Protein 4NZJ (pdb70)

Sequence (456 aa):
VVLKVFEGKPRINSPHIIIGNYPSTPFIFYIPTSGQRPQWSAEKLPEGLELDSSKTGIISGVTSKGDYTVTLKAEENALGVSVKQLVIRIGDELLLTPPGWNSWNTFGQHLTEEELVLQTADAITNGRDLGYSYINIDDFWQLPERGADGHLQIDKKTKFPRGIKYVADYLHEERGFKKLGIYSDAAEEKTCCGGVCGSYGYEETDAKKKDFASWGVDLLKYDYCCNAPVVDRVEAEERYAKGRALRRRATNRSIVYSVCCEWGQREPWKWAKQVGGHLWRVSGDIGDIWYRDGNNRVGGLHGILNILEINAPLSSEYAGPSGWNDPDLVVGIDDGKSEGCTQQEQYKSHFSLWCASPLLSGNDVRNNNNDSSTLKILLDPDLIAINQDVVLGRRQAERSIRSDHYDIIWVKPLADGRKKAVACFNRASSPQTVILNEENTIIADLSFEQIYCCLDDNHLTKSGSDSKELIIVKKLAPYQCKVYIFGKTD

Solvent-accessible surface area: 18533 Å² total

Structure (mmCIF, N/CA/C/O backbone):
data_4NZJ
#
_entry.id   4NZJ
#
_cell.length_a   114.614
_cell.length_b   114.614
_cell.length_c   77.051
_cell.angle_alpha   90.000
_cell.angle_beta   90.000
_cell.angle_gamma   90.000
#
_symmetry.space_group_name_H-M   'P 42 21 2'
#
loop_
_entity.id
_entity.type
_entity.pdbx_description
1 polymer 'Putative alpha-galactosidase'
2 non-polymer GLYCEROL
3 water water
#
loop_
_atom_site.group_PDB
_atom_site.id
_atom_site.type_symbol
_atom_site.label_atom_id
_atom_site.label_alt_id
_atom_site.label_comp_id
_atom_site.label_asym_id
_atom_site.label_entity_id
_atom_site.label_seq_id
_atom_site.pdbx_PDB_ins_code
_atom_site.Cartn_x
_atom_site.Cartn_y
_atom_site.Cartn_z
_atom_site.occupancy
_atom_site.B_iso_or_equiv
_atom_site.auth_seq_id
_atom_site.auth_comp_id
_atom_site.auth_asym_id
_atom_site.auth_atom_id
_atom_site.pdbx_PDB_model_num
ATOM 1 N N . VAL A 1 4 ? 14.588 28.369 -0.940 1.00 82.19 27 VAL A N 1
ATOM 2 C CA . VAL A 1 4 ? 14.322 29.493 0.010 1.00 79.90 27 VAL A CA 1
ATOM 3 C C . VAL A 1 4 ? 13.116 29.182 0.901 1.00 73.19 27 VAL A C 1
ATOM 4 O O . VAL A 1 4 ? 12.164 28.525 0.468 1.00 70.80 27 VAL A O 1
ATOM 8 N N . VAL A 1 5 ? 13.168 29.656 2.143 1.00 65.78 28 VAL A N 1
ATOM 9 C CA . VAL A 1 5 ? 12.065 29.486 3.086 1.00 62.67 28 VAL A CA 1
ATOM 10 C C . VAL A 1 5 ? 11.027 30.580 2.844 1.00 58.58 28 VAL A C 1
ATOM 11 O O . VAL A 1 5 ? 11.375 31.760 2.750 1.00 59.29 28 VAL A O 1
ATOM 15 N N . LEU A 1 6 ? 9.758 30.187 2.739 1.00 52.27 29 LEU A N 1
ATOM 16 C CA . LEU A 1 6 ? 8.667 31.148 2.569 1.00 48.77 29 LEU A CA 1
ATOM 17 C C . LEU A 1 6 ? 8.462 31.952 3.849 1.00 45.05 29 LEU A C 1
ATOM 18 O O . LEU A 1 6 ? 8.380 31.385 4.938 1.00 44.16 29 LEU A O 1
ATOM 23 N N . LYS A 1 7 ? 8.392 33.272 3.705 1.00 43.44 30 LYS A N 1
ATOM 24 C CA . LYS A 1 7 ? 8.097 34.160 4.823 1.00 43.31 30 LYS A CA 1
ATOM 25 C C . LYS A 1 7 ? 6.640 34.018 5.263 1.00 38.12 30 LYS A C 1
ATOM 26 O O . LYS A 1 7 ? 5.820 33.414 4.565 1.00 33.87 30 LYS A O 1
ATOM 32 N N . VAL A 1 8 ? 6.334 34.585 6.424 1.00 34.48 31 VAL A N 1
ATOM 33 C CA . VAL A 1 8 ? 5.040 34.378 7.073 1.00 30.35 31 VAL A CA 1
ATOM 34 C C . VAL A 1 8 ? 3.843 34.860 6.243 1.00 29.18 31 VAL A C 1
ATOM 35 O O . VAL A 1 8 ? 2.792 34.226 6.271 1.00 27.12 31 VAL A O 1
ATOM 39 N N . PHE A 1 9 ? 3.996 35.959 5.504 1.00 29.08 32 PHE A N 1
ATOM 40 C CA . PHE A 1 9 ? 2.895 36.487 4.698 1.00 29.79 32 PHE A CA 1
ATOM 41 C C . PHE A 1 9 ? 3.119 36.331 3.195 1.00 32.03 32 PHE A C 1
ATOM 42 O O . PHE A 1 9 ? 2.718 37.184 2.406 1.00 31.93 32 PHE A O 1
ATOM 50 N N . GLU A 1 10 ? 3.742 35.231 2.800 1.00 32.96 33 GLU A N 1
ATOM 51 C CA . GLU A 1 10 ? 3.844 34.913 1.377 1.00 35.76 33 GLU A CA 1
ATOM 52 C C . GLU A 1 10 ? 3.534 33.447 1.120 1.00 33.95 33 GLU A C 1
ATOM 53 O O . GLU A 1 10 ? 3.657 32.608 2.010 1.00 32.49 33 GLU A O 1
ATOM 59 N N . GLY A 1 11 ? 3.123 33.155 -0.111 1.00 34.35 34 GLY A N 1
ATOM 60 C CA . GLY A 1 11 ? 2.832 31.792 -0.523 1.00 34.28 34 GLY A CA 1
ATOM 61 C C . GLY A 1 11 ? 1.415 31.355 -0.217 1.00 33.92 34 GLY A C 1
ATOM 62 O O . GLY A 1 11 ? 0.584 32.142 0.254 1.00 33.15 34 GLY A O 1
ATOM 63 N N . LYS A 1 12 ? 1.144 30.086 -0.500 1.00 35.28 35 LYS A N 1
ATOM 64 C CA . LYS A 1 12 ? -0.153 29.490 -0.227 1.00 36.72 35 LYS A CA 1
ATOM 65 C C . LYS A 1 12 ? -0.358 29.381 1.281 1.00 32.62 35 LYS A C 1
ATOM 66 O O . LYS A 1 12 ? 0.614 29.425 2.043 1.00 30.37 35 LYS A O 1
ATOM 72 N N . PRO A 1 13 ? -1.619 29.236 1.721 1.00 30.62 36 PRO A N 1
ATOM 73 C CA . PRO A 1 13 ? -1.864 29.200 3.161 1.00 28.56 36 PRO A CA 1
ATOM 74 C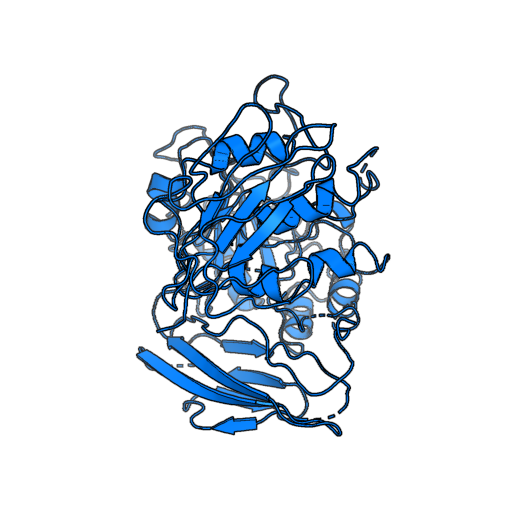 C . PRO A 1 13 ? -1.183 28.016 3.827 1.00 28.25 36 PRO A C 1
ATOM 75 O O . PRO A 1 13 ? -1.014 26.968 3.204 1.00 29.25 36 PRO A O 1
ATOM 79 N N . ARG A 1 14 ? -0.772 28.205 5.074 1.00 26.94 37 ARG A N 1
ATOM 80 C CA . ARG A 1 14 ? -0.251 27.126 5.902 1.00 27.65 37 ARG A CA 1
ATOM 81 C C . ARG A 1 14 ? -0.856 27.326 7.284 1.00 26.37 37 ARG A C 1
ATOM 82 O O . ARG A 1 14 ? -0.504 28.276 7.984 1.00 26.34 37 ARG A O 1
ATOM 90 N N . ILE A 1 15 ? -1.799 26.462 7.655 1.00 26.48 38 ILE A N 1
ATOM 91 C CA . ILE A 1 15 ? -2.405 26.523 8.985 1.00 24.90 38 ILE A CA 1
ATOM 92 C C . ILE A 1 15 ? -1.410 25.930 9.977 1.00 23.86 38 ILE A C 1
ATOM 93 O O . ILE A 1 15 ? -1.013 24.766 9.855 1.00 25.14 38 ILE A O 1
ATOM 98 N N . ASN A 1 16 ? -1.007 26.750 10.939 1.00 22.55 39 ASN A N 1
ATOM 99 C CA . ASN A 1 16 ? 0.061 26.400 11.868 1.00 23.86 39 ASN A CA 1
ATOM 100 C C . ASN A 1 16 ? -0.461 25.857 13.196 1.00 25.86 39 ASN A C 1
ATOM 101 O O . ASN A 1 16 ? -1.667 25.877 13.461 1.00 25.80 39 ASN A O 1
ATOM 106 N N . SER A 1 17 ? 0.470 25.359 14.012 1.00 27.37 40 SER A N 1
ATOM 107 C CA . SER A 1 17 ? 0.180 24.884 15.364 1.00 27.74 40 SER A CA 1
ATOM 108 C C . SER A 1 17 ? -0.294 26.035 16.256 1.00 29.43 40 SER A C 1
ATOM 109 O O . SER A 1 17 ? 0.039 27.195 15.992 1.00 30.25 40 SER A O 1
ATOM 112 N N . PRO A 1 18 ? -1.038 25.725 17.339 1.00 28.05 41 PRO A N 1
ATOM 113 C CA . PRO A 1 18 ? -1.409 24.396 17.854 1.00 28.47 41 PRO A CA 1
ATOM 114 C C . PRO A 1 18 ? -2.537 23.740 17.082 1.00 27.07 41 PRO A C 1
ATOM 115 O O . PRO A 1 18 ? -3.381 24.434 16.527 1.00 27.97 41 PRO A O 1
ATOM 119 N N . HIS A 1 19 ? -2.559 22.408 17.081 1.00 26.44 42 HIS A N 1
ATOM 120 C CA . HIS A 1 19 ? -3.631 21.636 16.453 1.00 27.68 42 HIS A CA 1
ATOM 121 C C . HIS A 1 19 ? -4.557 20.978 17.487 1.00 28.54 42 HIS A C 1
ATOM 122 O O . HIS A 1 19 ? -5.361 20.102 17.155 1.00 27.13 42 HIS A O 1
ATOM 129 N N . ILE A 1 20 ? -4.433 21.403 18.742 1.00 27.62 43 ILE A N 1
ATOM 130 C CA . ILE A 1 20 ? -5.335 20.968 19.809 1.00 27.15 43 ILE A CA 1
ATOM 131 C C . ILE A 1 20 ? -5.491 22.134 20.768 1.00 26.65 43 ILE A C 1
ATOM 132 O O . ILE A 1 20 ? -4.543 22.887 20.987 1.00 26.29 43 ILE A O 1
ATOM 137 N N . ILE A 1 21 ? -6.697 22.310 21.300 1.00 23.56 44 ILE A N 1
ATOM 138 C CA A ILE A 1 21 ? -6.990 23.421 22.201 0.50 23.42 44 ILE A CA 1
ATOM 139 C CA B ILE A 1 21 ? -6.969 23.399 22.225 0.50 23.96 44 ILE A CA 1
ATOM 140 C C . ILE A 1 21 ? -8.017 22.973 23.243 1.00 23.16 44 ILE A C 1
ATOM 141 O O . ILE A 1 21 ? -9.014 22.332 22.899 1.00 23.44 44 ILE A O 1
ATOM 150 N N . GLY A 1 22 ? -7.759 23.314 24.504 1.00 21.79 45 GLY A N 1
ATOM 151 C CA . GLY A 1 22 ? -8.633 22.964 25.610 1.00 21.09 45 GLY A CA 1
ATOM 152 C C . GLY A 1 22 ? -9.317 24.187 26.185 1.00 21.46 45 GLY A C 1
ATOM 153 O O . GLY A 1 22 ? -8.749 25.283 26.202 1.00 22.58 45 GLY A O 1
ATOM 154 N N . ASN A 1 23 ? -10.547 23.994 26.653 1.00 20.19 46 ASN A N 1
ATOM 155 C CA . ASN A 1 23 ? -11.314 25.048 27.309 1.00 20.93 46 ASN A CA 1
ATOM 156 C C . ASN A 1 23 ? -12.319 24.420 28.278 1.00 19.96 46 ASN A C 1
ATOM 157 O O . ASN A 1 23 ? -12.756 23.293 28.065 1.00 21.17 46 ASN A O 1
ATOM 162 N N . TYR A 1 24 ? -12.671 25.135 29.346 1.00 20.14 47 TYR A N 1
ATOM 163 C CA . TYR A 1 24 ? -13.706 24.659 30.267 1.00 20.36 47 TYR A CA 1
ATOM 164 C C . TYR A 1 24 ? -15.091 24.810 29.642 1.00 21.00 47 TYR A C 1
ATOM 165 O O . TYR A 1 24 ? -15.337 25.763 28.895 1.00 20.84 47 TYR A O 1
ATOM 174 N N . PRO A 1 25 ? -16.016 23.891 29.971 1.00 22.08 48 PRO A N 1
ATOM 175 C CA . PRO A 1 25 ? -17.394 24.064 29.505 1.00 23.17 48 PRO A CA 1
ATOM 176 C C . PRO A 1 25 ? -18.035 25.325 30.085 1.00 23.00 48 PRO A C 1
ATOM 177 O O . PRO A 1 25 ? -17.696 25.740 31.191 1.00 22.90 48 PRO A O 1
ATOM 181 N N . SER A 1 26 ? -18.942 25.938 29.327 1.00 23.98 49 SER A N 1
ATOM 182 C CA . SER A 1 26 ? -19.679 27.112 29.784 1.00 24.59 49 SER A CA 1
ATOM 183 C C . SER A 1 26 ? -18.796 28.313 30.135 1.00 24.16 49 SER A C 1
ATOM 184 O O . SER A 1 26 ? -19.145 29.116 31.007 1.00 26.70 49 SER A O 1
ATOM 187 N N . THR A 1 27 ? -17.661 28.436 29.446 1.00 22.54 50 THR A N 1
ATOM 188 C CA . THR A 1 27 ? -16.821 29.623 29.529 1.00 21.15 50 THR A CA 1
ATOM 189 C C . THR A 1 27 ? -16.553 30.136 28.119 1.00 20.63 50 THR A C 1
ATOM 190 O O . THR A 1 27 ? -16.656 29.372 27.153 1.00 21.05 50 THR A O 1
ATOM 194 N N . PRO A 1 28 ? -16.238 31.433 27.985 1.00 19.95 51 PRO A N 1
ATOM 195 C CA . PRO A 1 28 ? -15.938 31.951 26.654 1.00 20.30 51 PRO A CA 1
ATOM 196 C C . PRO A 1 28 ? -14.757 31.255 25.995 1.00 20.16 51 PRO A C 1
ATOM 197 O O . PRO A 1 28 ? -13.765 30.927 26.660 1.00 19.96 51 PRO A O 1
ATOM 201 N N . PHE A 1 29 ? -14.889 31.035 24.690 1.00 20.55 52 PHE A N 1
ATOM 202 C CA . PHE A 1 29 ? -13.897 30.361 23.876 1.00 20.92 52 PHE A CA 1
ATOM 203 C C . PHE A 1 29 ? -13.477 31.328 22.776 1.00 21.39 52 PHE A C 1
ATOM 204 O O . PHE A 1 29 ? -14.331 31.900 22.100 1.00 21.67 52 PHE A O 1
ATOM 212 N N . ILE A 1 30 ? -12.171 31.525 22.614 1.00 22.47 53 ILE A N 1
ATOM 213 C CA . ILE A 1 30 ? -11.635 32.308 21.495 1.00 23.66 53 ILE A CA 1
ATOM 214 C C . ILE A 1 30 ? -10.383 31.644 20.948 1.00 22.19 53 ILE A C 1
ATOM 215 O O . ILE A 1 30 ? -9.475 31.313 21.696 1.00 22.85 53 ILE A O 1
ATOM 220 N N . PHE A 1 31 ? -10.349 31.430 19.637 1.00 21.46 54 PHE A N 1
ATOM 221 C CA . PHE A 1 31 ? -9.162 30.893 18.991 1.00 20.36 54 PHE A CA 1
ATOM 222 C C . PHE A 1 31 ? -8.985 31.491 17.608 1.00 20.53 54 PHE A C 1
ATOM 223 O O . PHE A 1 31 ? -9.807 31.273 16.716 1.00 21.16 54 PHE A O 1
ATOM 231 N N . TYR A 1 32 ? -7.910 32.253 17.440 1.00 20.39 55 TYR A N 1
ATOM 232 C CA . TYR A 1 32 ? -7.505 32.699 16.119 1.00 20.07 55 TYR A CA 1
ATOM 233 C C . TYR A 1 32 ? -6.708 31.572 15.477 1.00 20.06 55 TYR A C 1
ATOM 234 O O . TYR A 1 32 ? -5.795 31.022 16.091 1.00 20.20 55 TYR A O 1
ATOM 243 N N . ILE A 1 33 ? -7.058 31.242 14.240 1.00 21.10 56 ILE A N 1
ATOM 244 C CA . ILE A 1 33 ? -6.393 30.164 13.518 1.00 21.60 56 ILE A CA 1
ATOM 245 C C . ILE A 1 33 ? -5.071 30.695 12.956 1.00 20.87 56 ILE A C 1
ATOM 246 O O . ILE A 1 33 ? -5.079 31.454 11.990 1.00 21.78 56 ILE A O 1
ATOM 251 N N . PRO A 1 34 ? -3.929 30.312 13.562 1.00 20.24 57 PRO A N 1
ATOM 252 C CA . PRO A 1 34 ? -2.673 30.897 13.103 1.00 20.60 57 PRO A CA 1
ATOM 253 C C . PRO A 1 34 ? -2.340 30.393 11.710 1.00 21.18 57 PRO A C 1
ATOM 254 O O . PRO A 1 34 ? -2.224 29.187 11.501 1.00 21.54 57 PRO A O 1
ATOM 258 N N . THR A 1 35 ? -2.216 31.314 10.760 1.00 21.82 58 THR A N 1
ATOM 259 C CA . THR A 1 35 ? -2.135 30.946 9.349 1.00 22.09 58 THR A CA 1
ATOM 260 C C . THR A 1 35 ? -1.107 31.779 8.591 1.00 22.33 58 THR A C 1
ATOM 261 O O . THR A 1 35 ? -1.259 32.994 8.451 1.00 23.49 58 THR A O 1
ATOM 265 N N . SER A 1 36 ? -0.061 31.120 8.100 1.00 22.67 59 SER A N 1
ATOM 266 C CA . SER A 1 36 ? 0.906 31.777 7.235 1.00 23.35 59 SER A CA 1
ATOM 267 C C . SER A 1 36 ? 0.352 31.850 5.818 1.00 25.21 59 SER A C 1
ATOM 268 O O . SER A 1 36 ? -0.534 31.078 5.451 1.00 28.16 59 SER A O 1
ATOM 271 N N . GLY A 1 37 ? 0.867 32.783 5.023 1.00 25.31 60 GLY A N 1
ATOM 272 C CA . GLY A 1 37 ? 0.500 32.877 3.613 1.00 27.32 60 GLY A CA 1
ATOM 273 C C . GLY A 1 37 ? 0.126 34.282 3.207 1.00 27.82 60 GLY A C 1
ATOM 274 O O . GLY A 1 37 ? -0.165 35.132 4.053 1.00 27.32 60 GLY A O 1
ATOM 275 N N . GLN A 1 38 ? 0.117 34.536 1.902 1.00 30.59 61 GLN A N 1
ATOM 276 C CA . GLN A 1 38 ? -0.199 35.877 1.430 1.00 32.75 61 GLN A CA 1
ATOM 277 C C . GLN A 1 38 ? -1.652 36.222 1.759 1.00 32.89 61 GLN A C 1
ATOM 278 O O . GLN A 1 38 ? -2.516 35.345 1.805 1.00 31.49 61 GLN A O 1
ATOM 284 N N . ARG A 1 39 ? -1.898 37.504 2.015 1.00 33.24 62 ARG A N 1
ATOM 285 C CA . ARG A 1 39 ? -3.246 38.020 2.223 1.00 33.28 62 ARG A CA 1
ATOM 286 C C . ARG A 1 39 ? -3.739 38.679 0.931 1.00 34.79 62 ARG A C 1
ATOM 287 O O . ARG A 1 39 ? -2.924 39.060 0.089 1.00 34.80 62 ARG A O 1
ATOM 295 N N . PRO A 1 40 ? -5.069 38.828 0.768 1.00 35.78 63 PRO A N 1
ATOM 296 C CA . PRO A 1 40 ? -6.147 38.487 1.707 1.00 35.46 63 PRO A CA 1
ATOM 297 C C . PRO A 1 40 ? -6.388 36.983 1.867 1.00 36.08 63 PRO A C 1
ATOM 298 O O . PRO A 1 40 ? -6.080 36.195 0.967 1.00 36.27 63 PRO A O 1
ATOM 315 N N . GLN A 1 42 ? -9.104 33.822 3.491 1.00 35.96 65 GLN A N 1
ATOM 316 C CA . GLN A 1 42 ? -10.455 33.438 3.892 1.00 38.06 65 GLN A CA 1
ATOM 317 C C . GLN A 1 42 ? -10.398 32.098 4.615 1.00 35.50 65 GLN A C 1
ATOM 318 O O . GLN A 1 42 ? -9.696 31.183 4.181 1.00 35.41 65 GLN A O 1
ATOM 324 N N . TRP A 1 43 ? -11.147 31.986 5.707 1.00 31.13 66 TRP A N 1
ATOM 325 C CA . TRP A 1 43 ? -11.198 30.756 6.492 1.00 30.11 66 TRP A CA 1
ATOM 326 C C . TRP A 1 43 ? -12.592 30.141 6.482 1.00 30.60 66 TRP A C 1
ATOM 327 O O . TRP A 1 43 ? -13.596 30.849 6.370 1.00 31.81 66 TRP A O 1
ATOM 338 N N . SER A 1 44 ? -12.647 28.820 6.611 1.00 30.03 67 SER A N 1
ATOM 339 C CA . SER A 1 44 ? -13.910 28.110 6.805 1.00 31.60 67 SER A CA 1
ATOM 340 C C . SER A 1 44 ? -13.670 26.841 7.615 1.00 30.85 67 SER A C 1
ATOM 341 O O . SER A 1 44 ? -12.520 26.452 7.851 1.00 29.00 67 SER A O 1
ATOM 344 N N . ALA A 1 45 ? -14.753 26.208 8.056 1.00 31.15 68 ALA A N 1
ATOM 345 C CA . ALA A 1 45 ? -14.642 25.003 8.870 1.00 30.97 68 ALA A CA 1
ATOM 346 C C . ALA A 1 45 ? -15.771 24.024 8.606 1.00 32.31 68 ALA A C 1
ATOM 347 O O . ALA A 1 45 ? -16.881 24.419 8.236 1.00 33.44 68 ALA A O 1
ATOM 349 N N . GLU A 1 46 ? -15.462 22.742 8.787 1.00 32.38 69 GLU A N 1
ATOM 350 C CA . GLU A 1 46 ? -16.455 21.678 8.755 1.00 34.03 69 GLU A CA 1
ATOM 351 C C . GLU A 1 46 ? -16.499 21.034 10.135 1.00 33.05 69 GLU A C 1
ATOM 352 O O . GLU A 1 46 ? -15.462 20.858 10.776 1.00 31.64 69 GLU A O 1
ATOM 355 N N . LYS A 1 47 ? -17.707 20.710 10.587 1.00 34.73 70 LYS A N 1
ATOM 356 C CA . LYS A 1 47 ? -17.939 20.083 11.888 1.00 35.62 70 LYS A CA 1
ATOM 357 C C . LYS A 1 47 ? -17.536 20.974 13.061 1.00 32.85 70 LYS A C 1
ATOM 358 O O . LYS A 1 47 ? -17.110 20.480 14.109 1.00 32.62 70 LYS A O 1
ATOM 362 N N . LEU A 1 48 ? -17.666 22.291 12.893 1.00 31.34 71 LEU A N 1
ATOM 363 C CA . LEU A 1 48 ? -17.471 23.204 14.010 1.00 30.45 71 LEU A CA 1
ATOM 364 C C . LEU A 1 48 ? -18.643 22.983 14.964 1.00 30.28 71 LEU A C 1
ATOM 365 O O . LEU A 1 48 ? -19.793 23.085 14.549 1.00 30.32 71 LEU A O 1
ATOM 370 N N . PRO A 1 49 ? -18.358 22.666 16.237 1.00 30.21 72 PRO A N 1
ATOM 371 C CA . PRO A 1 49 ? -19.455 22.283 17.123 1.00 31.09 72 PRO A CA 1
ATOM 372 C C . PRO A 1 49 ? -20.420 23.414 17.462 1.00 29.61 72 PRO A C 1
ATOM 373 O O . PRO A 1 49 ? -20.042 24.588 17.459 1.00 28.40 72 PRO A O 1
ATOM 377 N N . GLU A 1 50 ? -21.655 23.033 17.762 1.00 29.97 73 GLU A N 1
ATOM 378 C CA . GLU A 1 50 ? -22.672 23.958 18.231 1.00 30.72 73 GLU A CA 1
ATOM 379 C C . GLU A 1 50 ? -22.152 24.699 19.457 1.00 28.27 73 GLU A C 1
ATOM 380 O O . GLU A 1 50 ? -21.600 24.087 20.373 1.00 29.88 73 GLU A O 1
ATOM 386 N N . GLY A 1 51 ? -22.331 26.015 19.466 1.00 26.06 74 GLY A N 1
ATOM 387 C CA . GLY A 1 51 ? -21.784 26.868 20.511 1.00 24.71 74 GLY A CA 1
ATOM 388 C C . GLY A 1 51 ? -20.696 27.780 19.979 1.00 23.69 74 GLY A C 1
ATOM 389 O O . GLY A 1 51 ? -20.455 28.853 20.535 1.00 22.38 74 GLY A O 1
ATOM 390 N N . LEU A 1 52 ? -20.039 27.349 18.901 1.00 23.98 75 LEU A N 1
ATOM 391 C CA . LEU A 1 52 ? -18.950 28.104 18.298 1.00 23.79 75 LEU A CA 1
ATOM 392 C C . LEU A 1 52 ? -19.308 28.563 16.896 1.00 24.55 75 LEU A C 1
ATOM 393 O O . LEU A 1 52 ? -20.128 27.949 16.216 1.00 24.82 75 LEU A O 1
ATOM 398 N N . GLU A 1 53 ? -18.678 29.658 16.487 1.00 25.06 76 GLU A N 1
ATOM 399 C CA . GLU A 1 53 ? -18.808 30.179 15.138 1.00 27.48 76 GLU A CA 1
ATOM 400 C C . GLU A 1 53 ? -17.453 30.686 14.667 1.00 26.00 76 GLU A C 1
ATOM 401 O O . GLU A 1 53 ? -16.653 31.166 15.470 1.00 25.01 76 GLU A O 1
ATOM 407 N N . LEU A 1 54 ? -17.215 30.565 13.363 1.00 27.26 77 LEU A N 1
ATOM 408 C CA . LEU A 1 54 ? -15.988 31.035 12.739 1.00 26.67 77 LEU A CA 1
ATOM 409 C C . LEU A 1 54 ? -16.292 32.243 11.869 1.00 27.07 77 LEU A C 1
ATOM 410 O O . LEU A 1 54 ? -17.158 32.191 11.000 1.00 27.72 77 LEU A O 1
ATOM 415 N N . ASP A 1 55 ? -15.573 33.331 12.119 1.00 26.15 78 ASP A N 1
ATOM 416 C CA . ASP A 1 55 ? -15.609 34.506 11.270 1.00 27.63 78 ASP A CA 1
ATOM 417 C C . ASP A 1 55 ? -14.662 34.263 10.090 1.00 27.67 78 ASP A C 1
ATOM 418 O O . ASP A 1 55 ? -13.439 34.216 10.268 1.00 26.82 78 ASP A O 1
ATOM 423 N N . SER A 1 56 ? -15.234 34.113 8.895 1.00 28.60 79 SER A N 1
ATOM 424 C CA A SER A 1 56 ? -14.462 33.776 7.693 0.50 29.65 79 SER A CA 1
ATOM 425 C CA B SER A 1 56 ? -14.460 33.772 7.699 0.50 29.30 79 SER A CA 1
ATOM 426 C C . SER A 1 56 ? -13.456 34.855 7.291 1.00 29.27 79 SER A C 1
ATOM 427 O O . SER A 1 56 ? -12.465 34.560 6.633 1.00 29.71 79 SER A O 1
ATOM 432 N N . LYS A 1 57 ? -13.720 36.101 7.683 1.00 29.24 80 LYS A N 1
ATOM 433 C CA . LYS A 1 57 ? -12.850 37.231 7.341 1.00 29.15 80 LYS A CA 1
ATOM 434 C C . LYS A 1 57 ? -11.681 37.418 8.308 1.00 27.81 80 LYS A C 1
ATOM 435 O O . LYS A 1 57 ? -10.624 37.898 7.909 1.00 27.60 80 LYS A O 1
ATOM 437 N N . THR A 1 58 ? -11.867 37.063 9.577 1.00 26.87 81 THR A N 1
ATOM 438 C CA . THR A 1 58 ? -10.845 37.326 10.592 1.00 26.41 81 THR A CA 1
ATOM 439 C C . THR A 1 58 ? -10.094 36.083 11.068 1.00 25.09 81 THR A C 1
ATOM 440 O O . THR A 1 58 ? -9.059 36.203 11.726 1.00 25.10 81 THR A O 1
ATOM 444 N N . GLY A 1 59 ? -10.622 34.900 10.770 1.00 24.37 82 GLY A N 1
ATOM 445 C CA . GLY A 1 59 ? -10.000 33.649 11.195 1.00 23.41 82 GLY A CA 1
ATOM 446 C C . GLY A 1 59 ? -10.198 33.310 12.664 1.00 22.45 82 GLY A C 1
ATOM 447 O O . GLY A 1 59 ? -9.504 32.444 13.192 1.00 22.07 82 GLY A O 1
ATOM 448 N N . ILE A 1 60 ? -11.150 33.970 13.325 1.00 22.16 83 ILE A N 1
ATOM 449 C CA . ILE A 1 60 ? -11.384 33.755 14.751 1.00 21.96 83 ILE A CA 1
ATOM 450 C C . ILE A 1 60 ? -12.594 32.859 14.999 1.00 22.00 83 ILE A C 1
ATOM 451 O O . ILE A 1 60 ? -13.693 33.135 14.519 1.00 23.21 83 ILE A O 1
ATOM 456 N N . ILE A 1 61 ? -12.365 31.782 15.744 1.00 21.97 84 ILE A N 1
ATOM 457 C CA . ILE A 1 61 ? -13.428 30.924 16.256 1.00 22.31 84 ILE A CA 1
ATOM 458 C C . ILE A 1 61 ? -13.809 31.449 17.632 1.00 21.80 84 ILE A C 1
ATOM 459 O O . ILE A 1 61 ? -12.944 31.611 18.491 1.00 20.48 84 ILE A O 1
ATOM 464 N N . SER A 1 62 ? -15.094 31.703 17.855 1.00 22.06 85 SER A N 1
ATOM 465 C CA . SER A 1 62 ? -15.537 32.196 19.157 1.00 21.74 85 SER A CA 1
ATOM 466 C C . SER A 1 62 ? -16.896 31.650 19.546 1.00 21.80 85 SER A C 1
ATOM 467 O O . SER A 1 62 ? -17.668 31.207 18.697 1.00 23.11 85 SER A O 1
ATOM 470 N N . GLY A 1 63 ? -17.175 31.687 20.845 1.00 21.65 86 GLY A N 1
ATOM 471 C CA . GLY A 1 63 ? -18.464 31.258 21.376 1.00 21.52 86 GLY A CA 1
ATOM 472 C C . GLY A 1 63 ? -18.320 30.628 22.746 1.00 21.20 86 GLY A C 1
ATOM 473 O O . GLY A 1 63 ? -17.402 30.968 23.499 1.00 20.49 86 GLY A O 1
ATOM 474 N N . VAL A 1 64 ? -19.239 29.718 23.060 1.00 22.15 87 VAL A N 1
ATOM 475 C CA . VAL A 1 64 ? -19.234 28.973 24.312 1.00 22.44 87 VAL A CA 1
ATOM 476 C C . VAL A 1 64 ? -19.682 27.539 24.043 1.00 23.43 87 VAL A C 1
ATOM 477 O O . VAL A 1 64 ? -20.697 27.327 23.388 1.00 23.77 87 VAL A O 1
ATOM 494 N N . THR A 1 66 ? -20.895 24.039 25.850 1.00 28.42 89 THR A N 1
ATOM 495 C CA . THR A 1 66 ? -21.473 23.611 27.123 1.00 30.88 89 THR A CA 1
ATOM 496 C C . THR A 1 66 ? -21.326 22.113 27.406 1.00 33.75 89 THR A C 1
ATOM 497 O O . THR A 1 66 ? -21.504 21.689 28.546 1.00 38.15 89 THR A O 1
ATOM 501 N N . SER A 1 67 ? -20.997 21.321 26.385 1.00 32.03 90 SER A N 1
ATOM 502 C CA . SER A 1 67 ? -20.873 19.867 26.527 1.00 32.53 90 SER A CA 1
ATOM 503 C C . SER A 1 67 ? -19.417 19.424 26.503 1.00 31.34 90 SER A C 1
ATOM 504 O O . SER A 1 67 ? -18.664 19.798 25.605 1.00 30.79 90 SER A O 1
ATOM 507 N N . LYS A 1 68 ? -19.027 18.617 27.485 1.00 31.37 91 LYS A N 1
ATOM 508 C CA . LYS A 1 68 ? -17.667 18.088 27.555 1.00 29.91 91 LYS A CA 1
ATOM 509 C C . LYS A 1 68 ? -17.421 17.061 26.460 1.00 29.47 91 LYS A C 1
ATOM 510 O O . LYS A 1 68 ? -18.341 16.362 26.043 1.00 31.89 91 LYS A O 1
ATOM 515 N N . GLY A 1 69 ? -16.175 16.978 26.004 1.00 28.55 92 GLY A N 1
ATOM 516 C CA . GLY A 1 69 ? -15.775 15.988 25.008 1.00 29.50 92 GLY A CA 1
ATOM 517 C C . GLY A 1 69 ? -14.698 16.497 24.076 1.00 28.71 92 GLY A C 1
ATOM 518 O O . GLY A 1 69 ? -14.260 17.648 24.186 1.00 27.57 92 GLY A O 1
ATOM 519 N N . ASP A 1 70 ? -14.268 15.623 23.169 1.00 29.85 93 ASP A N 1
ATOM 520 C CA . ASP A 1 70 ? -13.309 15.970 22.121 1.00 29.08 93 ASP A CA 1
ATOM 521 C C . ASP A 1 70 ? -14.074 16.135 20.815 1.00 29.11 93 ASP A C 1
ATOM 522 O O . ASP A 1 70 ? -14.860 15.271 20.435 1.00 29.61 93 ASP A O 1
ATOM 527 N N . TYR A 1 71 ? -13.832 17.251 20.136 1.00 27.90 94 TYR A N 1
ATOM 528 C CA . TYR A 1 71 ? -14.496 17.579 18.887 1.00 29.30 94 TYR A CA 1
ATOM 529 C C . TYR A 1 71 ? -13.440 17.832 17.819 1.00 29.02 94 TYR A C 1
ATOM 530 O O . TYR A 1 71 ? -12.586 18.700 17.982 1.00 28.37 94 TYR A O 1
ATOM 539 N N . THR A 1 72 ? -13.491 17.064 16.737 1.00 30.53 95 THR A N 1
ATOM 540 C CA . THR A 1 72 ? -12.526 17.202 15.650 1.00 32.29 95 THR A CA 1
ATOM 541 C C . THR A 1 72 ? -13.136 18.050 14.538 1.00 32.02 95 THR A C 1
ATOM 542 O O . THR A 1 72 ? -14.148 17.687 13.951 1.00 32.82 95 THR A O 1
ATOM 546 N N . VAL A 1 73 ? -12.503 19.1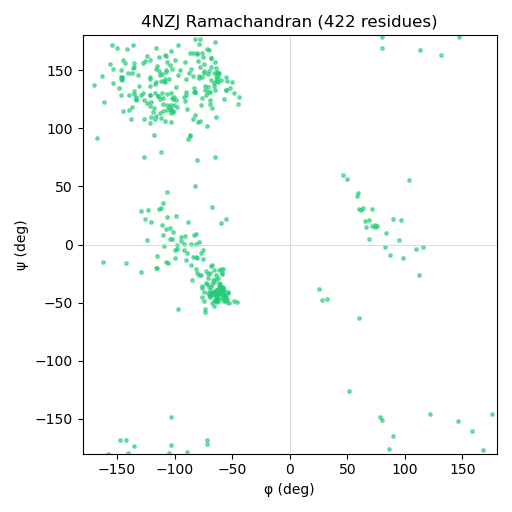88 14.275 1.00 29.86 96 VAL A N 1
ATOM 547 C CA . VAL A 1 73 ? -12.963 20.155 13.297 1.00 30.08 96 VAL A CA 1
ATOM 548 C C . VAL A 1 73 ? -11.977 20.177 12.137 1.00 30.33 96 VAL A C 1
ATOM 549 O O . VAL A 1 73 ? -10.770 20.090 12.346 1.00 30.93 96 VAL A O 1
ATOM 553 N N . THR A 1 74 ? -12.484 20.285 10.917 1.00 31.28 97 THR A N 1
ATOM 554 C CA . THR A 1 74 ? -11.614 20.425 9.754 1.00 31.91 97 THR A CA 1
ATOM 555 C C . THR A 1 74 ? -11.578 21.891 9.334 1.00 31.31 97 THR A C 1
ATOM 556 O O . THR A 1 74 ? -12.595 22.449 8.931 1.00 32.56 97 THR A O 1
ATOM 560 N N . LEU A 1 75 ? -10.405 22.507 9.455 1.00 29.66 98 LEU A N 1
ATOM 561 C CA . LEU A 1 75 ? -10.221 23.914 9.118 1.00 29.27 98 LEU A CA 1
ATOM 562 C C . LEU A 1 75 ? -9.669 24.052 7.717 1.00 29.93 98 LEU A C 1
ATOM 563 O O . LEU A 1 75 ? -8.869 23.231 7.275 1.00 29.37 98 LEU A O 1
ATOM 568 N N . LYS A 1 76 ? -10.078 25.117 7.039 1.00 29.95 99 LYS A N 1
ATOM 569 C CA . LYS A 1 76 ? -9.605 25.420 5.700 1.00 31.31 99 LYS A CA 1
ATOM 570 C C . LYS A 1 76 ? -9.258 26.903 5.607 1.00 30.74 99 LYS A C 1
ATOM 571 O O . LYS A 1 76 ? -10.025 27.754 6.049 1.00 32.29 99 LYS A O 1
ATOM 577 N N . ALA A 1 77 ? -8.084 27.197 5.059 1.00 29.46 100 ALA A N 1
ATOM 578 C CA . ALA A 1 77 ? -7.667 28.562 4.779 1.00 28.47 100 ALA A CA 1
ATOM 579 C C . ALA A 1 77 ? -7.398 28.647 3.292 1.00 29.55 100 ALA A C 1
ATOM 580 O O . ALA A 1 77 ? -6.779 27.741 2.734 1.00 30.26 100 ALA A O 1
ATOM 582 N N . GLU A 1 78 ? -7.871 29.724 2.661 1.00 30.45 101 GLU A N 1
ATOM 583 C CA A GLU A 1 78 ? -7.753 29.919 1.215 0.50 32.24 101 GLU A CA 1
ATOM 584 C CA B GLU A 1 78 ? -7.709 29.907 1.223 0.50 31.53 101 GLU A CA 1
ATOM 585 C C . GLU A 1 78 ? -7.247 31.320 0.890 1.00 31.27 101 GLU A C 1
ATOM 586 O O . GLU A 1 78 ? -7.733 32.298 1.455 1.00 30.45 101 GLU A O 1
ATOM 597 N N . ASN A 1 79 ? -6.292 31.414 -0.030 1.00 32.07 102 ASN A N 1
ATOM 598 C CA . ASN A 1 79 ? -5.897 32.695 -0.612 1.00 32.26 102 ASN A CA 1
ATOM 599 C C . ASN A 1 79 ? -5.752 32.538 -2.133 1.00 35.10 102 ASN A C 1
ATOM 600 O O . ASN A 1 79 ? -6.085 31.483 -2.686 1.00 35.07 102 ASN A O 1
ATOM 605 N N . ALA A 1 80 ? -5.261 33.576 -2.803 1.00 35.44 103 ALA A N 1
ATOM 606 C CA . ALA A 1 80 ? -5.106 33.559 -4.261 1.00 38.38 103 ALA A CA 1
ATOM 607 C C . ALA A 1 80 ? -4.196 32.435 -4.783 1.00 38.36 103 ALA A C 1
ATOM 608 O O . ALA A 1 80 ? -4.326 32.025 -5.938 1.00 39.02 103 ALA A O 1
ATOM 610 N N . LEU A 1 81 ? -3.288 31.944 -3.940 1.00 38.10 104 LEU A N 1
ATOM 611 C CA . LEU A 1 81 ? -2.288 30.958 -4.356 1.00 39.34 104 LEU A CA 1
ATOM 612 C C . LEU A 1 81 ? -2.615 29.507 -3.992 1.00 40.69 104 LEU A C 1
ATOM 613 O O . LEU A 1 81 ? -1.948 28.596 -4.481 1.00 44.08 104 LEU A O 1
ATOM 618 N N . GLY A 1 82 ? -3.621 29.276 -3.151 1.00 38.05 105 GLY A N 1
ATOM 619 C CA . GLY A 1 82 ? -4.007 27.902 -2.811 1.00 38.55 105 GLY A CA 1
ATOM 620 C C . GLY A 1 82 ? -4.777 27.745 -1.513 1.00 37.84 105 GLY A C 1
ATOM 621 O O . GLY A 1 82 ? -5.350 28.710 -0.999 1.00 35.37 105 GLY A O 1
ATOM 622 N N . VAL A 1 83 ? -4.781 26.516 -0.991 1.00 38.99 106 VAL A N 1
ATOM 623 C CA . VAL A 1 83 ? -5.534 26.171 0.214 1.00 39.38 106 VAL A CA 1
ATOM 624 C C . VAL A 1 83 ? -4.713 25.325 1.187 1.00 38.56 106 VAL A C 1
ATOM 625 O O . VAL A 1 83 ? -3.802 24.597 0.784 1.00 38.97 106 VAL A O 1
ATOM 629 N N . SER A 1 84 ? -5.047 25.442 2.469 1.00 35.97 107 SER A N 1
ATOM 630 C CA . SER A 1 84 ? -4.491 24.599 3.517 1.00 35.61 107 SER A CA 1
ATOM 631 C C . SER A 1 84 ? -5.674 24.012 4.270 1.00 35.86 107 SER A C 1
ATOM 632 O O . SER A 1 84 ? -6.590 24.746 4.646 1.00 33.44 107 SER A O 1
ATOM 635 N N . VAL A 1 85 ? -5.660 22.697 4.468 1.00 35.44 108 VAL A N 1
ATOM 636 C CA . VAL A 1 85 ? -6.688 22.009 5.242 1.00 35.3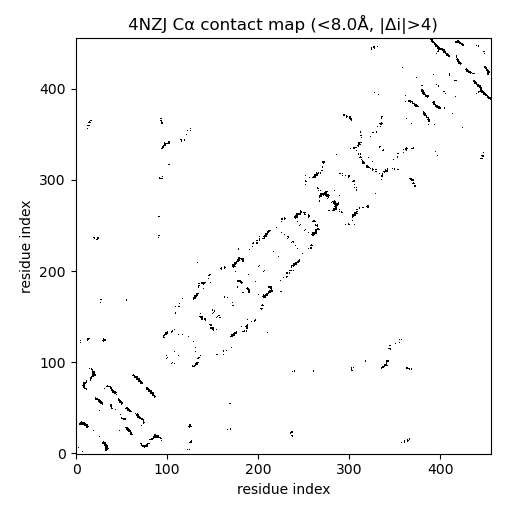1 108 VAL A CA 1
ATOM 637 C C . VAL A 1 85 ? -6.007 21.296 6.398 1.00 34.70 108 VAL A C 1
ATOM 638 O O . VAL A 1 85 ? -5.042 20.564 6.193 1.00 35.60 108 VAL A O 1
ATOM 642 N N . LYS A 1 86 ? -6.506 21.518 7.610 1.00 32.84 109 LYS A N 1
ATOM 643 C CA . LYS A 1 86 ? -5.890 20.968 8.809 1.00 34.42 109 LYS A CA 1
ATOM 644 C C . LYS A 1 86 ? -6.962 20.619 9.829 1.00 33.22 109 LYS A C 1
ATOM 645 O O . LYS A 1 86 ? -7.948 21.344 9.968 1.00 30.79 109 LYS A O 1
ATOM 651 N N . GLN A 1 87 ? -6.751 19.527 10.557 1.00 32.92 110 GLN A N 1
ATOM 652 C CA . GLN A 1 87 ? -7.634 19.153 11.655 1.00 33.95 110 GLN A CA 1
ATOM 653 C C . GLN A 1 87 ? -7.311 19.994 12.888 1.00 30.40 110 GLN A C 1
ATOM 654 O O . GLN A 1 87 ? -6.152 20.338 13.137 1.00 29.28 110 GLN A O 1
ATOM 660 N N . LEU A 1 88 ? -8.345 20.323 13.653 1.00 28.10 111 LEU A N 1
ATOM 661 C CA . LEU A 1 88 ? -8.189 20.918 14.978 1.00 26.82 111 LEU A CA 1
ATOM 662 C C . LEU A 1 88 ? -9.044 20.117 15.947 1.00 27.07 111 LEU A C 1
ATOM 663 O O . LEU A 1 88 ? -10.226 19.893 15.694 1.00 28.10 111 LEU A O 1
ATOM 668 N N . VAL A 1 89 ? -8.441 19.678 17.049 1.00 25.96 112 VAL A N 1
ATOM 669 C CA . VAL A 1 89 ? -9.188 18.999 18.099 1.00 26.71 112 VAL A CA 1
ATOM 670 C C . VAL A 1 89 ? -9.493 20.011 19.195 1.00 24.67 112 VAL A C 1
ATOM 671 O O . VAL A 1 89 ? -8.587 20.670 19.712 1.00 24.31 112 VAL A O 1
ATOM 675 N N . ILE A 1 90 ? -10.776 20.151 19.521 1.00 24.33 113 ILE A N 1
ATOM 676 C CA . ILE A 1 90 ? -11.201 21.003 20.626 1.00 23.23 113 ILE A CA 1
ATOM 677 C C . ILE A 1 90 ? -11.637 20.103 21.774 1.00 22.84 113 ILE A C 1
ATOM 678 O O . ILE A 1 90 ? -12.552 19.302 21.619 1.00 25.00 113 ILE A O 1
ATOM 683 N N . ARG A 1 91 ? -10.969 20.233 22.918 1.00 21.96 114 ARG A N 1
ATOM 684 C CA . ARG A 1 91 ? -11.315 19.449 24.095 1.00 22.86 114 ARG A CA 1
ATOM 685 C C . ARG A 1 91 ? -11.994 20.356 25.097 1.00 21.99 114 ARG A C 1
ATOM 686 O O . ARG A 1 91 ? -11.391 21.315 25.594 1.00 21.92 114 ARG A O 1
ATOM 694 N N . ILE A 1 92 ? -13.262 20.062 25.373 1.00 21.36 115 ILE A N 1
ATOM 695 C CA . ILE A 1 92 ? -14.007 20.768 26.396 1.00 22.09 115 ILE A CA 1
ATOM 696 C C . ILE A 1 92 ? -14.017 19.883 27.634 1.00 22.41 115 ILE A C 1
ATOM 697 O O . ILE A 1 92 ? -14.483 18.747 27.594 1.00 23.58 115 ILE A O 1
ATOM 702 N N . GLY A 1 93 ? -13.472 20.408 28.726 1.00 22.27 116 GLY A N 1
ATOM 703 C CA . GLY A 1 93 ? -13.288 19.629 29.946 1.00 23.88 116 GLY A CA 1
ATOM 704 C C . GLY A 1 93 ? -12.545 20.457 30.970 1.00 24.73 116 GLY A C 1
ATOM 705 O O . GLY A 1 93 ? -12.710 21.668 31.019 1.00 24.91 116 GLY A O 1
ATOM 706 N N . ASP A 1 94 ? -11.715 19.814 31.786 1.00 25.42 117 ASP A N 1
ATOM 707 C CA . ASP A 1 94 ? -11.000 20.539 32.833 1.00 25.46 117 ASP A CA 1
ATOM 708 C C . ASP A 1 94 ? -9.516 20.716 32.513 1.00 23.42 117 ASP A C 1
ATOM 709 O O . ASP A 1 94 ? -8.710 20.945 33.416 1.00 24.21 117 ASP A O 1
ATOM 714 N N . GLU A 1 95 ? -9.176 20.666 31.224 1.00 22.36 118 GLU A N 1
ATOM 715 C CA . GLU A 1 95 ? -7.787 20.716 30.768 1.00 22.21 118 GLU A CA 1
ATOM 716 C C . GLU A 1 95 ? -7.522 21.962 29.922 1.00 21.65 118 GLU A C 1
ATOM 717 O O . GLU A 1 95 ? -8.037 22.078 28.810 1.00 21.88 118 GLU A O 1
ATOM 723 N N . LEU A 1 96 ? -6.735 22.898 30.447 1.00 19.69 119 LEU A N 1
ATOM 724 C CA . LEU A 1 96 ? -6.269 24.050 29.663 1.00 18.84 119 LEU A CA 1
ATOM 725 C C . LEU A 1 96 ? -4.818 23.841 29.241 1.00 18.94 119 LEU A C 1
ATOM 726 O O . LEU A 1 96 ? -4.149 22.955 29.761 1.00 20.04 119 LEU A O 1
ATOM 731 N N . LEU A 1 97 ? -4.334 24.658 28.308 1.00 19.34 120 LEU A N 1
ATOM 732 C CA . LEU A 1 97 ? -2.953 24.563 27.804 1.00 19.19 120 LEU A CA 1
ATOM 733 C C . LEU A 1 97 ? -2.536 23.136 27.463 1.00 18.83 120 LEU A C 1
ATOM 734 O O . LEU A 1 97 ? -1.561 22.600 28.009 1.00 18.37 120 LEU A O 1
ATOM 739 N N . LEU A 1 98 ? -3.268 22.542 26.530 1.00 18.93 121 LEU A N 1
ATOM 740 C CA . LEU A 1 98 ? -2.955 21.211 26.027 1.00 18.99 121 LEU A CA 1
ATOM 741 C C . LEU A 1 98 ? -1.652 21.227 25.222 1.00 18.25 121 LEU A C 1
ATOM 742 O O . LEU A 1 98 ? -1.040 20.182 25.005 1.00 19.97 121 LEU A O 1
ATOM 747 N N . THR A 1 99 ? -1.249 22.425 24.794 1.00 17.95 122 THR A N 1
ATOM 748 C CA . THR A 1 99 ? 0.108 22.712 24.316 1.00 18.17 122 THR A CA 1
ATOM 749 C C . THR A 1 99 ? 0.674 23.866 25.139 1.00 16.90 122 THR A C 1
ATOM 750 O O . THR A 1 99 ? -0.079 24.590 25.791 1.00 17.14 122 THR A O 1
ATOM 754 N N . PRO A 1 100 ? 2.010 24.050 25.134 1.00 17.35 123 PRO A N 1
ATOM 755 C CA . PRO A 1 100 ? 2.551 25.142 25.946 1.00 16.43 123 PRO A CA 1
ATOM 756 C C . PRO A 1 100 ? 2.037 26.516 25.514 1.00 17.07 123 PRO A C 1
ATOM 757 O O . PRO A 1 100 ? 1.783 26.731 24.322 1.00 19.00 123 PRO A O 1
ATOM 761 N N . PRO A 1 101 ? 1.884 27.442 26.472 1.00 17.36 124 PRO A N 1
ATOM 762 C CA . PRO A 1 101 ? 1.415 28.782 26.105 1.00 17.03 124 PRO A CA 1
ATOM 763 C C . PRO A 1 101 ? 2.485 29.574 25.360 1.00 16.25 124 PRO A C 1
ATOM 764 O O . PRO A 1 101 ? 3.670 29.461 25.668 1.00 16.44 124 PRO A O 1
ATOM 776 N N . GLY A 1 103 ? 3.332 33.606 23.819 1.00 15.34 126 GLY A N 1
ATOM 777 C CA . GLY A 1 103 ? 2.915 34.997 23.941 1.00 16.93 126 GLY A CA 1
ATOM 778 C C . GLY A 1 103 ? 4.023 35.931 24.361 1.00 15.98 126 GLY A C 1
ATOM 779 O O . GLY A 1 103 ? 5.188 35.745 23.993 1.00 16.98 126 GLY A O 1
ATOM 780 N N . TRP A 1 104 ? 3.642 36.934 25.141 1.00 16.19 127 TRP A N 1
ATOM 781 C CA . TRP A 1 104 ? 4.514 38.048 25.503 1.00 15.52 127 TRP A CA 1
ATOM 782 C C . TRP A 1 104 ? 4.194 38.514 26.916 1.00 16.16 127 TRP A C 1
ATOM 783 O O . TRP A 1 104 ? 3.032 38.527 27.323 1.00 16.38 127 TRP A O 1
ATOM 794 N N . ASN A 1 105 ? 5.240 38.867 27.656 1.00 17.53 128 ASN A N 1
ATOM 795 C CA . ASN A 1 105 ? 5.109 39.444 28.991 1.00 18.32 128 ASN A CA 1
ATOM 796 C C . ASN A 1 105 ? 5.676 40.857 28.970 1.00 17.82 128 ASN A C 1
ATOM 797 O O . ASN A 1 105 ? 6.727 41.107 28.370 1.00 18.99 128 ASN A O 1
ATOM 802 N N . SER A 1 106 ? 4.978 41.770 29.632 1.00 17.59 129 SER A N 1
ATOM 803 C CA . SER A 1 106 ? 5.256 43.200 29.545 1.00 17.46 129 SER A CA 1
ATOM 804 C C . SER A 1 106 ? 6.394 43.746 30.407 1.00 17.89 129 SER A C 1
ATOM 805 O O . SER A 1 106 ? 6.774 44.904 30.246 1.00 18.22 129 SER A O 1
ATOM 808 N N . TRP A 1 107 ? 6.911 42.951 31.341 1.00 18.12 130 TRP A N 1
ATOM 809 C CA . TRP A 1 107 ? 7.755 43.525 32.388 1.00 19.08 130 TRP A CA 1
ATOM 810 C C . TRP A 1 107 ? 9.066 44.097 31.856 1.00 19.47 130 TRP A C 1
ATOM 811 O O . TRP A 1 107 ? 9.402 45.246 32.132 1.00 19.41 130 TRP A O 1
ATOM 822 N N . ASN A 1 108 ? 9.813 43.293 31.106 1.00 19.94 131 ASN A N 1
ATOM 823 C CA . ASN A 1 108 ? 11.132 43.716 30.657 1.00 21.84 131 ASN A CA 1
ATOM 824 C C . ASN A 1 108 ? 11.072 44.979 29.798 1.00 21.12 131 ASN A C 1
ATOM 825 O O . ASN A 1 108 ? 11.919 45.862 29.919 1.00 23.28 131 ASN A O 1
ATOM 830 N N . THR A 1 109 ? 10.060 45.069 28.943 1.00 19.75 132 THR A N 1
ATOM 831 C CA . THR A 1 109 ? 9.953 46.198 28.026 1.00 19.10 132 THR A CA 1
ATOM 832 C C . THR A 1 109 ? 9.475 47.471 28.723 1.00 19.47 132 THR A C 1
ATOM 833 O O . THR A 1 109 ? 10.020 48.549 28.500 1.00 20.68 132 THR A O 1
ATOM 837 N N . PHE A 1 110 ? 8.446 47.347 29.561 1.00 18.45 133 PHE A N 1
ATOM 838 C CA . PHE A 1 110 ? 7.745 48.535 30.061 1.00 19.07 133 PHE A CA 1
ATOM 839 C C . PHE A 1 110 ? 7.835 48.779 31.566 1.00 19.14 133 PHE A C 1
ATOM 840 O O . PHE A 1 110 ? 7.610 49.908 32.019 1.00 20.59 133 PHE A O 1
ATOM 848 N N . GLY A 1 111 ? 8.161 47.746 32.338 1.00 20.03 134 GLY A N 1
ATOM 849 C CA . GLY A 1 111 ? 8.334 47.902 33.784 1.00 20.59 134 GLY A CA 1
ATOM 850 C C . GLY A 1 111 ? 7.151 48.594 34.440 1.00 20.36 134 GLY A C 1
ATOM 851 O O . GLY A 1 111 ? 6.004 48.179 34.250 1.00 19.17 134 GLY A O 1
ATOM 852 N N . GLN A 1 112 ? 7.436 49.666 35.180 1.00 21.27 135 GLN A N 1
ATOM 853 C CA . GLN A 1 112 ? 6.412 50.446 35.875 1.00 21.56 135 GLN A CA 1
ATOM 854 C C . GLN A 1 112 ? 5.702 51.452 34.973 1.00 21.02 135 GLN A C 1
ATOM 855 O O . GLN A 1 112 ? 4.940 52.292 35.467 1.00 23.76 135 GLN A O 1
ATOM 861 N N . HIS A 1 113 ? 5.942 51.377 33.662 1.00 20.51 136 HIS A N 1
ATOM 862 C CA . HIS A 1 113 ? 5.433 52.379 32.732 1.00 21.91 136 HIS A CA 1
ATOM 863 C C . HIS A 1 113 ? 4.566 51.780 31.634 1.00 21.78 136 HIS A C 1
ATOM 864 O O . HIS A 1 113 ? 4.492 52.317 30.533 1.00 23.02 136 HIS A O 1
ATOM 871 N N . LEU A 1 114 ? 3.895 50.677 31.941 1.00 20.11 137 LEU A N 1
ATOM 872 C CA . LEU A 1 114 ? 2.938 50.096 31.009 1.00 19.85 137 LEU A CA 1
ATOM 873 C C . LEU A 1 114 ? 1.665 50.933 31.027 1.00 21.40 137 LEU A C 1
ATOM 874 O O . LEU A 1 114 ? 1.281 51.474 32.063 1.00 24.14 137 LEU A O 1
ATOM 879 N N . THR A 1 115 ? 1.030 51.061 29.868 1.00 20.39 138 THR A N 1
ATOM 880 C CA . THR A 1 115 ? -0.240 51.775 29.746 1.00 20.43 138 THR A CA 1
ATOM 881 C C . THR A 1 115 ? -1.132 51.032 28.768 1.00 20.12 138 THR A C 1
ATOM 882 O O . THR A 1 115 ? -0.669 50.158 28.036 1.00 18.98 138 THR A O 1
ATOM 886 N N . GLU A 1 116 ? -2.404 51.410 28.738 1.00 19.30 139 GLU A N 1
ATOM 887 C CA . GLU A 1 116 ? -3.353 50.858 27.772 1.00 20.34 139 GLU A CA 1
ATOM 888 C C . GLU A 1 116 ? -2.806 50.995 26.360 1.00 19.95 139 GLU A C 1
ATOM 889 O O . GLU A 1 116 ? -2.776 50.019 25.604 1.00 20.53 139 GLU A O 1
ATOM 895 N N . GLU A 1 117 ? -2.375 52.207 26.019 1.00 21.27 140 GLU A N 1
ATOM 896 C CA A GLU A 1 117 ? -1.868 52.502 24.675 0.50 21.93 140 GLU A CA 1
ATOM 897 C CA B GLU A 1 117 ? -1.861 52.510 24.683 0.50 22.64 140 GLU A CA 1
ATOM 898 C C . GLU A 1 117 ? -0.746 51.549 24.281 1.00 21.81 140 GLU A C 1
ATOM 899 O O . GLU A 1 117 ? -0.712 51.048 23.155 1.00 21.07 140 GLU A O 1
ATOM 910 N N . LEU A 1 118 ? 0.169 51.297 25.206 1.00 20.16 141 LEU A N 1
ATOM 911 C CA . LEU A 1 118 ? 1.324 50.461 24.913 1.00 20.16 141 LEU A CA 1
ATOM 912 C C . LEU A 1 118 ? 0.977 48.971 24.785 1.00 19.60 141 LEU A C 1
ATOM 913 O O . LEU A 1 118 ? 1.591 48.259 23.988 1.00 20.23 141 LEU A O 1
ATOM 918 N N . VAL A 1 119 ? -0.003 48.491 25.548 1.00 18.56 142 VAL A N 1
ATOM 919 C CA . VAL A 1 119 ? -0.486 47.126 25.365 1.00 18.10 142 VAL A CA 1
ATOM 920 C C . VAL A 1 119 ? -1.122 46.979 23.969 1.00 18.99 142 VAL A C 1
ATOM 921 O O . VAL A 1 119 ? -0.881 45.991 23.275 1.00 19.98 142 VAL A O 1
ATOM 925 N N . LEU A 1 120 ? -1.943 47.949 23.584 1.00 19.81 143 LEU A N 1
ATOM 926 C CA . LEU A 1 120 ? -2.633 47.909 22.292 1.00 20.63 143 LEU A CA 1
ATOM 927 C C . LEU A 1 120 ? -1.639 47.958 21.135 1.00 20.65 143 LEU A C 1
ATOM 928 O O . LEU A 1 120 ? -1.792 47.231 20.150 1.00 20.26 143 LEU A O 1
ATOM 933 N N . GLN A 1 121 ? -0.613 48.797 21.263 1.00 19.80 144 GLN A N 1
ATOM 934 C CA . GLN A 1 121 ? 0.460 48.848 20.263 1.00 20.17 144 GLN A CA 1
ATOM 935 C C . GLN A 1 121 ? 1.165 47.503 20.139 1.00 20.29 144 GLN A C 1
ATOM 936 O O . GLN A 1 121 ? 1.535 47.080 19.046 1.00 19.99 144 GLN A O 1
ATOM 942 N N . THR A 1 122 ? 1.372 46.847 21.271 1.00 19.61 145 THR A N 1
ATOM 943 C CA . THR A 1 122 ? 2.002 45.542 21.285 1.00 18.98 145 THR A CA 1
ATOM 944 C C . THR A 1 122 ? 1.140 44.502 20.562 1.00 19.11 145 THR A C 1
ATOM 945 O O . THR A 1 122 ? 1.653 43.754 19.728 1.00 18.34 145 THR A O 1
ATOM 949 N N . ALA A 1 123 ? -0.155 44.466 20.870 1.00 18.79 146 ALA A N 1
ATOM 950 C CA . ALA A 1 123 ? -1.099 43.595 20.158 1.00 18.60 146 ALA A CA 1
ATOM 951 C C . ALA A 1 123 ? -1.076 43.857 18.644 1.00 18.15 146 ALA A C 1
ATOM 952 O O . ALA A 1 123 ? -0.999 42.920 17.846 1.00 18.74 146 ALA A O 1
ATOM 954 N N . ASP A 1 124 ? -1.132 45.125 18.251 1.00 19.06 147 ASP A N 1
ATOM 955 C CA . ASP A 1 124 ? -1.116 45.490 16.831 1.00 21.02 147 ASP A CA 1
ATOM 956 C C . ASP A 1 124 ? 0.152 44.973 16.142 1.00 20.55 147 ASP A C 1
ATOM 957 O O . ASP A 1 124 ? 0.101 44.467 15.017 1.00 21.39 147 ASP A O 1
ATOM 962 N N . ALA A 1 125 ? 1.286 45.101 16.826 1.00 19.57 148 ALA A N 1
ATOM 963 C CA . ALA A 1 125 ? 2.567 44.669 16.268 1.00 19.21 148 ALA A CA 1
ATOM 964 C C . ALA A 1 125 ? 2.633 43.153 16.108 1.00 18.48 148 ALA A C 1
ATOM 965 O O . ALA A 1 125 ? 3.200 42.655 15.139 1.00 20.00 148 ALA A O 1
ATOM 975 N N . ILE A 1 127 ? 0.179 41.236 15.454 1.00 20.79 150 ILE A N 1
ATOM 976 C CA . ILE A 1 127 ? -0.601 40.918 14.258 1.00 21.59 150 ILE A CA 1
ATOM 977 C C . ILE A 1 127 ? 0.241 41.099 12.999 1.00 22.52 150 ILE A C 1
ATOM 978 O O . ILE A 1 127 ? 0.269 40.226 12.128 1.00 25.15 150 ILE A O 1
ATOM 983 N N . THR A 1 128 ? 0.927 42.232 12.902 1.00 21.37 151 THR A N 1
ATOM 984 C CA . THR A 1 128 ? 1.626 42.588 11.671 1.00 22.48 151 THR A CA 1
ATOM 985 C C . THR A 1 128 ? 3.035 42.005 11.549 1.00 22.72 151 THR A C 1
ATOM 986 O O . THR A 1 128 ? 3.573 41.958 10.439 1.00 25.31 151 THR A O 1
ATOM 990 N N . ASN A 1 129 ? 3.637 41.553 12.649 1.00 20.60 152 ASN A N 1
ATOM 991 C CA . ASN A 1 129 ? 4.999 41.008 12.570 1.00 21.03 152 ASN A CA 1
ATOM 992 C C . ASN A 1 129 ? 5.064 39.498 12.342 1.00 21.79 152 ASN A C 1
ATOM 993 O O . ASN A 1 129 ? 6.148 38.956 12.170 1.00 23.04 152 ASN A O 1
ATOM 998 N N . GLY A 1 130 ? 3.909 38.837 12.338 1.00 21.02 153 GLY A N 1
ATOM 999 C CA . GLY A 1 130 ? 3.844 37.402 12.108 1.00 20.86 153 GLY A CA 1
ATOM 1000 C C . GLY A 1 130 ? 3.612 36.561 13.346 1.00 19.60 153 GLY A C 1
ATOM 1001 O O . GLY A 1 130 ? 3.258 35.383 13.225 1.00 19.17 153 GLY A O 1
ATOM 1010 N N . ARG A 1 132 ? 1.307 36.470 15.761 1.00 17.56 155 ARG A N 1
ATOM 1011 C CA . ARG A 1 132 ? -0.034 35.904 15.925 1.00 17.08 155 ARG A CA 1
ATOM 1012 C C . ARG A 1 132 ? -0.248 34.704 14.998 1.00 17.49 155 ARG A C 1
ATOM 1013 O O . ARG A 1 132 ? -0.846 33.702 15.394 1.00 17.88 155 ARG A O 1
ATOM 1021 N N . ASP A 1 133 ? 0.282 34.776 13.781 1.00 18.06 156 ASP A N 1
ATOM 1022 C CA . ASP A 1 133 ? 0.102 33.680 12.824 1.00 19.73 156 ASP A CA 1
ATOM 1023 C C . ASP A 1 133 ? 0.986 32.465 13.061 1.00 19.72 156 ASP A C 1
ATOM 1024 O O . ASP A 1 133 ? 0.802 31.438 12.408 1.00 19.57 156 ASP A O 1
ATOM 1029 N N . LEU A 1 134 ? 1.922 32.574 14.002 1.00 19.40 157 LEU A N 1
ATOM 1030 C CA . LEU A 1 134 ? 2.711 31.422 14.430 1.00 19.21 157 LEU A CA 1
ATOM 1031 C C . LEU A 1 134 ? 2.267 30.877 15.787 1.00 19.46 157 LEU A C 1
ATOM 1032 O O . LEU A 1 134 ? 2.898 29.963 16.315 1.00 20.27 157 LEU A O 1
ATOM 1037 N N . GLY A 1 135 ? 1.187 31.431 16.343 1.00 18.79 158 GLY A N 1
ATOM 1038 C CA . GLY A 1 135 ? 0.552 30.868 17.539 1.00 18.33 158 GLY A CA 1
ATOM 1039 C C . GLY A 1 135 ? 0.708 31.664 18.823 1.00 18.85 158 GLY A C 1
ATOM 1040 O O . GLY A 1 135 ? 0.138 31.295 19.852 1.00 19.84 158 GLY A O 1
ATOM 1041 N N . TYR A 1 136 ? 1.471 32.754 18.780 1.00 18.74 159 TYR A N 1
ATOM 1042 C CA . TYR A 1 136 ? 1.625 33.611 19.959 1.00 17.48 159 TYR A CA 1
ATOM 1043 C C . TYR A 1 136 ? 0.282 34.278 20.234 1.00 19.19 159 TYR A C 1
ATOM 1044 O O . TYR A 1 136 ? -0.238 35.003 19.378 1.00 20.52 159 TYR A O 1
ATOM 1053 N N . SER A 1 137 ? -0.297 33.998 21.400 1.00 18.51 160 SER A N 1
ATOM 1054 C CA . SER A 1 137 ? -1.664 34.452 21.696 1.00 18.40 160 SER A CA 1
ATOM 1055 C C . SER A 1 137 ? -1.841 35.191 23.029 1.00 18.08 160 SER A C 1
ATOM 1056 O O . SER A 1 137 ? -2.800 35.961 23.176 1.00 19.20 160 SER A O 1
ATOM 1059 N N . TYR A 1 138 ? -0.952 34.959 23.993 1.00 16.63 161 TYR A N 1
ATOM 1060 C CA . TYR A 1 138 ? -1.058 35.594 25.314 1.00 17.77 161 TYR A CA 1
ATOM 1061 C C . TYR A 1 138 ? -0.308 36.923 25.361 1.00 17.25 161 TYR A C 1
ATOM 1062 O O . TYR A 1 138 ? 0.852 37.016 24.944 1.00 18.25 161 TYR A O 1
ATOM 1071 N N . ILE A 1 139 ? -0.992 37.949 25.859 1.00 16.10 162 ILE A N 1
ATOM 1072 C CA . ILE A 1 139 ? -0.399 39.255 26.106 1.00 15.89 162 ILE A CA 1
ATOM 1073 C C . ILE A 1 139 ? -0.577 39.511 27.599 1.00 15.45 162 ILE A C 1
ATOM 1074 O O . ILE A 1 139 ? -1.689 39.688 28.074 1.00 17.28 162 ILE A O 1
ATOM 1079 N N . ASN A 1 140 ? 0.527 39.482 28.334 1.00 16.87 163 ASN A N 1
ATOM 1080 C CA . ASN A 1 140 ? 0.483 39.424 29.791 1.00 16.63 163 ASN A CA 1
ATOM 1081 C C . ASN A 1 140 ? 0.945 40.721 30.444 1.00 16.99 163 ASN A C 1
ATOM 1082 O O . ASN A 1 140 ? 2.117 41.109 30.343 1.00 18.12 163 ASN A O 1
ATOM 1087 N N . ILE A 1 141 ? 0.009 41.377 31.121 1.00 16.62 164 ILE A N 1
ATOM 1088 C CA . ILE A 1 141 ? 0.289 42.527 31.964 1.00 17.93 164 ILE A CA 1
ATOM 1089 C C . ILE A 1 141 ? 0.976 41.997 33.216 1.00 18.21 164 ILE A C 1
ATOM 1090 O O . ILE A 1 141 ? 0.525 41.016 33.815 1.00 19.73 164 ILE A O 1
ATOM 1095 N N . ASP A 1 142 ? 2.070 42.638 33.603 1.00 18.87 165 ASP A N 1
ATOM 1096 C CA . ASP A 1 142 ? 2.821 42.224 34.779 1.00 18.61 165 ASP A CA 1
ATOM 1097 C C . ASP A 1 142 ? 2.521 43.161 35.962 1.00 19.63 165 ASP A C 1
ATOM 1098 O O . ASP A 1 142 ? 1.414 43.685 36.067 1.00 20.55 165 ASP A O 1
ATOM 1103 N N . ASP A 1 143 ? 3.494 43.374 36.848 1.00 19.07 166 ASP A N 1
ATOM 1104 C CA . ASP A 1 143 ? 3.281 44.083 38.114 1.00 19.70 166 ASP A CA 1
ATOM 1105 C C . ASP A 1 143 ? 2.983 45.575 37.869 1.00 19.48 166 ASP A C 1
ATOM 1106 O O . ASP A 1 143 ? 3.278 46.114 36.799 1.00 19.16 166 ASP A O 1
ATOM 1111 N N . PHE A 1 144 ? 2.391 46.229 38.869 1.00 19.50 167 PHE A N 1
ATOM 1112 C CA . PHE A 1 144 ? 2.115 47.680 38.862 1.00 19.90 167 PHE A CA 1
ATOM 1113 C C . PHE A 1 144 ? 0.959 48.150 37.962 1.00 20.11 167 PHE A C 1
ATOM 1114 O O . PHE A 1 144 ? 0.856 49.348 37.683 1.00 21.50 167 PHE A O 1
ATOM 1122 N N . TRP A 1 145 ? 0.086 47.245 37.524 1.00 18.62 168 TRP A N 1
ATOM 1123 C CA . TRP A 1 145 ? -1.178 47.669 36.899 1.00 17.76 168 TRP A CA 1
ATOM 1124 C C . TRP A 1 145 ? -2.141 48.223 37.961 1.00 18.01 168 TRP A C 1
ATOM 1125 O O . TRP A 1 145 ? -3.062 48.982 37.646 1.00 19.21 168 TRP A O 1
ATOM 1136 N N . GLN A 1 146 ? -1.920 47.815 39.207 1.00 18.46 169 GLN A N 1
ATOM 1137 C CA . GLN A 1 146 ? -2.758 48.189 40.345 1.00 19.51 169 GLN A CA 1
ATOM 1138 C C . GLN A 1 146 ? -2.059 49.190 41.259 1.00 19.57 169 GLN A C 1
ATOM 1139 O O . GLN A 1 146 ? -0.829 49.332 41.217 1.00 20.55 169 GLN A O 1
ATOM 1145 N N . LEU A 1 147 ? -2.844 49.860 42.099 1.00 20.00 170 LEU A N 1
ATOM 1146 C CA . LEU A 1 147 ? -2.320 50.830 43.051 1.00 20.95 170 LEU A CA 1
ATOM 1147 C C . LEU A 1 147 ? -1.747 50.119 44.284 1.00 20.68 170 LEU A C 1
ATOM 1148 O O . LEU A 1 147 ? -2.010 48.933 44.501 1.00 19.85 170 LEU A O 1
ATOM 1153 N N . PRO A 1 148 ? -0.946 50.840 45.085 1.00 22.06 171 PRO A N 1
ATOM 1154 C CA . PRO A 1 148 ? -0.309 50.223 46.252 1.00 22.52 171 PRO A CA 1
ATOM 1155 C C . PRO A 1 148 ? -1.264 49.589 47.264 1.00 22.79 171 PRO A C 1
ATOM 1156 O O . PRO A 1 148 ? -0.960 48.524 47.800 1.00 24.54 171 PRO A O 1
ATOM 1160 N N . GLU A 1 149 ? -2.397 50.234 47.516 1.00 22.89 172 GLU A N 1
ATOM 1161 C CA . GLU A 1 149 ? -3.317 49.778 48.554 1.00 25.18 172 GLU A CA 1
ATOM 1162 C C . GLU A 1 149 ? -4.623 49.270 47.960 1.00 22.92 172 GLU A C 1
ATOM 1163 O O . GLU A 1 149 ? -5.109 49.781 46.945 1.00 21.89 172 GLU A O 1
ATOM 1169 N N . ARG A 1 150 ? -5.187 48.255 48.607 1.00 21.99 173 ARG A N 1
ATOM 1170 C CA . ARG A 1 150 ? -6.541 47.802 48.296 1.00 21.11 173 ARG A CA 1
ATOM 1171 C C . ARG A 1 150 ? -7.504 48.950 48.584 1.00 21.68 173 ARG A C 1
ATOM 1172 O O . ARG A 1 150 ? -7.290 49.741 49.502 1.00 22.53 173 ARG A O 1
ATOM 1180 N N . GLY A 1 151 ? -8.551 49.074 47.781 1.00 21.72 174 GLY A N 1
ATOM 1181 C CA . GLY A 1 151 ? -9.577 50.065 48.047 1.00 23.12 174 GLY A CA 1
ATOM 1182 C C . GLY A 1 151 ? -10.279 49.759 49.359 1.00 23.83 174 GLY A C 1
ATOM 1183 O O . GLY A 1 151 ? -10.336 48.604 49.781 1.00 23.45 174 GLY A O 1
ATOM 1184 N N . ALA A 1 152 ? -10.796 50.789 50.023 1.00 25.59 175 ALA A N 1
ATOM 1185 C CA . ALA A 1 152 ? -11.615 50.580 51.213 1.00 26.75 175 ALA A CA 1
ATOM 1186 C C . ALA A 1 152 ? -12.850 49.730 50.886 1.00 27.10 175 ALA A C 1
ATOM 1187 O O . ALA A 1 152 ? -13.430 49.114 51.778 1.00 26.34 175 ALA A O 1
ATOM 1189 N N . ASP A 1 153 ? -13.230 49.689 49.609 1.00 26.30 176 ASP A N 1
ATOM 1190 C CA . ASP A 1 153 ? -14.329 48.829 49.148 1.00 27.06 17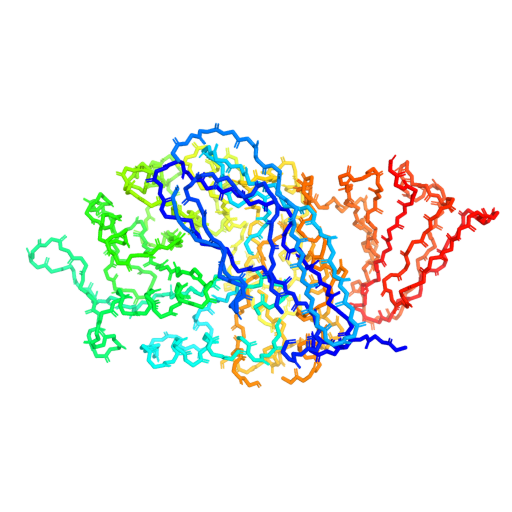6 ASP A CA 1
ATOM 1191 C C . ASP A 1 153 ? -13.982 47.336 49.045 1.00 24.45 176 ASP A C 1
ATOM 1192 O O . ASP A 1 153 ? -14.857 46.525 48.750 1.00 23.38 176 ASP A O 1
ATOM 1197 N N . GLY A 1 154 ? -12.721 46.978 49.285 1.00 22.13 177 GLY A N 1
ATOM 1198 C CA . GLY A 1 154 ? -12.307 45.578 49.317 1.00 20.85 177 GLY A CA 1
ATOM 1199 C C . GLY A 1 154 ? -11.744 45.059 48.016 1.00 19.62 177 GLY A C 1
ATOM 1200 O O . GLY A 1 154 ? -11.422 43.878 47.916 1.00 18.31 177 GLY A O 1
ATOM 1201 N N . HIS A 1 155 ? -11.613 45.937 47.018 1.00 19.51 178 HIS A N 1
ATOM 1202 C CA . HIS A 1 155 ? -11.142 45.543 45.690 1.00 19.96 178 HIS A CA 1
ATOM 1203 C C . HIS A 1 155 ? -9.787 46.152 45.350 1.00 19.82 178 HIS A C 1
ATOM 1204 O O . HIS A 1 155 ? -9.468 47.264 45.778 1.00 20.14 178 HIS A O 1
ATOM 1211 N N . LEU A 1 156 ? -9.021 45.426 44.545 1.00 20.18 179 LEU A N 1
ATOM 1212 C CA . LEU A 1 156 ? -7.819 45.977 43.926 1.00 20.09 179 LEU A CA 1
ATOM 1213 C C . LEU A 1 156 ? -8.213 47.229 43.158 1.00 20.72 179 LEU A C 1
ATOM 1214 O O . LEU A 1 156 ? -9.314 47.303 42.597 1.00 21.59 179 LEU A O 1
ATOM 1219 N N . GLN A 1 157 ? -7.334 48.224 43.153 1.00 19.85 180 GLN A N 1
ATOM 1220 C CA . GLN A 1 157 ? -7.590 49.463 42.425 1.00 19.94 180 GLN A CA 1
ATOM 1221 C C . GLN A 1 157 ? -6.750 49.499 41.166 1.00 18.98 180 GLN A C 1
ATOM 1222 O O . GLN A 1 157 ? -5.535 49.472 41.239 1.00 19.03 180 GLN A O 1
ATOM 1228 N N . ILE A 1 158 ? -7.397 49.551 40.010 1.00 18.35 181 ILE A N 1
ATOM 1229 C CA . ILE A 1 158 ? -6.675 49.708 38.750 1.00 18.61 181 ILE A CA 1
ATOM 1230 C C . ILE A 1 158 ? -6.024 51.089 38.750 1.00 18.55 181 ILE A C 1
ATOM 1231 O O . ILE A 1 158 ? -6.636 52.070 39.161 1.00 19.11 181 ILE A O 1
ATOM 1236 N N . ASP A 1 159 ? -4.771 51.157 38.309 1.00 18.15 182 ASP A N 1
ATOM 1237 C CA . ASP A 1 159 ? -4.114 52.445 38.105 1.00 19.36 182 ASP A CA 1
ATOM 1238 C C . ASP A 1 159 ? -4.749 53.074 36.864 1.00 19.91 182 ASP A C 1
ATOM 1239 O O . ASP A 1 159 ? -4.423 52.688 35.733 1.00 20.05 182 ASP A O 1
ATOM 1244 N N . LYS A 1 160 ? -5.649 54.031 37.083 1.00 21.13 183 LYS A N 1
ATOM 1245 C CA A LYS A 1 160 ? -6.419 54.633 35.988 0.50 22.05 183 LYS A CA 1
ATOM 1246 C CA B LYS A 1 160 ? -6.424 54.639 35.995 0.50 22.42 183 LYS A CA 1
ATOM 1247 C C . LYS A 1 160 ? -5.607 55.625 35.165 1.00 22.72 183 LYS A C 1
ATOM 1248 O O . LYS A 1 160 ? -6.048 56.053 34.104 1.00 23.65 183 LYS A O 1
ATOM 1259 N N . THR A 1 161 ? -4.430 56.009 35.652 1.00 21.14 184 THR A N 1
ATOM 1260 C CA . THR A 1 161 ? -3.534 56.824 34.838 1.00 21.79 184 THR A CA 1
ATOM 1261 C C . THR A 1 161 ? -2.997 55.949 33.705 1.00 20.88 184 THR A C 1
ATOM 1262 O O . THR A 1 161 ? -2.934 56.376 32.547 1.00 22.14 184 THR A O 1
ATOM 1266 N N . LYS A 1 162 ? -2.619 54.724 34.050 1.00 19.60 185 LYS A N 1
ATOM 1267 C CA . LYS A 1 162 ? -2.124 53.750 33.080 1.00 19.18 185 LYS A CA 1
ATOM 1268 C C . LYS A 1 162 ? -3.232 53.168 32.213 1.00 19.47 185 LYS A C 1
ATOM 1269 O O . LYS A 1 162 ? -3.046 52.975 31.005 1.00 19.41 185 LYS A O 1
ATOM 1275 N N . PHE A 1 163 ? -4.374 52.883 32.839 1.00 20.08 186 PHE A N 1
ATOM 1276 C CA . PHE A 1 163 ? -5.502 52.226 32.173 1.00 19.73 186 PHE A CA 1
ATOM 1277 C C . PHE A 1 163 ? -6.760 53.060 32.365 1.00 20.89 186 PHE A C 1
ATOM 1278 O O . PHE A 1 163 ? -7.621 52.725 33.173 1.00 20.46 186 PHE A O 1
ATOM 1286 N N . PRO A 1 164 ? -6.865 54.176 31.619 1.00 21.67 187 PRO A N 1
ATOM 1287 C CA . PRO A 1 164 ? -7.944 55.136 31.862 1.00 23.28 187 PRO A CA 1
ATOM 1288 C C . PRO A 1 164 ? -9.335 54.605 31.519 1.00 23.96 187 PRO A C 1
ATOM 1289 O O . PRO A 1 164 ? -10.325 55.161 31.979 1.00 26.00 187 PRO A O 1
ATOM 1293 N N . ARG A 1 165 ? -9.404 53.533 30.732 1.00 23.12 188 ARG A N 1
ATOM 1294 C CA . ARG A 1 165 ? -10.681 52.890 30.438 1.00 24.29 188 ARG A CA 1
ATOM 1295 C C . ARG A 1 165 ? -10.777 51.522 31.093 1.00 24.89 188 ARG A C 1
ATOM 1296 O O . ARG A 1 165 ? -11.636 50.719 30.739 1.00 26.51 188 ARG A O 1
ATOM 1304 N N . GLY A 1 166 ? -9.909 51.271 32.070 1.00 21.44 189 GLY A N 1
ATOM 1305 C CA . GLY A 1 166 ? -9.895 50.007 32.789 1.00 21.94 189 GLY A CA 1
ATOM 1306 C C . GLY A 1 166 ? -9.196 48.890 32.043 1.00 21.32 189 GLY A C 1
ATOM 1307 O O . GLY A 1 166 ? -8.721 49.066 30.917 1.00 21.31 189 GLY A O 1
ATOM 1308 N N . ILE A 1 167 ? -9.138 47.735 32.696 1.00 20.08 190 ILE A N 1
ATOM 1309 C CA . ILE A 1 167 ? -8.556 46.530 32.128 1.00 19.78 190 ILE A CA 1
ATOM 1310 C C . ILE A 1 167 ? -9.506 45.894 31.110 1.00 19.76 190 ILE A C 1
ATOM 1311 O O . ILE A 1 167 ? -9.057 45.350 30.101 1.00 18.96 190 ILE A O 1
ATOM 1316 N N . LYS A 1 168 ? -10.811 45.957 31.356 1.00 19.79 191 LYS A N 1
ATOM 1317 C CA . LYS A 1 168 ? -11.763 45.337 30.434 1.00 20.81 191 LYS A CA 1
ATOM 1318 C C . LYS A 1 168 ? -11.649 45.876 29.010 1.00 20.21 191 LYS A C 1
ATOM 1319 O O . LYS A 1 168 ? -11.786 45.113 28.052 1.00 19.81 191 LYS A O 1
ATOM 1325 N N . TYR A 1 169 ? -11.381 47.172 28.863 1.00 19.51 192 TYR A N 1
ATOM 1326 C CA . TYR A 1 169 ? -11.202 47.755 27.530 1.00 20.07 192 TYR A CA 1
ATOM 1327 C C . TYR A 1 169 ? -10.068 47.044 26.785 1.00 19.31 192 TYR A C 1
ATOM 1328 O O . TYR A 1 169 ? -10.188 46.704 25.606 1.00 20.45 192 TYR A O 1
ATOM 1337 N N . VAL A 1 170 ? -8.963 46.829 27.484 1.00 19.04 193 VAL A N 1
ATOM 1338 C CA . VAL A 1 170 ? -7.805 46.145 26.922 1.00 18.69 193 VAL A CA 1
ATOM 1339 C C . VAL A 1 170 ? -8.171 44.704 26.551 1.00 17.84 193 VAL A C 1
ATOM 1340 O O . VAL A 1 170 ? -7.884 44.249 25.444 1.00 18.96 193 VAL A O 1
ATOM 1344 N N 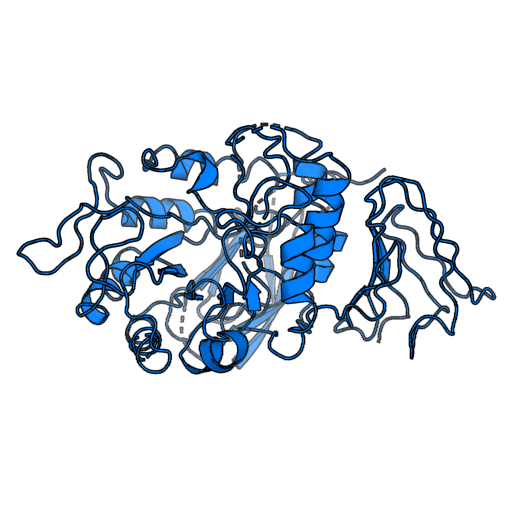. ALA A 1 171 ? -8.822 43.999 27.473 1.00 18.24 194 ALA A N 1
ATOM 1345 C CA . ALA A 1 171 ? -9.254 42.619 27.216 1.00 18.58 194 ALA A CA 1
ATOM 1346 C C . ALA A 1 171 ? -10.124 42.532 25.961 1.00 19.08 194 ALA A C 1
ATOM 1347 O O . ALA A 1 171 ? -9.930 41.656 25.111 1.00 18.76 194 ALA A O 1
ATOM 1349 N N . ASP A 1 172 ? -11.072 43.455 25.841 1.00 19.54 195 ASP A N 1
ATOM 1350 C CA . ASP A 1 172 ? -11.989 43.462 24.701 1.00 20.29 195 ASP A CA 1
ATOM 1351 C C . ASP A 1 172 ? -11.238 43.678 23.387 1.00 20.44 195 ASP A C 1
ATOM 1352 O O . ASP A 1 172 ? -11.508 42.999 22.393 1.00 20.98 195 ASP A O 1
ATOM 1357 N N . TYR A 1 173 ? -10.300 44.621 23.388 1.00 19.06 196 TYR A N 1
ATOM 1358 C CA . TYR A 1 173 ? -9.478 44.897 22.212 1.00 19.62 196 TYR A CA 1
ATOM 1359 C C . TYR A 1 173 ? -8.700 43.655 21.793 1.00 18.71 196 TYR A C 1
ATOM 1360 O O . TYR A 1 173 ? -8.658 43.306 20.605 1.00 19.04 196 TYR A O 1
ATOM 1369 N N . LEU A 1 174 ? -8.096 42.995 22.776 1.00 17.06 197 LEU A N 1
ATOM 1370 C CA . LEU A 1 174 ? -7.331 41.771 22.534 1.00 17.39 197 LEU A CA 1
ATOM 1371 C C . LEU A 1 174 ? -8.223 40.648 22.006 1.00 17.50 197 LEU A C 1
ATOM 1372 O O . LEU A 1 174 ? -7.894 40.012 21.013 1.00 18.13 197 LEU A O 1
ATOM 1377 N N . HIS A 1 175 ? -9.357 40.417 22.659 1.00 17.18 198 HIS A N 1
ATOM 1378 C CA . HIS A 1 175 ? -10.250 39.315 22.273 1.00 18.41 198 HIS A CA 1
ATOM 1379 C C . HIS A 1 175 ? -10.789 39.465 20.853 1.00 19.02 198 HIS A C 1
ATOM 1380 O O . HIS A 1 175 ? -10.914 38.478 20.126 1.00 19.37 198 HIS A O 1
ATOM 1387 N N . GLU A 1 176 ? -11.086 40.700 20.461 1.00 20.53 199 GLU A N 1
ATOM 1388 C CA A GLU A 1 176 ? -11.550 40.997 19.104 0.50 22.54 199 GLU A CA 1
ATOM 1389 C CA B GLU A 1 176 ? -11.553 40.993 19.107 0.50 22.73 199 GLU A CA 1
ATOM 1390 C C . GLU A 1 176 ? -10.525 40.570 18.057 1.00 22.76 199 GLU A C 1
ATOM 1391 O O . GLU A 1 176 ? -10.871 40.352 16.898 1.00 23.44 199 GLU A O 1
ATOM 1402 N N . ARG A 1 177 ? -9.265 40.465 18.473 1.00 20.01 200 ARG A N 1
ATOM 1403 C CA . ARG A 1 177 ? -8.153 40.111 17.600 1.00 20.77 200 ARG A CA 1
ATOM 1404 C C . ARG A 1 177 ? -7.582 38.715 17.885 1.00 20.28 200 ARG A C 1
ATOM 1405 O O . ARG A 1 177 ? -6.553 38.321 17.321 1.00 20.77 200 ARG A O 1
ATOM 1413 N N . GLY A 1 178 ? -8.260 37.961 18.742 1.00 19.63 201 GLY A N 1
ATOM 1414 C CA . GLY A 1 178 ? -7.880 36.584 19.020 1.00 20.82 201 GLY A CA 1
ATOM 1415 C C . GLY A 1 178 ? -6.786 36.418 20.058 1.00 18.98 201 GLY A C 1
ATOM 1416 O O . GLY A 1 178 ? -6.265 35.319 20.241 1.00 22.19 201 GLY A O 1
ATOM 1417 N N . PHE A 1 179 ? -6.437 37.497 20.753 1.00 17.75 202 PHE A N 1
ATOM 1418 C CA . PHE A 1 179 ? -5.453 37.424 21.822 1.00 17.84 202 PHE A CA 1
ATOM 1419 C C . PHE A 1 179 ? -6.123 37.158 23.159 1.00 18.75 202 PHE A C 1
ATOM 1420 O O . PHE A 1 179 ? -7.301 37.458 23.354 1.00 18.79 202 PHE A O 1
ATOM 1428 N N . LYS A 1 180 ? -5.325 36.608 24.067 1.00 18.56 203 LYS A N 1
ATOM 1429 C CA A LYS A 1 180 ? -5.720 36.355 25.444 0.50 18.66 203 LYS A CA 1
ATOM 1430 C CA B LYS A 1 180 ? -5.738 36.374 25.440 0.50 19.05 203 LYS A CA 1
ATOM 1431 C C . LYS A 1 180 ? -4.969 37.314 26.360 1.00 18.52 203 LYS A C 1
ATOM 1432 O O . LYS A 1 180 ? -3.802 37.629 26.108 1.00 19.04 203 LYS A O 1
ATOM 1443 N N . LEU A 1 181 ? -5.635 37.772 27.419 1.00 17.88 204 LEU A N 1
ATOM 1444 C CA . LEU A 1 181 ? -5.061 38.741 28.347 1.00 16.97 204 LEU A CA 1
ATOM 1445 C C . LEU A 1 181 ? -4.589 38.083 29.637 1.00 16.08 204 LEU A C 1
ATOM 1446 O O . LEU A 1 181 ? -5.362 37.411 30.319 1.00 17.13 204 LEU A O 1
ATOM 1451 N N . GLY A 1 182 ? -3.327 38.313 29.983 1.00 15.40 205 GLY A N 1
ATOM 1452 C CA . GLY A 1 182 ? -2.797 37.900 31.271 1.00 15.31 205 GLY A CA 1
ATOM 1453 C C . GLY A 1 182 ? -2.680 39.062 32.240 1.00 15.80 205 GLY A C 1
ATOM 1454 O O . GLY A 1 182 ? -2.503 40.217 31.834 1.00 16.83 205 GLY A O 1
ATOM 1455 N N . ILE A 1 183 ? -2.792 38.748 33.530 1.00 15.99 206 ILE A N 1
ATOM 1456 C CA . ILE A 1 183 ? -2.658 39.740 34.577 1.00 16.05 206 ILE A CA 1
ATOM 1457 C C . ILE A 1 183 ? -1.797 39.132 35.675 1.00 17.12 206 ILE A C 1
ATOM 1458 O O . ILE A 1 183 ? -1.458 37.951 35.622 1.00 16.63 206 ILE A O 1
ATOM 1463 N N . TYR A 1 184 ? -1.430 39.958 36.643 1.00 17.83 207 TYR A N 1
ATOM 1464 C CA . TYR A 1 184 ? -0.442 39.597 37.637 1.00 17.71 207 TYR A CA 1
ATOM 1465 C C . TYR A 1 184 ? -0.947 39.913 39.033 1.00 16.78 207 TYR A C 1
ATOM 1466 O O . TYR A 1 184 ? -1.505 40.984 39.277 1.00 16.71 207 TYR A O 1
ATOM 1475 N N . SER A 1 185 ? -0.729 38.993 39.964 1.00 16.33 208 SER A N 1
ATOM 1476 C CA . SER A 1 185 ? -0.864 39.312 41.375 1.00 16.44 208 SER A CA 1
ATOM 1477 C C . SER A 1 185 ? 0.132 38.478 42.172 1.00 16.44 208 SER A C 1
ATOM 1478 O O . SER A 1 185 ? 1.049 37.874 41.601 1.00 16.28 208 SER A O 1
ATOM 1481 N N . ASP A 1 186 ? -0.025 38.475 43.489 1.00 17.33 209 ASP A N 1
ATOM 1482 C CA . ASP A 1 186 ? 0.955 37.875 44.384 1.00 17.71 209 ASP A CA 1
ATOM 1483 C C . ASP A 1 186 ? 0.212 37.296 45.581 1.00 17.41 209 ASP A C 1
ATOM 1484 O O . ASP A 1 186 ? -0.774 37.888 46.051 1.00 18.36 209 ASP A O 1
ATOM 1489 N N . ALA A 1 187 ? 0.706 36.165 46.083 1.00 18.25 210 ALA A N 1
ATOM 1490 C CA . ALA A 1 187 ? 0.102 35.461 47.221 1.00 18.75 210 ALA A CA 1
ATOM 1491 C C . ALA A 1 187 ? 0.519 36.058 48.564 1.00 20.88 210 ALA A C 1
ATOM 1492 O O . ALA A 1 187 ? 0.943 35.344 49.483 1.00 21.69 210 ALA A O 1
ATOM 1494 N N . ALA A 1 188 ? 0.378 37.373 48.669 1.00 20.79 211 ALA A N 1
ATOM 1495 C CA . ALA A 1 188 ? 0.721 38.109 49.874 1.00 21.27 211 ALA A CA 1
ATOM 1496 C C . ALA A 1 188 ? -0.055 39.421 49.854 1.00 21.89 211 ALA A C 1
ATOM 1497 O O . ALA A 1 188 ? -0.806 39.700 48.912 1.00 20.73 211 ALA A O 1
ATOM 1499 N N . GLU A 1 189 ? 0.137 40.227 50.884 1.00 23.72 212 GLU A N 1
ATOM 1500 C CA A GLU A 1 189 ? -0.509 41.527 50.986 0.55 25.21 212 GLU A CA 1
ATOM 1501 C CA B GLU A 1 189 ? -0.530 41.525 50.954 0.45 25.77 212 GLU A CA 1
ATOM 1502 C C . GLU A 1 189 ? 0.071 42.503 49.947 1.00 24.51 212 GLU A C 1
ATOM 1503 O O . GLU A 1 189 ? -0.618 43.406 49.473 1.00 23.97 212 GLU A O 1
ATOM 1514 N N . LYS A 1 190 ? 1.344 42.310 49.599 1.00 23.62 213 LYS A N 1
ATOM 1515 C CA . LYS A 1 190 ? 2.032 43.175 48.638 1.00 24.03 213 LYS A CA 1
ATOM 1516 C C . LYS A 1 190 ? 2.774 42.358 47.586 1.00 23.97 213 LYS A C 1
ATOM 1517 O O . LYS A 1 190 ? 3.302 41.282 47.882 1.00 23.10 213 LYS A O 1
ATOM 1523 N N . THR A 1 191 ? 2.832 42.882 46.364 1.00 21.78 214 THR A N 1
ATOM 1524 C CA . THR A 1 191 ? 3.546 42.214 45.278 1.00 21.51 214 THR A CA 1
ATOM 1525 C C . THR A 1 191 ? 5.050 42.428 45.419 1.00 23.17 214 THR A C 1
ATOM 1526 O O . THR A 1 191 ? 5.498 43.161 46.298 1.00 22.61 214 THR A O 1
ATOM 1530 N N . CYS A 1 192 ? 5.816 41.803 44.524 1.00 25.78 215 CYS A N 1
ATOM 1531 C CA A CYS A 1 192 ? 7.266 42.005 44.496 0.50 26.68 215 CYS A CA 1
ATOM 1532 C CA B CYS A 1 192 ? 7.264 42.002 44.442 0.50 27.26 215 CYS A CA 1
ATOM 1533 C C . CYS A 1 192 ? 7.613 43.491 44.408 1.00 26.53 215 CYS A C 1
ATOM 1534 O O . CYS A 1 192 ? 8.499 43.964 45.127 1.00 27.68 215 CYS A O 1
ATOM 1539 N N . GLY A 1 193 ? 6.901 44.224 43.555 1.00 26.46 216 GLY A N 1
ATOM 1540 C CA . GLY A 1 193 ? 7.122 45.660 43.381 1.00 26.19 216 GLY A CA 1
ATOM 1541 C C . GLY A 1 193 ? 6.583 46.549 44.488 1.00 26.59 216 GLY A C 1
ATOM 1542 O O . GLY A 1 193 ? 6.900 47.741 44.546 1.00 27.49 216 GLY A O 1
ATOM 1543 N N . GLY A 1 194 ? 5.750 45.984 45.357 1.00 25.15 217 GLY A N 1
ATOM 1544 C CA . GLY A 1 194 ? 5.230 46.705 46.511 1.00 24.93 217 GLY A CA 1
ATOM 1545 C C . GLY A 1 194 ? 3.850 47.316 46.304 1.00 24.66 217 GLY A C 1
ATOM 1546 O O . GLY A 1 194 ? 3.475 48.242 47.023 1.00 26.30 217 GLY A O 1
ATOM 1547 N N . VAL A 1 195 ? 3.091 46.808 45.332 1.00 22.25 218 VAL A N 1
ATOM 1548 C CA . VAL A 1 195 ? 1.687 47.227 45.161 1.00 22.44 218 VAL A CA 1
ATOM 1549 C C . VAL A 1 195 ? 0.769 46.110 45.672 1.00 22.40 218 VAL A C 1
ATOM 1550 O O . VAL A 1 195 ? 1.248 45.094 46.169 1.00 22.30 218 VAL A O 1
ATOM 1554 N N . CYS A 1 196 ? -0.545 46.292 45.584 1.00 22.02 219 CYS A N 1
ATOM 1555 C CA . CYS A 1 196 ? -1.456 45.412 46.320 1.00 21.57 219 CYS A CA 1
ATOM 1556 C C . CYS A 1 196 ? -1.500 43.995 45.741 1.00 20.41 219 CYS A C 1
ATOM 1557 O O . CYS A 1 196 ? -1.657 43.819 44.535 1.00 20.56 219 CYS A O 1
ATOM 1560 N N . GLY A 1 197 ? -1.357 42.996 46.616 1.00 20.36 220 GLY A N 1
ATOM 1561 C CA . GLY A 1 197 ? -1.523 41.587 46.239 1.00 19.80 220 GLY A CA 1
ATOM 1562 C C . GLY A 1 197 ? -2.870 41.029 46.693 1.00 20.40 220 GLY A C 1
ATOM 1563 O O . GLY A 1 197 ? -3.708 41.766 47.212 1.00 21.29 220 GLY A O 1
ATOM 1564 N N . SER A 1 198 ? -3.053 39.718 46.542 1.00 19.94 221 SER A N 1
ATOM 1565 C CA . SER A 1 198 ? -4.371 39.085 46.684 1.00 19.39 221 SER A CA 1
ATOM 1566 C C . SER A 1 198 ? -4.570 38.208 47.926 1.00 21.15 221 SER A C 1
ATOM 1567 O O . SER A 1 198 ? -5.655 37.651 48.114 1.00 22.73 221 SER A O 1
ATOM 1570 N N . TYR A 1 199 ? -3.554 38.061 48.769 1.00 20.93 222 TYR A N 1
ATOM 1571 C CA . TYR A 1 199 ? -3.696 37.177 49.924 1.00 21.62 222 TYR A CA 1
ATOM 1572 C C . TYR A 1 199 ? -4.883 37.575 50.807 1.00 23.35 222 TYR A C 1
ATOM 1573 O O . TYR A 1 199 ? -4.983 38.718 51.251 1.00 23.52 222 TYR A O 1
ATOM 1582 N N . GLY A 1 200 ? -5.777 36.618 51.051 1.00 23.88 223 GLY A N 1
ATOM 1583 C CA . GLY A 1 200 ? -6.976 36.841 51.860 1.00 24.75 223 GLY A CA 1
ATOM 1584 C C . GLY A 1 200 ? -8.176 37.373 51.088 1.00 23.97 223 GLY A C 1
ATOM 1585 O O . GLY A 1 200 ? -9.272 37.465 51.636 1.00 25.40 223 GLY A O 1
ATOM 1586 N N . TYR A 1 201 ? -7.963 37.746 49.829 1.00 22.13 224 TYR A N 1
ATOM 1587 C CA . TYR A 1 201 ? -9.024 38.302 48.979 1.00 22.25 224 TYR A CA 1
ATOM 1588 C C . TYR A 1 201 ? -9.077 37.571 47.642 1.00 22.14 224 TYR A C 1
ATOM 1589 O O . TYR A 1 201 ? -9.476 38.140 46.619 1.00 23.02 224 TYR A O 1
ATOM 1598 N N . GLU A 1 202 ? -8.688 36.300 47.649 1.00 21.49 225 GLU A N 1
ATOM 1599 C CA . GLU A 1 202 ? -8.525 35.542 46.413 1.00 20.86 225 GLU A CA 1
ATOM 1600 C C . GLU A 1 202 ? -9.823 35.465 45.612 1.00 21.34 225 GLU A C 1
ATOM 1601 O O . GLU A 1 202 ? -9.808 35.609 44.383 1.00 19.79 225 GLU A O 1
ATOM 1607 N N . GLU A 1 203 ? -10.931 35.244 46.314 1.00 21.31 226 GLU A N 1
ATOM 1608 C CA . GLU A 1 203 ? -12.223 35.083 45.664 1.00 23.52 226 GLU A CA 1
ATOM 1609 C C . GLU A 1 203 ? -12.644 36.391 44.994 1.00 21.35 226 GLU A C 1
ATOM 1610 O O . GLU A 1 203 ? -13.024 36.403 43.817 1.00 21.13 226 GLU A O 1
ATOM 1616 N N . THR A 1 204 ? -12.555 37.494 45.731 1.00 20.88 227 THR A N 1
ATOM 1617 C CA . THR A 1 204 ? -12.862 38.814 45.176 1.00 20.35 227 THR A CA 1
ATOM 1618 C C . THR A 1 204 ? -12.005 39.119 43.951 1.00 19.58 227 THR A C 1
ATOM 1619 O O . THR A 1 204 ? -12.508 39.552 42.910 1.00 19.52 227 THR A O 1
ATOM 1623 N N . ASP A 1 205 ? -10.706 38.900 44.077 1.00 18.54 228 ASP A N 1
ATOM 1624 C CA . ASP A 1 205 ? -9.793 39.266 43.005 1.00 18.21 228 ASP A CA 1
ATOM 1625 C C . ASP A 1 205 ? -10.032 38.425 41.750 1.00 18.25 228 ASP A C 1
ATOM 1626 O O . ASP A 1 205 ? -10.084 38.961 40.643 1.00 18.07 228 ASP A O 1
ATOM 1631 N N . ALA A 1 206 ? -10.221 37.121 41.930 1.00 18.58 229 ALA A N 1
ATOM 1632 C CA . ALA A 1 206 ? -10.508 36.233 40.805 1.00 18.41 229 ALA A CA 1
ATOM 1633 C C . ALA A 1 206 ? -11.794 36.645 40.083 1.00 18.94 229 ALA A C 1
ATOM 1634 O O . ALA A 1 206 ? -11.838 36.656 38.846 1.00 18.85 229 ALA A O 1
ATOM 1636 N N . LYS A 1 207 ? -12.829 36.988 40.845 1.00 19.15 230 LYS A N 1
ATOM 1637 C CA A LYS A 1 207 ? -14.099 37.413 40.254 0.50 20.82 230 LYS A CA 1
ATOM 1638 C CA B LYS A 1 207 ? -14.099 37.413 40.257 0.25 19.80 230 LYS A CA 1
ATOM 1639 C CA C LYS A 1 207 ? -14.103 37.417 40.267 0.25 19.55 230 LYS A CA 1
ATOM 1640 C C . LYS A 1 207 ? -13.923 38.712 39.476 1.00 19.96 230 LYS A C 1
ATOM 1641 O O . LYS A 1 207 ? -14.513 38.888 38.408 1.00 19.79 230 LYS A O 1
ATOM 1657 N N . ASP A 1 208 ? -13.099 39.620 39.999 1.00 19.24 231 ASP A N 1
ATOM 1658 C CA . ASP A 1 208 ? -12.812 40.859 39.277 1.00 19.67 231 ASP A CA 1
ATOM 1659 C C . ASP A 1 208 ? -12.061 40.553 37.982 1.00 18.73 231 ASP A C 1
ATOM 1660 O O . ASP A 1 208 ? -12.429 41.057 36.910 1.00 19.09 231 ASP A O 1
ATOM 1665 N N . PHE A 1 209 ? -11.020 39.723 38.071 1.00 17.77 232 PHE A N 1
ATOM 1666 C CA . PHE A 1 209 ? -10.266 39.344 36.876 1.00 18.01 232 PHE A CA 1
ATOM 1667 C C . PHE A 1 209 ? -11.194 38.774 35.807 1.00 18.08 232 PHE A C 1
ATOM 1668 O O . PHE A 1 209 ? -11.114 39.156 34.634 1.00 17.77 232 PHE A O 1
ATOM 1676 N N . ALA A 1 210 ? -12.082 37.869 36.211 1.00 17.99 233 ALA A N 1
ATOM 1677 C CA . ALA A 1 210 ? -13.019 37.255 35.275 1.00 19.07 233 ALA A CA 1
ATOM 1678 C C . ALA A 1 210 ? -13.970 38.290 34.673 1.00 19.59 233 ALA A C 1
ATOM 1679 O O . ALA A 1 210 ? -14.236 38.265 33.468 1.00 19.89 233 ALA A O 1
ATOM 1681 N N . SER A 1 211 ? -14.460 39.216 35.495 1.00 19.16 234 SER A N 1
ATOM 1682 C CA . SER A 1 211 ? -15.351 40.273 34.999 1.00 19.84 234 SER A CA 1
ATOM 1683 C C . SER A 1 211 ? -14.662 41.163 33.958 1.00 21.06 234 SER A C 1
ATOM 1684 O O . SER A 1 211 ? -15.325 41.713 33.066 1.00 20.55 234 SER A O 1
ATOM 1687 N N . TRP A 1 212 ? -13.342 41.301 34.066 1.00 19.13 235 TRP A N 1
ATOM 1688 C CA . TRP A 1 212 ? -12.576 42.101 33.114 1.00 19.76 235 TRP A CA 1
ATOM 1689 C C . TRP A 1 212 ? -12.201 41.335 31.851 1.00 20.71 235 TRP A C 1
ATOM 1690 O O . TRP A 1 212 ? -11.702 41.932 30.898 1.00 23.29 235 TRP A O 1
ATOM 1701 N N . GLY A 1 213 ? -12.407 40.021 31.851 1.00 19.60 236 GLY A N 1
ATOM 1702 C CA . GLY A 1 213 ? -12.082 39.183 30.700 1.00 19.81 236 GLY A CA 1
ATOM 1703 C C . GLY A 1 213 ? -10.666 38.637 30.699 1.00 18.17 236 GLY A C 1
ATOM 1704 O O . GLY A 1 213 ? -10.137 38.269 29.653 1.00 18.83 236 GLY A O 1
ATOM 1705 N N . VAL A 1 214 ? -10.046 38.577 31.873 1.00 17.32 237 VAL A N 1
ATOM 1706 C CA . VAL A 1 214 ? -8.708 38.012 32.020 1.00 16.88 237 VAL A CA 1
ATOM 1707 C C . VAL A 1 214 ? -8.711 36.518 31.669 1.00 17.02 237 VAL A C 1
ATOM 1708 O O . VAL A 1 214 ? -9.653 35.791 32.002 1.00 17.97 237 VAL A O 1
ATOM 1712 N N . ASP A 1 215 ? -7.648 36.087 30.992 1.00 16.98 238 ASP A N 1
ATOM 1713 C CA . ASP A 1 215 ? -7.504 34.717 30.512 1.00 16.03 238 ASP A CA 1
ATOM 1714 C C . ASP A 1 215 ? -6.344 33.955 31.166 1.00 16.58 238 ASP A C 1
ATOM 1715 O O . ASP A 1 215 ? -6.230 32.743 31.006 1.00 16.97 238 ASP A O 1
ATOM 1720 N N . LEU A 1 216 ? -5.500 34.670 31.906 1.00 17.13 239 LEU A N 1
ATOM 1721 C CA . LEU A 1 216 ? -4.336 34.085 32.561 1.00 16.78 239 LEU A CA 1
ATOM 1722 C C . LEU A 1 216 ? -3.976 34.920 33.777 1.00 16.28 239 LEU A C 1
ATOM 1723 O O . LEU A 1 216 ? -4.023 36.147 33.726 1.00 16.61 239 LEU A O 1
ATOM 1728 N N . LEU A 1 217 ? -3.630 34.241 34.867 1.00 15.18 240 LEU A N 1
ATOM 1729 C CA . LEU A 1 217 ? -3.098 34.886 36.061 1.00 15.44 240 LEU A CA 1
ATOM 1730 C C . LEU A 1 217 ? -1.715 34.341 36.354 1.00 15.83 240 LEU A C 1
ATOM 1731 O O . LEU A 1 217 ? -1.554 33.130 36.524 1.00 15.98 240 LEU A O 1
ATOM 1736 N N . LYS A 1 218 ? -0.735 35.242 36.404 1.00 16.07 241 LYS A N 1
ATOM 1737 C CA . LYS A 1 218 ? 0.582 34.948 36.945 1.00 17.02 241 LYS A CA 1
ATOM 1738 C C . LYS A 1 218 ? 0.543 35.300 38.427 1.00 16.29 241 LYS A C 1
ATOM 1739 O O . LYS A 1 218 ? 0.243 36.439 38.790 1.00 16.69 241 LYS A O 1
ATOM 1745 N N . TYR A 1 219 ? 0.856 34.329 39.277 1.00 16.32 242 TYR A N 1
ATOM 1746 C CA . TYR A 1 219 ? 0.686 34.485 40.716 1.00 16.98 242 TYR A CA 1
ATOM 1747 C C . TYR A 1 219 ? 2.028 34.296 41.416 1.00 17.02 242 TYR A C 1
ATOM 1748 O O . TYR A 1 219 ? 2.530 33.182 41.558 1.00 17.44 242 TYR A O 1
ATOM 1757 N N . ASP A 1 220 ? 2.597 35.419 41.832 1.00 17.33 243 ASP A N 1
ATOM 1758 C CA . ASP A 1 220 ? 3.949 35.502 42.369 1.00 17.95 243 ASP A CA 1
ATOM 1759 C C . ASP A 1 220 ? 3.944 35.219 43.870 1.00 18.77 243 ASP A C 1
ATOM 1760 O O . ASP A 1 220 ? 2.890 35.245 44.511 1.00 18.79 243 ASP A O 1
ATOM 1765 N N . TYR A 1 221 ? 5.124 34.960 44.426 1.00 18.70 244 TYR A N 1
ATOM 1766 C CA . TYR A 1 221 ? 5.232 34.529 45.815 1.00 19.78 244 TYR A CA 1
ATOM 1767 C C . TYR A 1 221 ? 6.076 35.461 46.684 1.00 21.14 244 TYR A C 1
ATOM 1768 O O . TYR A 1 221 ? 6.516 35.068 47.766 1.00 22.15 244 TYR A O 1
ATOM 1777 N N . CYS A 1 222 ? 6.288 36.704 46.250 1.00 21.28 245 CYS A N 1
ATOM 1778 C CA A CYS A 1 222 ? 7.004 37.671 47.087 0.50 21.99 245 CYS A CA 1
ATOM 1779 C CA B CYS A 1 222 ? 7.007 37.669 47.079 0.50 23.05 245 CYS A CA 1
ATOM 1780 C C . CYS A 1 222 ? 6.257 37.957 48.383 1.00 22.68 245 CYS A C 1
ATOM 1781 O O . CYS A 1 222 ? 5.022 37.975 48.412 1.00 22.11 245 CYS A O 1
ATOM 1786 N N . ASN A 1 223 ? 7.016 38.171 49.453 1.00 22.31 246 ASN A N 1
ATOM 1787 C CA . ASN A 1 223 ? 6.468 38.563 50.754 1.00 23.61 246 ASN A CA 1
ATOM 1788 C C . ASN A 1 223 ? 5.602 37.514 51.437 1.00 24.17 246 ASN A C 1
ATOM 1789 O O . ASN A 1 223 ? 4.895 37.826 52.396 1.00 27.08 246 ASN A O 1
ATOM 1794 N N . ALA A 1 224 ? 5.672 36.273 50.959 1.00 23.00 247 ALA A N 1
ATOM 1795 C CA . ALA A 1 224 ? 4.940 35.162 51.558 1.00 24.09 247 ALA A CA 1
ATOM 1796 C C . ALA A 1 224 ? 5.908 34.259 52.319 1.00 24.65 247 ALA A C 1
ATOM 1797 O O . ALA A 1 224 ? 7.108 34.267 52.042 1.00 24.17 247 ALA A O 1
ATOM 1799 N N . PRO A 1 225 ? 5.397 33.486 53.294 1.00 26.32 248 PRO A N 1
ATOM 1800 C CA . PRO A 1 225 ? 6.302 32.640 54.078 1.00 26.73 248 PRO A CA 1
ATOM 1801 C C . PRO A 1 225 ? 6.994 31.564 53.245 1.00 26.21 248 PRO A C 1
ATOM 1802 O O . PRO A 1 225 ? 6.390 31.015 52.324 1.00 25.60 248 PRO A O 1
ATOM 1806 N N . VAL A 1 226 ? 8.247 31.269 53.583 1.00 25.67 249 VAL A N 1
ATOM 1807 C CA A VAL A 1 226 ? 9.043 30.270 52.862 0.50 26.73 249 VAL A CA 1
ATOM 1808 C CA B VAL A 1 226 ? 9.036 30.272 52.860 0.50 26.32 249 VAL A CA 1
ATOM 1809 C C . VAL A 1 226 ? 8.389 28.885 52.941 1.00 25.95 249 VAL A C 1
ATOM 1810 O O . VAL A 1 226 ? 8.490 28.087 52.006 1.00 25.82 249 VAL A O 1
ATOM 1817 N N . ASP A 1 227 ? 7.705 28.630 54.052 1.00 26.71 250 ASP A N 1
ATOM 1818 C CA . ASP A 1 227 ? 7.069 27.346 54.366 1.00 27.24 250 ASP A CA 1
ATOM 1819 C C . ASP A 1 227 ? 6.306 26.716 53.206 1.00 25.55 250 ASP A C 1
ATOM 1820 O O . ASP A 1 227 ? 5.437 27.347 52.609 1.00 25.96 250 ASP A O 1
ATOM 1825 N N . ARG A 1 228 ? 6.628 25.461 52.907 1.00 23.72 251 ARG A N 1
ATOM 1826 C CA . ARG A 1 228 ? 6.099 24.798 51.723 1.00 22.32 251 ARG A CA 1
ATOM 1827 C C . ARG A 1 228 ? 4.612 24.473 51.832 1.00 23.18 251 ARG A C 1
ATOM 1828 O O . ARG A 1 228 ? 3.883 24.647 50.859 1.00 22.78 251 ARG A O 1
ATOM 1836 N N . VAL A 1 229 ? 4.156 23.993 52.988 1.00 24.03 252 VAL A N 1
ATOM 1837 C CA . VAL A 1 229 ? 2.725 23.682 53.135 1.00 25.11 252 VAL A CA 1
ATOM 1838 C C . VAL A 1 229 ? 1.908 24.967 52.980 1.00 24.62 252 VAL A C 1
ATOM 1839 O O . VAL A 1 229 ? 0.870 24.969 52.322 1.00 23.40 252 VAL A O 1
ATOM 1843 N N . GLU A 1 230 ? 2.399 26.062 53.556 1.00 24.10 253 GLU A N 1
ATOM 1844 C CA . GLU A 1 230 ? 1.737 27.361 53.415 1.00 24.59 253 GLU A CA 1
ATOM 1845 C C . GLU A 1 230 ? 1.685 27.798 51.955 1.00 23.10 253 GLU A C 1
ATOM 1846 O O . GLU A 1 230 ? 0.635 28.209 51.473 1.00 23.28 253 GLU A O 1
ATOM 1852 N N . ALA A 1 231 ? 2.810 27.711 51.254 1.00 22.63 254 ALA A N 1
ATOM 1853 C CA . ALA A 1 231 ? 2.838 28.065 49.838 1.00 21.51 254 ALA A CA 1
ATOM 1854 C C . ALA A 1 231 ? 1.800 27.262 49.069 1.00 21.63 254 ALA A C 1
ATOM 1855 O O . ALA A 1 231 ? 0.998 27.820 48.326 1.00 21.45 254 ALA A O 1
ATOM 1870 N N . GLU A 1 233 ? -0.842 25.797 50.083 1.00 22.13 256 GLU A N 1
ATOM 1871 C CA A GLU A 1 233 ? -2.206 26.186 50.469 0.60 23.08 256 GLU A CA 1
ATOM 1872 C CA B GLU A 1 233 ? -2.189 26.201 50.505 0.40 23.36 256 GLU A CA 1
ATOM 1873 C C . GLU A 1 233 ? -2.627 27.508 49.832 1.00 22.26 256 GLU A C 1
ATOM 1874 O O . GLU A 1 233 ? -3.766 27.638 49.366 1.00 21.18 256 GLU A O 1
ATOM 1885 N N . ARG A 1 234 ? -1.720 28.482 49.802 1.00 20.60 257 ARG A N 1
ATOM 1886 C CA . ARG A 1 234 ? -2.016 29.783 49.189 1.00 20.28 257 ARG A CA 1
ATOM 1887 C C . ARG A 1 234 ? -2.261 29.643 47.686 1.00 18.93 257 ARG A C 1
ATOM 1888 O O . ARG A 1 234 ? -3.166 30.273 47.129 1.00 19.52 257 ARG A O 1
ATOM 1896 N N . TYR A 1 235 ? -1.472 28.799 47.032 1.00 18.14 258 TYR A N 1
ATOM 1897 C CA . TYR A 1 235 ? -1.681 28.528 45.613 1.00 17.92 258 TYR A CA 1
ATOM 1898 C C . TYR A 1 235 ? -2.969 27.746 45.390 1.00 19.21 258 TYR A C 1
ATOM 1899 O O . TYR A 1 235 ? -3.710 28.034 44.459 1.00 19.32 258 TYR A O 1
ATOM 1908 N N . ALA A 1 236 ? -3.258 26.783 46.261 1.00 18.14 259 ALA A N 1
ATOM 1909 C CA . ALA A 1 236 ? -4.510 26.027 46.144 1.00 19.03 259 ALA A CA 1
ATOM 1910 C C . ALA A 1 236 ? -5.734 26.934 46.290 1.00 19.65 259 ALA A C 1
ATOM 1911 O O . ALA A 1 236 ? -6.710 26.781 45.562 1.00 21.29 259 ALA A O 1
ATOM 1913 N N . LYS A 1 237 ? -5.673 27.866 47.237 1.00 20.17 260 LYS A N 1
ATOM 1914 C CA . LYS A 1 237 ? -6.767 28.807 47.496 1.00 21.55 260 LYS A CA 1
ATOM 1915 C C . LYS A 1 237 ? -7.085 29.652 46.262 1.00 20.28 260 LYS A C 1
ATOM 1916 O O . LYS A 1 237 ? -8.250 29.783 45.874 1.00 20.96 260 LYS A O 1
ATOM 1930 N N . GLY A 1 239 ? -6.233 28.927 43.217 1.00 19.24 262 GLY A N 1
ATOM 1931 C CA . GLY A 1 239 ? -6.690 27.991 42.186 1.00 19.65 262 GLY A CA 1
ATOM 1932 C C . GLY A 1 239 ? -8.192 27.752 42.269 1.00 20.81 262 GLY A C 1
ATOM 1933 O O . GLY A 1 239 ? -8.898 27.800 41.259 1.00 20.23 262 GLY A O 1
ATOM 1934 N N . ARG A 1 240 ? -8.682 27.506 43.479 1.00 21.55 263 ARG A N 1
ATOM 1935 C CA . ARG A 1 240 ? -10.113 27.318 43.704 1.00 22.21 263 ARG A CA 1
ATOM 1936 C C . ARG A 1 240 ? -10.893 28.569 43.314 1.00 22.20 263 ARG A C 1
ATOM 1937 O O . ARG A 1 240 ? -11.952 28.483 42.691 1.00 23.88 263 ARG A O 1
ATOM 1945 N N . ALA A 1 241 ? -10.360 29.732 43.673 1.00 20.77 264 ALA A N 1
ATOM 1946 C CA . ALA A 1 241 ? -11.009 30.997 43.354 1.00 20.16 264 ALA A CA 1
ATOM 1947 C C . ALA A 1 241 ? -11.141 31.189 41.839 1.00 20.15 264 ALA A C 1
ATOM 1948 O O . ALA A 1 241 ? -12.180 31.634 41.360 1.00 20.96 264 ALA A O 1
ATOM 1950 N N . LEU A 1 242 ? -10.093 30.847 41.092 1.00 19.33 265 LEU A N 1
ATOM 1951 C CA . LEU A 1 242 ? -10.131 30.958 39.626 1.00 19.31 265 LEU A CA 1
ATOM 1952 C C . LEU A 1 242 ? -11.157 30.017 39.004 1.00 20.00 265 LEU A C 1
ATOM 1953 O O . LEU A 1 242 ? -11.871 30.397 38.078 1.00 20.36 265 LEU A O 1
ATOM 1958 N N . ARG A 1 243 ? -11.231 28.793 39.516 1.00 21.42 266 ARG A N 1
ATOM 1959 C CA A ARG A 1 243 ? -12.156 27.783 38.991 0.50 22.86 266 ARG A CA 1
ATOM 1960 C CA B ARG A 1 243 ? -12.152 27.804 38.962 0.25 21.97 266 ARG A CA 1
ATOM 1961 C CA C ARG A 1 243 ? -12.147 27.791 38.978 0.25 22.55 266 ARG A CA 1
ATOM 1962 C C . ARG A 1 243 ? -13.600 28.102 39.355 1.00 23.14 266 ARG A C 1
ATOM 1963 O O . ARG A 1 243 ? -14.529 27.589 38.738 1.00 25.72 266 ARG A O 1
ATOM 1985 N N . ALA A 1 244 ? -13.792 28.948 40.366 1.00 22.73 267 ALA A N 1
ATOM 1986 C CA . ALA A 1 244 ? -15.132 29.350 40.779 1.00 23.82 267 ALA A CA 1
ATOM 1987 C C . ALA A 1 244 ? -15.708 30.452 39.878 1.00 22.82 267 ALA A C 1
ATOM 1988 O O . ALA A 1 244 ? -16.898 30.749 39.960 1.00 25.73 267 ALA A O 1
ATOM 1990 N N . THR A 1 245 ? -14.873 31.052 39.028 1.00 22.61 268 THR A N 1
ATOM 1991 C CA . THR A 1 245 ? -15.331 32.085 38.094 1.00 21.88 268 THR A CA 1
ATOM 1992 C C . THR A 1 245 ? -15.947 31.456 36.856 1.00 22.47 268 THR A C 1
ATOM 1993 O O . THR A 1 245 ? -15.925 30.235 36.693 1.00 23.11 268 THR A O 1
ATOM 1997 N N . ASN A 1 246 ? -16.466 32.303 35.969 1.00 22.55 269 ASN A N 1
ATOM 1998 C CA . ASN A 1 246 ? -17.071 31.837 34.716 1.00 23.44 269 ASN A CA 1
ATOM 1999 C C . ASN A 1 246 ? -16.143 31.930 33.497 1.00 22.93 269 ASN A C 1
ATOM 2000 O O . ASN A 1 246 ? -16.608 32.006 32.361 1.00 22.32 269 ASN A O 1
ATOM 2005 N N . ARG A 1 247 ? -14.832 31.920 33.730 1.00 20.86 270 ARG A N 1
ATOM 2006 C CA . ARG A 1 247 ? -13.854 31.933 32.638 1.00 20.81 270 ARG A CA 1
ATOM 2007 C C . ARG A 1 247 ? -12.869 30.780 32.759 1.00 20.62 270 ARG A C 1
ATOM 2008 O O . ARG A 1 247 ? -12.653 30.243 33.847 1.00 21.87 270 ARG A O 1
ATOM 2016 N N . SER A 1 248 ? -12.260 30.427 31.634 1.00 19.88 271 SER A N 1
ATOM 2017 C CA . SER A 1 248 ? -11.118 29.520 31.623 1.00 20.16 271 SER A CA 1
ATOM 2018 C C . SER A 1 248 ? -9.858 30.345 31.832 1.00 19.21 271 SER A C 1
ATOM 2019 O O . SER A 1 248 ? -9.304 30.895 30.877 1.00 20.28 271 SER A O 1
ATOM 2022 N N . ILE A 1 249 ? -9.415 30.449 33.082 1.00 18.70 272 ILE A N 1
ATOM 2023 C CA . ILE A 1 249 ? -8.235 31.248 33.407 1.00 17.85 272 ILE A CA 1
ATOM 2024 C C . ILE A 1 249 ? -7.017 30.358 33.654 1.00 16.91 272 ILE A C 1
ATOM 2025 O O . ILE A 1 249 ? -6.994 29.540 34.586 1.00 19.51 272 ILE A O 1
ATOM 2030 N N . VAL A 1 250 ? -6.013 30.513 32.800 1.00 17.46 273 VAL A N 1
ATOM 2031 C CA . VAL A 1 250 ? -4.746 29.816 32.960 1.00 17.46 273 VAL A CA 1
ATOM 2032 C C . VAL A 1 250 ? -4.064 30.313 34.230 1.00 17.06 273 VAL A C 1
ATOM 2033 O O . VAL A 1 250 ? -4.043 31.510 34.507 1.00 17.54 273 VAL A O 1
ATOM 2037 N N . TYR A 1 251 ? -3.477 29.386 34.975 1.00 16.88 274 TYR A N 1
ATOM 2038 C CA . TYR A 1 251 ? -2.899 29.668 36.275 1.00 16.12 274 TYR A CA 1
ATOM 2039 C C . TYR A 1 251 ? -1.395 29.404 36.221 1.00 16.15 274 TYR A C 1
ATOM 2040 O O . TYR A 1 251 ? -0.958 28.255 36.140 1.00 17.34 274 TYR A O 1
ATOM 2049 N N . SER A 1 252 ? -0.625 30.487 36.235 1.00 16.77 275 SER A N 1
ATOM 2050 C CA . SER A 1 252 ? 0.832 30.447 36.158 1.00 16.08 275 SER A CA 1
ATOM 2051 C C . SER A 1 252 ? 1.411 30.646 37.559 1.00 17.29 275 SER A C 1
ATOM 2052 O O . SER A 1 252 ? 1.250 31.702 38.169 1.00 18.34 275 SER A O 1
ATOM 2055 N N . VAL A 1 253 ? 2.063 29.608 38.070 1.00 16.88 276 VAL A N 1
ATOM 2056 C CA . VAL A 1 253 ? 2.624 29.604 39.416 1.00 17.97 276 VAL A CA 1
ATOM 2057 C C . VAL A 1 253 ? 4.057 30.125 39.364 1.00 17.43 276 VAL A C 1
ATOM 2058 O O . VAL A 1 253 ? 4.864 29.665 38.558 1.00 18.38 276 VAL A O 1
ATOM 2062 N N . CYS A 1 254 ? 4.367 31.104 40.213 1.00 17.28 277 CYS A N 1
ATOM 2063 C CA A CYS A 1 254 ? 5.689 31.708 40.229 0.90 18.24 277 CYS A CA 1
ATOM 2064 C CA B CYS A 1 254 ? 5.698 31.702 40.230 0.10 17.23 277 CYS A CA 1
ATOM 2065 C C . CYS A 1 254 ? 6.231 31.818 41.652 1.00 18.19 277 CYS A C 1
ATOM 2066 O O . CYS A 1 254 ? 6.035 32.832 42.330 1.00 18.92 277 CYS A O 1
ATOM 2071 N N . GLU A 1 255 ? 6.894 30.755 42.108 1.00 17.66 278 GLU A N 1
ATOM 2072 C CA . GLU A 1 255 ? 7.583 30.769 43.401 1.00 17.22 278 GLU A CA 1
ATOM 2073 C C . GLU A 1 255 ? 9.060 30.355 43.237 1.00 17.04 278 GLU A C 1
ATOM 2074 O O . GLU A 1 255 ? 9.713 29.916 44.189 1.00 17.86 278 GLU A O 1
ATOM 2080 N N . TRP A 1 256 ? 9.557 30.518 42.010 1.00 17.39 279 TRP A N 1
ATOM 2081 C CA . TRP A 1 256 ? 10.986 30.450 41.657 1.00 17.79 279 TRP A CA 1
ATOM 2082 C C . TRP A 1 256 ? 11.630 29.080 41.848 1.00 18.01 279 TRP A C 1
ATOM 2083 O O . TRP A 1 256 ? 12.853 28.977 41.925 1.00 19.07 279 TRP A O 1
ATOM 2094 N N . GLY A 1 257 ? 10.806 28.037 41.888 1.00 17.52 280 GLY A N 1
ATOM 2095 C CA . GLY A 1 257 ? 11.288 26.667 41.987 1.00 18.63 280 GLY A CA 1
ATOM 2096 C C . GLY A 1 257 ? 11.826 26.265 43.345 1.00 20.50 280 GLY A C 1
ATOM 2097 O O . GLY A 1 257 ? 12.479 25.234 43.462 1.00 23.74 280 GLY A O 1
ATOM 2098 N N . GLN A 1 258 ? 11.549 27.049 44.378 1.00 18.84 281 GLN A N 1
ATOM 2099 C CA . GLN A 1 258 ? 12.189 26.835 45.669 1.00 19.63 281 GLN A CA 1
ATOM 2100 C C . GLN A 1 258 ? 11.574 25.684 46.467 1.00 18.85 281 GLN A C 1
ATOM 2101 O O . GLN A 1 258 ? 12.256 25.078 47.288 1.00 20.81 281 GLN A O 1
ATOM 2107 N N . ARG A 1 259 ? 10.301 25.386 46.207 1.00 18.58 282 ARG A N 1
ATOM 2108 C CA . ARG A 1 259 ? 9.577 24.344 46.933 1.00 19.38 282 ARG A CA 1
ATOM 2109 C C . ARG A 1 259 ? 9.200 23.140 46.051 1.00 19.27 282 ARG A C 1
ATOM 2110 O O . ARG A 1 259 ? 8.191 22.480 46.297 1.00 20.77 282 ARG A O 1
ATOM 2118 N N . GLU A 1 260 ? 10.014 22.849 45.041 1.00 20.17 283 GLU A N 1
ATOM 2119 C CA . GLU A 1 260 ? 9.734 21.755 44.096 1.00 19.94 283 GLU A CA 1
ATOM 2120 C C . GLU A 1 260 ? 8.304 21.823 43.542 1.00 19.20 283 GLU A C 1
ATOM 2121 O O . GLU A 1 260 ? 7.538 20.867 43.669 1.00 20.27 283 GLU A O 1
ATOM 2127 N N . PRO A 1 261 ? 7.931 22.951 42.924 1.00 18.05 284 PRO A N 1
ATOM 2128 C CA . PRO A 1 261 ? 6.566 23.109 42.400 1.00 17.47 284 PRO A CA 1
ATOM 2129 C C . PRO A 1 261 ? 6.177 22.053 41.365 1.00 18.18 284 PRO A C 1
ATOM 2130 O O . PRO A 1 261 ? 4.991 21.777 41.169 1.00 19.41 284 PRO A O 1
ATOM 2134 N N . TRP A 1 262 ? 7.164 21.481 40.691 1.00 18.01 285 TRP A N 1
ATOM 2135 C CA . TRP A 1 262 ? 6.899 20.376 39.768 1.00 17.90 285 TRP A CA 1
ATOM 2136 C C . TRP A 1 262 ? 6.215 19.181 40.443 1.00 19.94 285 TRP A C 1
ATOM 2137 O O . TRP A 1 262 ? 5.584 18.376 39.754 1.00 21.61 285 TRP A O 1
ATOM 2148 N N . LYS A 1 263 ? 6.322 19.071 41.771 1.00 20.47 286 LYS A N 1
ATOM 2149 C CA . LYS A 1 263 ? 5.668 17.994 42.521 1.00 21.31 286 LYS A CA 1
ATOM 2150 C C . LYS A 1 263 ? 4.251 18.311 43.007 1.00 20.64 286 LYS A C 1
ATOM 2151 O O . LYS A 1 263 ? 3.539 17.406 43.429 1.00 24.12 286 LYS A O 1
ATOM 2157 N N . TRP A 1 264 ? 3.838 19.576 42.957 1.00 19.52 287 TRP A N 1
ATOM 2158 C CA . TRP A 1 264 ? 2.521 19.954 43.493 1.00 20.03 287 TRP A CA 1
ATOM 2159 C C . TRP A 1 264 ? 1.715 21.012 42.726 1.00 19.24 287 TRP A C 1
ATOM 2160 O O . TRP A 1 264 ? 0.516 21.155 42.977 1.00 20.34 287 TRP A O 1
ATOM 2171 N N . ALA A 1 265 ? 2.335 21.771 41.831 1.00 18.69 288 ALA A N 1
ATOM 2172 C CA . ALA A 1 265 ? 1.642 22.918 41.228 1.00 18.42 288 ALA A CA 1
ATOM 2173 C C . ALA A 1 265 ? 0.449 22.475 40.391 1.00 18.79 288 ALA A C 1
ATOM 2174 O O . ALA A 1 265 ? -0.619 23.080 40.462 1.00 19.26 288 ALA A O 1
ATOM 2176 N N . LYS A 1 266 ? 0.619 21.415 39.609 1.00 18.65 289 LYS A N 1
ATOM 2177 C CA . LYS A 1 266 ? -0.485 20.941 38.773 1.00 19.71 289 LYS A CA 1
ATOM 2178 C C . LYS A 1 266 ? -1.642 20.464 39.645 1.00 20.68 289 LYS A C 1
ATOM 2179 O O . LYS A 1 266 ? -2.818 20.705 39.349 1.00 21.12 289 LYS A O 1
ATOM 2185 N N . GLN A 1 267 ? -1.288 19.804 40.741 1.00 20.51 290 GLN A N 1
ATOM 2186 C CA . GLN A 1 267 ? -2.254 19.238 41.668 1.00 22.71 290 GLN A CA 1
ATOM 2187 C C . GLN A 1 267 ? -3.130 20.298 42.361 1.00 23.50 290 GLN A C 1
ATOM 2188 O O . GLN A 1 267 ? -4.286 20.021 42.684 1.00 25.81 290 GLN A O 1
ATOM 2194 N N . VAL A 1 268 ? -2.596 21.505 42.565 1.00 22.38 291 VAL A N 1
ATOM 2195 C CA . VAL A 1 268 ? -3.361 22.597 43.183 1.00 23.02 291 VAL A CA 1
ATOM 2196 C C . VAL A 1 268 ? -4.024 23.523 42.156 1.00 23.49 291 VAL A C 1
ATOM 2197 O O . VAL A 1 268 ? -4.636 24.523 42.530 1.00 24.09 291 VAL A O 1
ATOM 2201 N N . GLY A 1 269 ? -3.889 23.192 40.871 1.00 22.09 292 GLY A N 1
ATOM 2202 C CA . GLY A 1 269 ? -4.590 23.895 39.802 1.00 21.94 292 GLY A CA 1
ATOM 2203 C C . GLY A 1 269 ? -3.735 24.642 38.799 1.00 20.43 292 GLY A C 1
ATOM 2204 O O . GLY A 1 269 ? -4.265 25.224 37.843 1.00 20.40 292 GLY A O 1
ATOM 2205 N N . GLY A 1 270 ? -2.418 24.638 38.992 1.00 18.46 293 GLY A N 1
ATOM 2206 C CA . GLY A 1 270 ? -1.520 25.344 38.091 1.00 18.26 293 GLY A CA 1
ATOM 2207 C C . GLY A 1 270 ? -1.405 24.679 36.734 1.00 17.99 293 GLY A C 1
ATOM 2208 O O . GLY A 1 270 ? -1.486 23.461 36.625 1.00 18.82 293 GLY A O 1
ATOM 2209 N N . HIS A 1 271 ? -1.218 25.485 35.692 1.00 16.28 294 HIS A N 1
ATOM 2210 C CA . HIS A 1 271 ? -0.980 24.972 34.344 1.00 16.02 294 HIS A CA 1
ATOM 2211 C C . HIS A 1 271 ? 0.468 25.119 33.907 1.00 16.22 294 HIS A C 1
ATOM 2212 O O . HIS A 1 271 ? 0.900 24.488 32.944 1.00 16.98 294 HIS A O 1
ATOM 2219 N N . LEU A 1 272 ? 1.212 25.954 34.620 1.00 16.11 295 LEU A N 1
ATOM 2220 C CA . LEU A 1 272 ? 2.648 26.083 34.430 1.00 16.03 295 LEU A CA 1
ATOM 2221 C C . LEU A 1 272 ? 3.229 26.616 35.722 1.00 16.20 295 LEU A C 1
ATOM 2222 O O . LEU A 1 272 ? 2.527 27.264 36.502 1.00 17.05 295 LEU A O 1
ATOM 2227 N N . TRP A 1 273 ? 4.503 26.336 35.953 1.00 16.10 296 TRP A N 1
ATOM 2228 C CA . TRP A 1 273 ? 5.152 26.735 37.191 1.00 15.89 296 TRP A CA 1
ATOM 2229 C C . TRP A 1 273 ? 6.620 27.035 36.938 1.00 15.67 296 TRP A C 1
ATOM 2230 O O . TRP A 1 273 ? 7.311 26.292 36.250 1.00 15.89 296 TRP A O 1
ATOM 2241 N N . ARG A 1 274 ? 7.086 28.142 37.500 1.00 16.09 297 ARG A N 1
ATOM 2242 C CA . ARG A 1 274 ? 8.483 28.510 37.386 1.00 16.94 297 ARG A CA 1
ATOM 2243 C C . ARG A 1 274 ? 9.357 27.479 38.108 1.00 16.80 297 ARG A C 1
ATOM 2244 O O . ARG A 1 274 ? 9.067 27.081 39.239 1.00 17.13 297 ARG A O 1
ATOM 2252 N N . VAL A 1 275 ? 10.418 27.038 37.441 1.00 18.14 298 VAL A N 1
ATOM 2253 C CA . VAL A 1 275 ? 11.336 26.052 38.008 1.00 17.74 298 VAL A CA 1
ATOM 2254 C C . VAL A 1 275 ? 12.607 26.676 38.577 1.00 18.03 298 VAL A C 1
ATOM 2255 O O . VAL A 1 275 ? 13.408 25.977 39.188 1.00 18.08 298 VAL A O 1
ATOM 2259 N N . SER A 1 276 ? 12.767 27.986 38.404 1.00 18.40 299 SER A N 1
ATOM 2260 C CA . SER A 1 276 ? 13.998 28.666 38.768 1.00 19.07 299 SER A CA 1
ATOM 2261 C C . SER A 1 276 ? 13.777 30.131 39.079 1.00 18.51 299 SER A C 1
ATOM 2262 O O . SER A 1 276 ? 12.702 30.679 38.841 1.00 17.63 299 SER A O 1
ATOM 2265 N N . GLY A 1 277 ? 14.835 30.758 39.579 1.00 20.57 300 GLY A N 1
ATOM 2266 C CA . GLY A 1 277 ? 14.889 32.206 39.678 1.00 21.22 300 GLY A CA 1
ATOM 2267 C C . GLY A 1 277 ? 14.887 32.832 38.296 1.00 20.23 300 GLY A C 1
ATOM 2268 O O . GLY A 1 277 ? 14.973 32.134 37.276 1.00 20.06 300 GLY A O 1
ATOM 2269 N N . ASP A 1 278 ? 14.815 34.156 38.272 1.00 19.87 301 ASP A N 1
ATOM 2270 C CA . ASP A 1 278 ? 14.636 34.902 37.037 1.00 19.51 301 ASP A CA 1
ATOM 2271 C C . ASP A 1 278 ? 15.791 34.715 36.066 1.00 18.22 301 ASP A C 1
ATOM 2272 O O . ASP A 1 278 ? 16.952 34.686 36.467 1.00 18.83 301 ASP A O 1
ATOM 2277 N N . ILE A 1 279 ? 15.443 34.595 34.784 1.00 18.70 302 ILE A N 1
ATOM 2278 C CA . ILE A 1 279 ? 16.418 34.519 33.707 1.00 18.59 302 ILE A CA 1
ATOM 2279 C C . ILE A 1 279 ? 16.944 35.916 33.386 1.00 19.66 302 ILE A C 1
ATOM 2280 O O . ILE A 1 279 ? 16.212 36.902 33.467 1.00 20.73 302 ILE A O 1
ATOM 2285 N N . GLY A 1 280 ? 18.225 35.982 33.064 1.00 19.68 303 GLY A N 1
ATOM 2286 C CA . GLY A 1 280 ? 18.835 37.187 32.545 1.00 21.42 303 GLY A CA 1
ATOM 2287 C C . GLY A 1 280 ? 19.154 37.036 31.068 1.00 22.60 303 GLY A C 1
ATOM 2288 O O . GLY A 1 280 ? 19.194 35.923 30.530 1.00 21.51 303 GLY A O 1
ATOM 2289 N N . ASP A 1 281 ? 19.383 38.171 30.417 1.00 21.82 304 ASP A N 1
ATOM 2290 C CA . ASP A 1 281 ? 19.819 38.203 29.026 1.00 21.84 304 ASP A CA 1
ATOM 2291 C C . ASP A 1 281 ? 21.326 37.948 29.006 1.00 21.79 304 ASP A C 1
ATOM 2292 O O . ASP A 1 281 ? 22.138 38.847 28.777 1.00 21.96 304 ASP A O 1
ATOM 2297 N N . ILE A 1 282 ? 21.694 36.695 29.268 1.00 21.72 305 ILE A N 1
ATOM 2298 C CA . ILE A 1 282 ? 23.080 36.313 29.469 1.00 22.40 305 ILE A CA 1
ATOM 2299 C C . ILE A 1 282 ? 23.210 34.790 29.317 1.00 20.79 305 ILE A C 1
ATOM 2300 O O . ILE A 1 282 ? 22.294 34.044 29.666 1.00 20.68 305 ILE A O 1
ATOM 2305 N N . TRP A 1 283 ? 24.334 34.351 28.765 1.00 21.59 306 TRP A N 1
ATOM 2306 C CA . TRP A 1 283 ? 24.528 32.948 28.419 1.00 20.73 306 TRP A CA 1
ATOM 2307 C C . TRP A 1 283 ? 24.772 32.111 29.674 1.00 20.37 306 TRP A C 1
ATOM 2308 O O . TRP A 1 283 ? 24.140 31.073 29.868 1.00 19.85 306 TRP A O 1
ATOM 2319 N N . TYR A 1 284 ? 25.683 32.580 30.517 1.00 20.88 307 TYR A N 1
ATOM 2320 C CA . TYR A 1 284 ? 26.039 31.876 31.750 1.00 21.42 307 TYR A CA 1
ATOM 2321 C C . TYR A 1 284 ? 26.089 32.841 32.921 1.00 21.19 307 TYR A C 1
ATOM 2322 O O . TYR A 1 284 ? 26.801 33.839 32.868 1.00 21.71 307 TYR A O 1
ATOM 2331 N N . ARG A 1 285 ? 25.315 32.538 33.961 1.00 21.52 308 ARG A N 1
ATOM 2332 C CA . ARG A 1 285 ? 25.438 33.204 35.254 1.00 22.25 308 ARG A CA 1
ATOM 2333 C C . ARG A 1 285 ? 24.755 32.325 36.290 1.00 21.25 308 ARG A C 1
ATOM 2334 O O . ARG A 1 285 ? 23.577 32.017 36.148 1.00 21.61 308 ARG A O 1
ATOM 2342 N N . ASP A 1 286 ? 25.491 31.919 37.323 1.00 22.18 309 ASP A N 1
ATOM 2343 C CA . ASP A 1 286 ? 24.889 31.084 38.355 1.00 22.98 309 ASP A CA 1
ATOM 2344 C C . ASP A 1 286 ? 24.226 31.964 39.400 1.00 23.78 309 ASP A C 1
ATOM 2345 O O . ASP A 1 286 ? 24.872 32.405 40.351 1.00 25.57 309 ASP A O 1
ATOM 2350 N N . GLY A 1 287 ? 22.935 32.210 39.209 1.00 24.24 310 GLY A N 1
ATOM 2351 C CA . GLY A 1 287 ? 22.159 33.048 40.114 1.00 27.65 310 GLY A CA 1
ATOM 2352 C C . GLY A 1 287 ? 22.042 32.475 41.515 1.00 32.66 310 GLY A C 1
ATOM 2353 O O . GLY A 1 287 ? 21.886 33.225 42.476 1.00 33.85 310 GLY A O 1
ATOM 2354 N N . ASN A 1 288 ? 22.132 31.151 41.640 1.00 34.99 311 ASN A N 1
ATOM 2355 C CA A ASN A 1 288 ? 22.019 30.456 42.928 0.50 39.22 311 ASN A CA 1
ATOM 2356 C CA B ASN A 1 288 ? 21.975 30.539 42.957 0.50 40.64 311 ASN A CA 1
ATOM 2357 C C . ASN A 1 288 ? 23.257 30.611 43.807 1.00 43.58 311 ASN A C 1
ATOM 2358 O O . ASN A 1 288 ? 23.238 30.261 44.989 1.00 51.10 311 ASN A O 1
ATOM 2367 N N . ARG A 1 289 ? 24.345 31.110 43.216 1.00 44.09 312 ARG A N 1
ATOM 2368 C CA . ARG A 1 289 ? 25.615 31.320 43.917 1.00 47.21 312 ARG A CA 1
ATOM 2369 C C . ARG A 1 289 ? 25.743 32.767 44.379 1.00 50.96 312 ARG A C 1
ATOM 2370 O O . ARG A 1 289 ? 25.960 33.037 45.560 1.00 52.38 312 ARG A O 1
ATOM 2378 N N . VAL A 1 290 ? 25.615 33.686 43.430 1.00 50.58 313 VAL A N 1
ATOM 2379 C CA . VAL A 1 290 ? 25.845 35.111 43.676 1.00 49.94 313 VAL A CA 1
ATOM 2380 C C . VAL A 1 290 ? 24.545 35.885 43.920 1.00 46.96 313 VAL A C 1
ATOM 2381 O O . VAL A 1 290 ? 24.577 37.077 44.222 1.00 50.40 313 VAL A O 1
ATOM 2385 N N . GLY A 1 291 ? 23.409 35.205 43.799 1.00 41.56 314 GLY A N 1
ATOM 2386 C CA . GLY A 1 291 ? 22.109 35.864 43.829 1.00 38.51 314 GLY A CA 1
ATOM 2387 C C . GLY A 1 291 ? 21.802 36.474 42.474 1.00 35.39 314 GLY A C 1
ATOM 2388 O O . GLY A 1 291 ? 22.673 36.552 41.607 1.00 36.07 314 GLY A O 1
ATOM 2389 N N . GLY A 1 292 ? 20.560 36.901 42.295 1.00 33.34 315 GLY A N 1
ATOM 2390 C CA . GLY A 1 292 ? 20.148 37.589 41.081 1.00 32.21 315 GLY A CA 1
ATOM 2391 C C . GLY A 1 292 ? 19.903 36.658 39.907 1.00 28.60 315 GLY A C 1
ATOM 2392 O O . GLY A 1 292 ? 19.505 35.507 40.078 1.00 29.44 315 GLY A O 1
ATOM 2393 N N . LEU A 1 293 ? 20.169 37.164 38.710 1.00 25.39 316 LEU A N 1
ATOM 2394 C CA . LEU A 1 293 ? 19.725 36.522 37.480 1.00 23.38 316 LEU A CA 1
ATOM 2395 C C . LEU A 1 293 ? 20.521 35.268 37.125 1.00 21.00 316 LEU A C 1
ATOM 2396 O O . LEU A 1 293 ? 21.714 35.166 37.413 1.00 21.13 316 LEU A O 1
ATOM 2401 N N . HIS A 1 294 ? 19.836 34.335 36.464 1.00 20.36 317 HIS A N 1
ATOM 2402 C CA . HIS A 1 294 ? 20.430 33.103 35.967 1.00 20.65 317 HIS A CA 1
ATOM 2403 C C . HIS A 1 294 ? 20.623 33.190 34.460 1.00 20.09 317 HIS A C 1
ATOM 2404 O O . HIS A 1 294 ? 19.750 33.710 33.750 1.00 20.52 317 HIS A O 1
ATOM 2411 N N . GLY A 1 295 ? 21.730 32.640 33.978 1.00 19.39 318 GLY A N 1
ATOM 2412 C CA . GLY A 1 295 ? 21.973 32.525 32.546 1.00 19.94 318 GLY A CA 1
ATOM 2413 C C . GLY A 1 295 ? 21.165 31.416 31.907 1.00 19.31 318 GLY A C 1
ATOM 2414 O O . GLY A 1 295 ? 20.621 30.541 32.583 1.00 18.51 318 GLY A O 1
ATOM 2415 N N . ILE A 1 296 ? 21.096 31.460 30.580 1.00 19.00 319 ILE A N 1
ATOM 2416 C CA . ILE A 1 296 ? 20.372 30.468 29.795 1.00 17.65 319 ILE A CA 1
ATOM 2417 C C . ILE A 1 296 ? 20.891 29.066 30.113 1.00 17.43 319 ILE A C 1
ATOM 2418 O O . ILE A 1 296 ? 20.098 28.154 30.348 1.00 17.41 319 ILE A O 1
ATOM 2423 N N . LEU A 1 297 ? 22.209 28.895 30.111 1.00 17.39 320 LEU A N 1
ATOM 2424 C CA . LEU A 1 297 ? 22.809 27.579 30.376 1.00 19.10 320 LEU A CA 1
ATOM 2425 C C . LEU A 1 297 ? 22.421 27.062 31.750 1.00 18.89 320 LEU A C 1
ATOM 2426 O O . LEU A 1 297 ? 22.200 25.867 31.939 1.00 20.44 320 LEU A O 1
ATOM 2431 N N . ASN A 1 298 ? 22.336 27.971 32.709 1.00 19.27 321 ASN A N 1
ATOM 2432 C CA . ASN A 1 298 ? 22.065 27.592 34.093 1.00 19.09 321 ASN A CA 1
ATOM 2433 C C . ASN A 1 298 ? 20.647 27.096 34.275 1.00 19.16 321 ASN A C 1
ATOM 2434 O O . ASN A 1 298 ? 20.395 26.149 35.023 1.00 18.99 321 ASN A O 1
ATOM 2439 N N . ILE A 1 299 ? 19.716 27.709 33.556 1.00 18.57 322 ILE A N 1
ATOM 2440 C CA . ILE A 1 299 ? 18.333 27.285 33.617 1.00 18.35 322 ILE A CA 1
ATOM 2441 C C . ILE A 1 299 ? 18.153 25.932 32.905 1.00 18.71 322 ILE A C 1
ATOM 2442 O O . ILE A 1 299 ? 17.357 25.114 33.345 1.00 17.68 322 ILE A O 1
ATOM 2447 N N . LEU A 1 300 ? 18.915 25.686 31.841 1.00 19.28 323 LEU A N 1
ATOM 2448 C CA . LEU A 1 300 ? 18.926 24.363 31.197 1.00 19.11 323 LEU A CA 1
ATOM 2449 C C . LEU A 1 300 ? 19.297 23.266 32.186 1.00 19.22 323 LEU A C 1
ATOM 2450 O O . LEU A 1 300 ? 18.668 22.214 32.206 1.00 20.09 323 LEU A O 1
ATOM 2455 N N . GLU A 1 301 ? 20.321 23.514 32.995 1.00 18.87 324 GLU A N 1
ATOM 2456 C CA . GLU A 1 301 ? 20.761 22.534 33.985 1.00 19.96 324 GLU A CA 1
ATOM 2457 C C . GLU A 1 301 ? 19.662 22.234 35.004 1.00 19.79 324 GLU A C 1
ATOM 2458 O O . GLU A 1 301 ? 19.512 21.094 35.442 1.00 20.60 324 GLU A O 1
ATOM 2464 N N . ILE A 1 302 ? 18.913 23.261 35.386 1.00 18.83 325 ILE A N 1
ATOM 2465 C CA . ILE A 1 302 ? 17.823 23.107 36.347 1.00 17.87 325 ILE A CA 1
ATOM 2466 C C . ILE A 1 302 ? 16.653 22.315 35.762 1.00 18.29 325 ILE A C 1
ATOM 2467 O O . ILE A 1 302 ? 16.115 21.417 36.416 1.00 18.31 325 ILE A O 1
ATOM 2472 N N . ASN A 1 303 ? 16.267 22.640 34.534 1.00 18.18 326 ASN A N 1
ATOM 2473 C CA . ASN A 1 303 ? 15.106 22.013 33.920 1.00 17.81 326 ASN A CA 1
ATOM 2474 C C . ASN A 1 303 ? 15.374 20.601 33.402 1.00 17.67 326 ASN A C 1
ATOM 2475 O O . ASN A 1 303 ? 14.451 19.802 33.311 1.00 17.66 326 ASN A O 1
ATOM 2480 N N . ALA A 1 304 ? 16.627 20.296 33.056 1.00 17.31 327 ALA A N 1
ATOM 2481 C CA . ALA A 1 304 ? 16.969 19.002 32.428 1.00 18.29 327 ALA A CA 1
ATOM 2482 C C . ALA A 1 304 ? 16.384 17.772 33.126 1.00 19.14 327 ALA A C 1
ATOM 2483 O O . ALA A 1 304 ? 15.798 16.922 32.459 1.00 20.44 327 ALA A O 1
ATOM 2485 N N . PRO A 1 305 ? 16.534 17.664 34.462 1.00 19.67 328 PRO A N 1
ATOM 2486 C CA . PRO A 1 305 ? 16.015 16.443 35.103 1.00 20.05 328 PRO A CA 1
ATOM 2487 C C . PRO A 1 305 ? 14.514 16.447 35.433 1.00 19.81 328 PRO A C 1
ATOM 2488 O O . PRO A 1 305 ? 14.034 15.514 36.086 1.00 20.65 328 PRO A O 1
ATOM 2492 N N . LEU A 1 306 ? 13.777 17.455 34.974 1.00 19.36 329 LEU A N 1
ATOM 2493 C CA . LEU A 1 306 ? 12.371 17.620 35.359 1.00 18.29 329 LEU A CA 1
ATOM 2494 C C . LEU A 1 306 ? 11.340 17.169 34.313 1.00 18.07 329 LEU A C 1
ATOM 2495 O O . LEU A 1 306 ? 10.147 17.411 34.492 1.00 17.88 329 LEU A O 1
ATOM 2500 N N . SER A 1 307 ? 11.784 16.480 33.263 1.00 19.95 330 SER A N 1
ATOM 2501 C CA A SER A 1 307 ? 10.897 16.116 32.159 0.50 20.17 330 SER A CA 1
ATOM 2502 C CA B SER A 1 307 ? 10.892 16.102 32.158 0.50 20.83 330 SER A CA 1
ATOM 2503 C C . SER A 1 307 ? 9.667 15.313 32.597 1.00 21.00 330 SER A C 1
ATOM 2504 O O . SER A 1 307 ? 8.579 15.505 32.063 1.00 21.26 330 SER A O 1
ATOM 2509 N N . GLU A 1 308 ? 9.831 14.415 33.565 1.00 20.82 331 GLU A N 1
ATOM 2510 C CA . GLU A 1 308 ? 8.717 13.553 33.990 1.00 22.91 331 GLU A CA 1
ATOM 2511 C C . GLU A 1 308 ? 7.517 14.313 34.560 1.00 22.49 331 GLU A C 1
ATOM 2512 O O . GLU A 1 308 ? 6.406 13.793 34.582 1.00 23.48 331 GLU A O 1
ATOM 2518 N N . TYR A 1 309 ? 7.739 15.539 35.026 1.00 20.92 332 TYR A N 1
ATOM 2519 C CA . TYR A 1 309 ? 6.687 16.314 35.670 1.00 20.71 332 TYR A CA 1
ATOM 2520 C C . TYR A 1 309 ? 5.876 17.164 34.693 1.00 19.63 332 TYR A C 1
ATOM 2521 O O . TYR A 1 309 ? 4.880 17.776 35.087 1.00 21.00 332 TYR A O 1
ATOM 2530 N N . ALA A 1 310 ? 6.309 17.212 33.435 1.00 18.71 333 ALA A N 1
ATOM 2531 C CA . ALA A 1 310 ? 5.680 18.068 32.437 1.00 18.49 333 ALA A CA 1
ATOM 2532 C C . ALA A 1 310 ? 4.806 17.273 31.482 1.00 18.48 333 ALA A C 1
ATOM 2533 O O . ALA A 1 310 ? 5.030 16.089 31.249 1.00 19.99 333 ALA A O 1
ATOM 2535 N N . GLY A 1 311 ? 3.828 17.962 30.915 1.00 18.24 334 GLY A N 1
ATOM 2536 C CA . GLY A 1 311 ? 2.936 17.377 29.937 1.00 18.84 334 GLY A CA 1
ATOM 2537 C C . GLY A 1 311 ? 1.750 18.284 29.696 1.00 17.96 334 GLY A C 1
ATOM 2538 O O . GLY A 1 311 ? 1.663 19.376 30.262 1.00 18.51 334 GLY A O 1
ATOM 2539 N N . PRO A 1 312 ? 0.816 17.830 28.854 1.00 18.91 335 PRO A N 1
ATOM 2540 C CA . PRO A 1 312 ? -0.370 18.631 28.589 1.00 18.46 335 PRO A CA 1
ATOM 2541 C C . PRO A 1 312 ? -1.014 19.142 29.874 1.00 18.10 335 PRO A C 1
ATOM 2542 O O . PRO A 1 312 ? -1.203 18.377 30.825 1.00 18.32 335 PRO A O 1
ATOM 2546 N N . SER A 1 313 ? -1.298 20.439 29.900 1.00 17.96 336 SER A N 1
ATOM 2547 C CA . SER A 1 313 ? -1.957 21.108 31.022 1.00 17.60 336 SER A CA 1
ATOM 2548 C C . SER A 1 313 ? -1.089 21.268 32.273 1.00 17.97 336 SER A C 1
ATOM 2549 O O . SER A 1 313 ? -1.607 21.579 33.334 1.00 20.10 336 SER A O 1
ATOM 2552 N N . GLY A 1 314 ? 0.224 21.095 32.139 1.00 17.72 337 GLY A N 1
ATOM 2553 C CA . GLY A 1 314 ? 1.131 21.230 33.270 1.00 16.60 337 GLY A CA 1
ATOM 2554 C C . GLY A 1 314 ? 2.565 21.299 32.803 1.00 16.83 337 GLY A C 1
ATOM 2555 O O . GLY A 1 314 ? 3.206 20.272 32.660 1.00 17.56 337 GLY A O 1
ATOM 2556 N N . TRP A 1 315 ? 3.058 22.517 32.580 1.00 15.99 338 TRP A N 1
ATOM 2557 C CA . TRP A 1 315 ? 4.370 22.742 31.977 1.00 15.41 338 TRP A CA 1
ATOM 2558 C C . TRP A 1 315 ? 5.401 23.293 32.958 1.00 15.40 338 TRP A C 1
ATOM 2559 O O . TRP A 1 315 ? 5.087 24.145 33.800 1.00 17.34 338 TRP A O 1
ATOM 2570 N N . ASN A 1 316 ? 6.636 22.805 32.843 1.00 15.76 339 ASN A N 1
ATOM 2571 C CA . ASN A 1 316 ? 7.761 23.430 33.526 1.00 15.88 339 ASN A CA 1
ATOM 2572 C C . ASN A 1 316 ? 8.074 24.744 32.820 1.00 15.65 339 ASN A C 1
ATOM 2573 O O . ASN A 1 316 ? 8.252 24.767 31.601 1.00 17.18 339 ASN A O 1
ATOM 2578 N N . ASP A 1 317 ? 8.166 25.824 33.587 1.00 16.01 340 ASP A N 1
ATOM 2579 C CA . ASP A 1 317 ? 8.384 27.162 33.035 1.00 16.52 340 ASP A CA 1
ATOM 2580 C C . ASP A 1 317 ? 9.813 27.627 33.345 1.00 16.34 340 ASP A C 1
ATOM 2581 O O . ASP A 1 317 ? 10.121 27.962 34.485 1.00 16.96 340 ASP A O 1
ATOM 2586 N N . PRO A 1 318 ? 10.696 27.648 32.331 1.00 17.27 341 PRO A N 1
ATOM 2587 C CA . PRO A 1 318 ? 12.074 28.093 32.516 1.00 17.54 341 PRO A CA 1
ATOM 2588 C C . PRO A 1 318 ? 12.253 29.609 32.324 1.00 17.88 341 PRO A C 1
ATOM 2589 O O . PRO A 1 318 ? 13.373 30.078 32.094 1.00 20.39 341 PRO A O 1
ATOM 2593 N N . ASP A 1 319 ? 11.153 30.347 32.425 1.00 18.03 342 ASP A N 1
ATOM 2594 C CA . ASP A 1 319 ? 11.124 31.804 32.327 1.00 17.99 342 ASP A CA 1
ATOM 2595 C C . ASP A 1 319 ? 11.166 32.271 30.860 1.00 18.94 342 ASP A C 1
ATOM 2596 O O . ASP A 1 319 ? 11.156 31.466 29.919 1.00 19.02 342 ASP A O 1
ATOM 2614 N N . LEU A 1 321 ? 11.579 34.075 27.112 1.00 18.86 344 LEU A N 1
ATOM 2615 C CA . LEU A 1 321 ? 12.494 34.106 25.992 1.00 18.74 344 LEU A CA 1
ATOM 2616 C C . LEU A 1 321 ? 13.164 35.484 25.950 1.00 19.30 344 LEU A C 1
ATOM 2617 O O . LEU A 1 321 ? 12.486 36.504 25.845 1.00 20.03 344 LEU A O 1
ATOM 2622 N N . VAL A 1 322 ? 14.490 35.506 26.036 1.00 19.29 345 VAL A N 1
ATOM 2623 C CA . VAL A 1 322 ? 15.275 36.731 25.950 1.00 18.65 345 VAL A CA 1
ATOM 2624 C C . VAL A 1 322 ? 15.779 36.988 24.523 1.00 19.33 345 VAL A C 1
ATOM 2625 O O . VAL A 1 322 ? 16.549 37.910 24.296 1.00 20.03 345 VAL A O 1
ATOM 2629 N N . VAL A 1 323 ? 15.324 36.167 23.576 1.00 19.71 346 VAL A N 1
ATOM 2630 C CA . VAL A 1 323 ? 15.684 36.292 22.164 1.00 20.44 346 VAL A CA 1
ATOM 2631 C C . VAL A 1 323 ? 15.611 37.740 21.691 1.00 21.33 346 VAL A C 1
ATOM 2632 O O . VAL A 1 323 ? 14.561 38.372 21.764 1.00 22.12 346 VAL A O 1
ATOM 2636 N N . GLY A 1 324 ? 16.746 38.244 21.221 1.00 22.79 347 GLY A N 1
ATOM 2637 C CA . GLY A 1 324 ? 16.828 39.547 20.579 1.00 22.78 347 GLY A CA 1
ATOM 2638 C C . GLY A 1 324 ? 16.944 40.748 21.500 1.00 25.33 347 GLY A C 1
ATOM 2639 O O . GLY A 1 324 ? 17.083 41.871 21.016 1.00 27.85 347 GLY A O 1
ATOM 2640 N N . ILE A 1 325 ? 16.913 40.539 22.815 1.00 24.31 348 ILE A N 1
ATOM 2641 C CA . ILE A 1 325 ? 16.964 41.676 23.745 1.00 26.86 348 ILE A CA 1
ATOM 2642 C C . ILE A 1 325 ? 18.270 42.455 23.561 1.00 29.47 348 ILE A C 1
ATOM 2643 O O . ILE A 1 325 ? 18.279 43.682 23.701 1.00 33.74 348 ILE A O 1
ATOM 2648 N N . ASP A 1 326 ? 19.352 41.749 23.224 1.00 30.50 349 ASP A N 1
ATOM 2649 C CA A ASP A 1 326 ? 20.626 42.370 22.834 0.50 34.96 349 ASP A CA 1
ATOM 2650 C CA B ASP A 1 326 ? 20.614 42.374 22.816 0.50 34.06 349 ASP A CA 1
ATOM 2651 C C . ASP A 1 326 ? 21.191 43.312 23.892 1.00 36.71 349 ASP A C 1
ATOM 2652 O O . ASP A 1 326 ? 21.836 44.319 23.570 1.00 37.89 349 ASP A O 1
ATOM 2661 N N . GLY A 1 327 ? 20.960 42.979 25.159 1.00 38.08 350 GLY A N 1
ATOM 2662 C CA . GLY A 1 327 ? 21.477 43.766 26.273 1.00 42.88 350 GLY A CA 1
ATOM 2663 C C . GLY A 1 327 ? 20.835 45.133 26.408 1.00 47.90 350 GLY A C 1
ATOM 2664 O O . GLY A 1 327 ? 21.403 46.023 27.040 1.00 48.38 350 GLY A O 1
ATOM 2665 N N . LYS A 1 328 ? 19.646 45.296 25.828 1.00 50.99 351 LYS A N 1
ATOM 2666 C CA . LYS A 1 328 ? 18.962 46.586 25.809 1.00 55.29 351 LYS A CA 1
ATOM 2667 C C . LYS A 1 328 ? 18.394 46.902 27.189 1.00 60.79 351 LYS A C 1
ATOM 2668 O O . LYS A 1 328 ? 18.741 47.926 27.784 1.00 63.07 351 LYS A O 1
ATOM 2671 N N . SER A 1 329 ? 17.533 46.018 27.692 1.00 65.15 352 SER A N 1
ATOM 2672 C CA . SER A 1 329 ? 16.899 46.187 29.007 1.00 73.71 352 SER A CA 1
ATOM 2673 C C . SER A 1 329 ? 16.057 47.472 29.096 1.00 77.77 352 SER A C 1
ATOM 2674 O O . SER A 1 329 ? 15.842 48.155 28.091 1.00 74.99 352 SER A O 1
ATOM 2681 N N . GLU A 1 337 ? 25.028 43.607 27.890 1.00 59.89 360 GLU A N 1
ATOM 2682 C CA . GLU A 1 337 ? 25.772 43.096 26.743 1.00 60.31 360 GLU A CA 1
ATOM 2683 C C . GLU A 1 337 ? 24.901 42.176 25.886 1.00 54.19 360 GLU A C 1
ATOM 2684 O O . GLU A 1 337 ? 24.833 42.340 24.667 1.00 58.58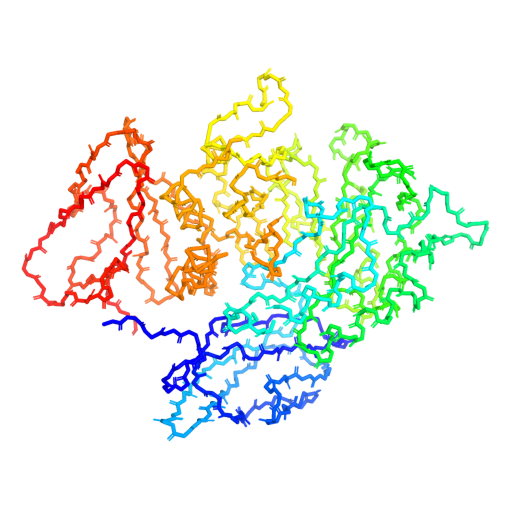 360 GLU A O 1
ATOM 2686 N N . GLY A 1 338 ? 24.243 41.212 26.528 1.00 45.48 361 GLY A N 1
ATOM 2687 C CA . GLY A 1 338 ? 23.332 40.295 25.838 1.00 34.90 361 GLY A CA 1
ATOM 2688 C C . GLY A 1 338 ? 24.024 39.053 25.311 1.00 32.14 361 GLY A C 1
ATOM 2689 O O . GLY A 1 338 ? 25.143 38.736 25.714 1.00 33.69 361 GLY A O 1
ATOM 2690 N N . CYS A 1 339 ? 23.344 38.344 24.412 1.00 26.94 362 CYS A N 1
ATOM 2691 C CA . CYS A 1 339 ? 23.872 37.119 23.814 1.00 25.68 362 CYS A CA 1
ATOM 2692 C C . CYS A 1 339 ? 24.065 37.281 22.307 1.00 25.62 362 CYS A C 1
ATOM 2693 O O . CYS A 1 339 ? 23.604 38.253 21.708 1.00 26.06 362 CYS A O 1
ATOM 2696 N N . THR A 1 340 ? 24.746 36.318 21.696 1.00 23.93 363 THR A N 1
ATOM 2697 C CA . THR A 1 340 ? 24.920 36.315 20.247 1.00 23.50 363 THR A CA 1
ATOM 2698 C C . THR A 1 340 ? 23.665 35.770 19.565 1.00 22.01 363 THR A C 1
ATOM 2699 O O . THR A 1 340 ? 22.814 35.154 20.208 1.00 20.38 363 THR A O 1
ATOM 2703 N N . GLN A 1 341 ? 23.565 35.995 18.256 1.00 23.97 364 GLN A N 1
ATOM 2704 C CA A GLN A 1 341 ? 22.430 35.504 17.470 0.50 22.72 364 GLN A CA 1
ATOM 2705 C CA B GLN A 1 341 ? 22.434 35.504 17.474 0.50 24.04 364 GLN A CA 1
ATOM 2706 C C . GLN A 1 341 ? 22.311 33.986 17.595 1.00 21.18 364 GLN A C 1
ATOM 2707 O O . GLN A 1 341 ? 21.219 33.458 17.799 1.00 19.95 364 GLN A O 1
ATOM 2718 N N . GLU A 1 342 ? 23.433 33.289 17.467 1.00 21.50 365 GLU A N 1
ATOM 2719 C CA . GLU A 1 342 ? 23.416 31.833 17.574 1.00 20.78 365 GLU A CA 1
ATOM 2720 C C . GLU A 1 342 ? 22.981 31.382 18.964 1.00 18.92 365 GLU A C 1
ATOM 2721 O O . GLU A 1 342 ? 2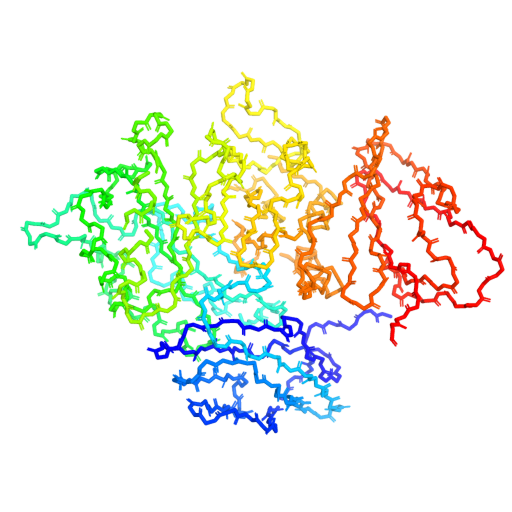2.231 30.414 19.099 1.00 17.58 365 GLU A O 1
ATOM 2727 N N . GLN A 1 343 ? 23.428 32.098 19.994 1.00 18.34 366 GLN A N 1
ATOM 2728 C CA . GLN A 1 343 ? 23.018 31.778 21.362 1.00 18.21 366 GLN A CA 1
ATOM 2729 C C . GLN A 1 343 ? 21.512 31.953 21.541 1.00 17.94 366 GLN A C 1
ATOM 2730 O O . GLN A 1 343 ? 20.845 31.100 22.107 1.00 17.78 366 GLN A O 1
ATOM 2736 N N . TYR A 1 344 ? 20.974 33.057 21.034 1.00 16.93 367 TYR A N 1
ATOM 2737 C CA . TYR A 1 344 ? 19.530 33.260 21.051 1.00 16.57 367 TYR A CA 1
ATOM 2738 C C . TYR A 1 344 ? 18.761 32.165 20.297 1.00 16.34 367 TYR A C 1
ATOM 2739 O O . TYR A 1 344 ? 17.719 31.717 20.748 1.00 16.20 367 TYR A O 1
ATOM 2748 N N . LYS A 1 345 ? 19.281 31.742 19.152 1.00 16.94 368 LYS A N 1
ATOM 2749 C CA . LYS A 1 345 ? 18.656 30.668 18.379 1.00 17.82 368 LYS A CA 1
ATOM 2750 C C . LYS A 1 345 ? 18.632 29.355 19.172 1.00 16.85 368 LYS A C 1
ATOM 2751 O O . LYS A 1 345 ? 17.626 28.647 19.186 1.00 17.24 368 LYS A O 1
ATOM 2757 N N . SER A 1 346 ? 19.735 29.026 19.836 1.00 17.71 369 SER A N 1
ATOM 2758 C CA . SER A 1 346 ? 19.781 27.794 20.631 1.00 16.92 369 SER A CA 1
ATOM 2759 C C . SER A 1 346 ? 18.841 27.862 21.839 1.00 17.05 369 SER A C 1
ATOM 2760 O O . SER A 1 346 ? 18.186 26.886 22.185 1.00 17.65 369 SER A O 1
ATOM 2763 N N . HIS A 1 347 ? 18.802 29.020 22.481 1.00 16.61 370 HIS A N 1
ATOM 2764 C CA . HIS A 1 347 ? 17.871 29.308 23.573 1.00 16.52 370 HIS A CA 1
ATOM 2765 C C . HIS A 1 347 ? 16.429 29.048 23.129 1.00 16.17 370 HIS A C 1
ATOM 2766 O O . HIS A 1 347 ? 15.692 28.323 23.788 1.00 15.69 370 HIS A O 1
ATOM 2773 N N . PHE A 1 348 ? 16.046 29.580 21.971 1.00 15.57 371 PHE A N 1
ATOM 2774 C CA . PHE A 1 348 ? 14.706 29.330 21.450 1.00 16.09 371 PHE A CA 1
ATOM 2775 C C . PHE A 1 348 ? 14.482 27.838 21.141 1.00 16.06 371 PHE A C 1
ATOM 2776 O O . PHE A 1 348 ? 13.455 27.262 21.516 1.00 15.42 371 PHE A O 1
ATOM 2784 N N . SER A 1 349 ? 15.454 27.228 20.463 1.00 16.39 372 SER A N 1
ATOM 2785 C CA . SER A 1 349 ? 15.386 25.814 20.071 1.00 16.51 372 SER A CA 1
ATOM 2786 C C . SER A 1 349 ? 15.168 24.894 21.259 1.00 16.33 372 SER A C 1
ATOM 2787 O O . SER A 1 349 ? 14.364 23.969 21.194 1.00 17.37 372 SER A O 1
ATOM 2790 N N . LEU A 1 350 ? 15.888 25.147 22.347 1.00 16.58 373 LEU A N 1
ATOM 2791 C CA . LEU A 1 350 ? 15.804 24.279 23.514 1.00 16.89 373 LEU A CA 1
ATOM 2792 C C . LEU A 1 350 ? 14.519 24.518 24.305 1.00 15.87 373 LEU A C 1
ATOM 2793 O O . LEU A 1 350 ? 13.927 23.575 24.808 1.00 16.15 373 LEU A O 1
ATOM 2798 N N . TRP A 1 351 ? 14.074 25.769 24.397 1.00 16.01 374 TRP A N 1
ATOM 2799 C CA . TRP A 1 351 ? 12.747 26.054 24.965 1.00 15.71 374 TRP A CA 1
ATOM 2800 C C . TRP A 1 351 ? 11.670 25.298 24.159 1.00 16.22 374 TRP A C 1
ATOM 2801 O O . TRP A 1 351 ? 10.712 24.763 24.723 1.00 17.26 374 TRP A O 1
ATOM 2812 N N . CYS A 1 352 ? 11.836 25.218 22.841 1.00 15.67 375 CYS A N 1
ATOM 2813 C CA . CYS A 1 352 ? 10.899 24.445 22.034 1.00 16.42 375 CYS A CA 1
ATOM 2814 C C . CYS A 1 352 ? 10.965 22.957 22.379 1.00 16.84 375 CYS A C 1
ATOM 2815 O O . CYS A 1 352 ? 9.939 22.325 22.641 1.00 17.05 375 CYS A O 1
ATOM 2834 N N . ALA A 1 355 ? 9.347 21.702 25.653 1.00 16.95 378 ALA A N 1
ATOM 2835 C CA . ALA A 1 355 ? 7.918 21.981 25.783 1.00 17.01 378 ALA A CA 1
ATOM 2836 C C . ALA A 1 355 ? 7.706 23.106 26.797 1.00 16.40 378 ALA A C 1
ATOM 2837 O O . ALA A 1 355 ? 6.825 23.031 27.662 1.00 16.32 378 ALA A O 1
ATOM 2839 N N . SER A 1 356 ? 8.514 24.152 26.660 1.00 15.54 379 SER A N 1
ATOM 2840 C CA . SER A 1 356 ? 8.457 25.303 27.548 1.00 16.28 379 SER A CA 1
ATOM 2841 C C . SER A 1 356 ? 7.418 26.295 27.064 1.00 16.66 379 SER A C 1
ATOM 2842 O O . SER A 1 356 ? 7.172 26.400 25.862 1.00 17.56 379 SER A O 1
ATOM 2845 N N . PRO A 1 357 ? 6.817 27.052 27.992 1.00 16.33 380 PRO A N 1
ATOM 2846 C CA . PRO A 1 357 ? 6.127 28.265 27.573 1.00 17.43 380 PRO A CA 1
ATOM 2847 C C . PRO A 1 357 ? 7.060 29.083 26.686 1.00 17.43 380 PRO A C 1
ATOM 2848 O O . PRO A 1 357 ? 8.273 29.130 26.946 1.00 17.22 380 PRO A O 1
ATOM 2852 N N . LEU A 1 358 ? 6.516 29.675 25.624 1.00 17.27 381 LEU A N 1
ATOM 2853 C CA . LEU A 1 358 ? 7.283 30.545 24.736 1.00 17.25 381 LEU A CA 1
ATOM 2854 C C . LEU A 1 358 ? 6.761 31.965 24.909 1.00 17.56 381 LEU A C 1
ATOM 2855 O O . LEU A 1 358 ? 5.952 32.446 24.113 1.00 17.34 381 LEU A O 1
ATOM 2860 N N . LEU A 1 359 ? 7.213 32.617 25.979 1.00 17.37 382 LEU A N 1
ATOM 2861 C CA . LEU A 1 359 ? 6.748 33.951 26.333 1.00 18.98 382 LEU A CA 1
ATOM 2862 C C . LEU A 1 359 ? 7.900 34.921 26.133 1.00 19.42 382 LEU A C 1
ATOM 2863 O O . LEU A 1 359 ? 8.882 34.896 26.878 1.00 19.12 382 LEU A O 1
ATOM 2868 N N . SER A 1 360 ? 7.798 35.759 25.110 1.00 18.68 383 SER A N 1
ATOM 2869 C CA . SER A 1 360 ? 8.842 36.729 24.826 1.00 18.91 383 SER A CA 1
ATOM 2870 C C . SER A 1 360 ? 8.830 37.861 25.836 1.00 19.05 383 SER A C 1
ATOM 2871 O O . SER A 1 360 ? 7.770 38.373 26.190 1.00 19.88 383 SER A O 1
ATOM 2874 N N . GLY A 1 361 ? 10.020 38.240 26.293 1.00 19.88 384 GLY A N 1
ATOM 2875 C CA . GLY A 1 361 ? 10.202 39.418 27.126 1.00 21.22 384 GLY A CA 1
ATOM 2876 C C . GLY A 1 361 ? 10.762 40.602 26.363 1.00 21.52 384 GLY A C 1
ATOM 2877 O O . GLY A 1 361 ? 11.040 41.632 26.947 1.00 24.96 384 GLY A O 1
ATOM 2878 N N . ASN A 1 362 ? 10.927 40.467 25.052 1.00 21.18 385 ASN A N 1
ATOM 2879 C CA . ASN A 1 362 ? 11.457 41.552 24.234 1.00 21.73 385 ASN A CA 1
ATOM 2880 C C . ASN A 1 362 ? 10.340 42.517 23.846 1.00 22.50 385 ASN A C 1
ATOM 2881 O O . ASN A 1 362 ? 9.148 42.207 24.001 1.00 21.33 385 ASN A O 1
ATOM 2886 N N . ASP A 1 363 ? 10.726 43.696 23.373 1.00 22.55 386 ASP A N 1
ATOM 2887 C CA . ASP A 1 363 ? 9.778 44.670 22.848 1.00 23.18 386 ASP A CA 1
ATOM 2888 C C . ASP A 1 363 ? 9.398 44.219 21.447 1.00 24.38 386 ASP A C 1
ATOM 2889 O O . ASP A 1 363 ? 10.186 44.354 20.512 1.00 26.90 386 ASP A O 1
ATOM 2894 N N . VAL A 1 364 ? 8.188 43.698 21.295 1.00 24.24 387 VAL A N 1
ATOM 2895 C CA . VAL A 1 364 ? 7.791 43.089 20.025 1.00 25.12 387 VAL A CA 1
ATOM 2896 C C . VAL A 1 364 ? 7.345 44.100 18.961 1.00 25.35 387 VAL A C 1
ATOM 2897 O O . VAL A 1 364 ? 6.999 43.716 17.847 1.00 25.94 387 VAL A O 1
ATOM 2901 N N . ARG A 1 365 ? 7.377 45.392 19.289 1.00 23.33 388 ARG A N 1
ATOM 2902 C CA . ARG A 1 365 ? 6.998 46.436 18.341 1.00 25.20 388 ARG A CA 1
ATOM 2903 C C . ARG A 1 365 ? 8.103 46.799 17.349 1.00 26.62 388 ARG A C 1
ATOM 2904 O O . ARG A 1 365 ? 7.805 47.314 16.271 1.00 28.80 388 ARG A O 1
ATOM 2912 N N . ASN A 1 366 ? 9.364 46.561 17.715 1.00 26.19 389 ASN A N 1
ATOM 2913 C CA A ASN A 1 366 ? 10.494 47.054 16.925 0.60 28.62 389 ASN A CA 1
ATOM 2914 C CA B ASN A 1 366 ? 10.507 47.060 16.940 0.40 29.23 389 ASN A CA 1
ATOM 2915 C C . ASN A 1 366 ? 11.647 46.053 16.839 1.00 28.52 389 ASN A C 1
ATOM 2916 O O . ASN A 1 366 ? 12.823 46.419 16.935 1.00 32.55 389 ASN A O 1
ATOM 2938 N N . ASN A 1 368 ? 14.133 43.260 14.993 1.00 24.57 391 ASN A N 1
ATOM 2939 C CA A ASN A 1 368 ? 14.733 43.136 13.671 0.50 24.14 391 ASN A CA 1
ATOM 2940 C CA B ASN A 1 368 ? 14.836 43.091 13.719 0.50 25.34 391 ASN A CA 1
ATOM 2941 C C . ASN A 1 368 ? 14.390 41.793 13.041 1.00 23.20 391 ASN A C 1
ATOM 2942 O O . ASN A 1 368 ? 13.864 40.884 13.702 1.00 22.75 391 ASN A O 1
ATOM 2951 N N . ASP A 1 369 ? 14.636 41.702 11.739 1.00 24.68 392 ASP A N 1
ATOM 2952 C CA . ASP A 1 369 ? 14.362 40.499 10.963 1.00 25.01 392 ASP A CA 1
ATOM 2953 C C . ASP A 1 369 ? 15.008 39.260 11.562 1.00 24.30 392 ASP A C 1
ATOM 2954 O O . ASP A 1 369 ? 14.385 38.203 11.617 1.00 22.13 392 ASP A O 1
ATOM 2959 N N . SER A 1 370 ? 16.245 39.394 12.029 1.00 25.48 393 SER A N 1
ATOM 2960 C CA A SER A 1 370 ? 16.978 38.253 12.573 0.50 25.33 393 SER A CA 1
ATOM 2961 C CA B SER A 1 370 ? 16.991 38.267 12.586 0.50 25.70 393 SER A CA 1
ATOM 2962 C C . SER A 1 370 ? 16.316 37.695 13.831 1.00 23.76 393 SER A C 1
ATOM 2963 O O . SER A 1 370 ? 16.312 36.481 14.046 1.00 24.00 393 SER A O 1
ATOM 2968 N N . THR A 1 371 ? 15.741 38.578 14.650 1.00 22.38 394 THR A N 1
ATOM 2969 C CA . THR A 1 371 ? 15.030 38.172 15.854 1.00 20.60 394 THR A CA 1
ATOM 2970 C C . THR A 1 371 ? 13.728 37.455 15.491 1.00 19.79 394 THR A C 1
ATOM 2971 O O . THR A 1 371 ? 13.409 36.418 16.053 1.00 20.11 394 THR A O 1
ATOM 2975 N N . LEU A 1 372 ? 12.987 38.008 14.535 1.00 19.85 395 LEU A N 1
ATOM 2976 C CA . LEU A 1 372 ? 11.748 37.378 14.089 1.00 19.57 395 LEU A CA 1
ATOM 2977 C C . LEU A 1 372 ? 12.012 36.045 13.378 1.00 20.06 395 LEU A C 1
ATOM 2978 O O . LEU A 1 372 ? 11.202 35.130 13.478 1.00 20.59 395 LEU A O 1
ATOM 2983 N N . LYS A 1 373 ? 13.156 35.917 12.710 1.00 20.81 396 LYS A N 1
ATOM 2984 C CA . LYS A 1 373 ? 13.506 34.653 12.061 1.00 21.93 396 LYS A CA 1
ATOM 2985 C C . LYS A 1 373 ? 13.572 33.529 13.092 1.00 21.65 396 LYS A C 1
ATOM 2986 O O . LYS A 1 373 ? 13.179 32.394 12.815 1.00 22.20 396 LYS A O 1
ATOM 2990 N N . ILE A 1 374 ? 14.062 33.852 14.284 1.00 19.79 397 ILE A N 1
ATOM 2991 C CA . ILE A 1 374 ? 14.123 32.887 15.368 1.00 18.54 397 ILE A CA 1
ATOM 2992 C C . ILE A 1 374 ? 12.726 32.628 15.934 1.00 18.03 397 ILE A C 1
ATOM 2993 O O . ILE A 1 374 ? 12.268 31.485 15.978 1.00 18.87 397 ILE A O 1
ATOM 2998 N N . LEU A 1 375 ? 12.042 33.689 16.359 1.00 17.47 398 LEU A N 1
ATOM 2999 C CA . LEU A 1 375 ? 10.764 33.547 17.063 1.00 17.49 398 LEU A CA 1
ATOM 3000 C C . LEU A 1 375 ? 9.635 32.962 16.208 1.00 17.93 398 LEU A C 1
ATOM 3001 O O . LEU A 1 375 ? 8.663 32.431 16.749 1.00 18.77 398 LEU A O 1
ATOM 3006 N N . LEU A 1 376 ? 9.757 33.060 14.884 1.00 18.42 399 LEU A N 1
ATOM 3007 C CA . LEU A 1 376 ? 8.718 32.586 13.969 1.00 19.12 399 LEU A CA 1
ATOM 3008 C C . LEU A 1 376 ? 9.064 31.260 13.285 1.00 19.83 399 LEU A C 1
ATOM 3009 O O . LEU A 1 376 ? 8.405 30.878 12.321 1.00 21.31 399 LEU A O 1
ATOM 3014 N N . ASP A 1 377 ? 10.070 30.555 13.791 1.00 19.59 400 ASP A N 1
ATOM 3015 C CA . ASP A 1 377 ? 10.545 29.313 13.162 1.00 20.72 400 ASP A CA 1
ATOM 3016 C C . ASP A 1 377 ? 9.430 28.261 13.205 1.00 20.53 400 ASP A C 1
ATOM 3017 O O . ASP A 1 377 ? 9.103 27.771 14.280 1.00 19.96 400 ASP A O 1
ATOM 3022 N N . PRO A 1 378 ? 8.833 27.919 12.043 1.00 22.15 401 PRO A N 1
ATOM 3023 C CA . PRO A 1 378 ? 7.633 27.072 12.103 1.00 22.51 401 PRO A CA 1
ATOM 3024 C C . PRO A 1 378 ? 7.883 25.638 12.572 1.00 21.58 401 PRO A C 1
ATOM 3025 O O . PRO A 1 378 ? 7.035 25.066 13.252 1.00 22.66 401 PRO A O 1
ATOM 3029 N N . ASP A 1 379 ? 9.021 25.067 12.187 1.00 21.97 402 ASP A N 1
ATOM 3030 C CA . ASP A 1 379 ? 9.358 23.693 12.559 1.00 21.56 402 ASP A CA 1
ATOM 3031 C C . ASP A 1 379 ? 9.621 23.571 14.052 1.00 20.24 402 ASP A C 1
ATOM 3032 O O . ASP A 1 379 ? 9.179 22.613 14.687 1.00 21.09 402 ASP A O 1
ATOM 3037 N N . LEU A 1 380 ? 10.351 24.527 14.615 1.00 18.82 403 LEU A N 1
ATOM 3038 C CA . LEU A 1 380 ? 10.648 24.501 16.048 1.00 17.98 403 LEU A CA 1
ATOM 3039 C C . LEU A 1 380 ? 9.386 24.716 16.879 1.00 17.33 403 LEU A C 1
ATOM 3040 O O . LEU A 1 380 ? 9.172 24.038 17.873 1.00 18.48 403 LEU A O 1
ATOM 3045 N N . ILE A 1 381 ? 8.539 25.647 16.457 1.00 17.78 404 ILE A N 1
ATOM 3046 C CA . ILE A 1 381 ? 7.270 25.859 17.141 1.00 17.32 404 ILE A CA 1
ATOM 3047 C C . ILE A 1 381 ? 6.381 24.615 17.048 1.00 18.36 404 ILE A C 1
ATOM 3048 O O . ILE A 1 381 ? 5.737 24.229 18.031 1.00 18.31 404 ILE A O 1
ATOM 3053 N N . ALA A 1 382 ? 6.354 23.971 15.881 1.00 18.22 405 ALA A N 1
ATOM 3054 C CA . ALA A 1 382 ? 5.567 22.750 15.718 1.00 19.53 405 ALA A CA 1
ATOM 3055 C C . ALA A 1 382 ? 6.030 21.662 16.697 1.00 18.63 405 ALA A C 1
ATOM 3056 O O . ALA A 1 382 ? 5.214 20.930 17.248 1.00 21.06 405 ALA A O 1
ATOM 3058 N N . ILE A 1 383 ? 7.335 21.577 16.916 1.00 18.72 406 ILE A N 1
ATOM 3059 C CA . ILE A 1 383 ? 7.885 20.673 17.922 1.00 18.81 406 ILE A CA 1
ATOM 3060 C C . ILE A 1 383 ? 7.415 21.065 19.332 1.00 18.30 406 ILE A C 1
ATOM 3061 O O . ILE A 1 383 ? 6.918 20.214 20.072 1.00 19.18 406 ILE A O 1
ATOM 3066 N N . ASN A 1 384 ? 7.548 22.343 19.689 1.00 18.04 407 ASN A N 1
ATOM 3067 C CA . ASN A 1 384 ? 7.052 22.841 20.992 1.00 17.59 407 ASN A CA 1
ATOM 3068 C C . ASN A 1 384 ? 5.584 22.509 21.230 1.00 17.68 407 ASN A C 1
ATOM 3069 O O . ASN A 1 384 ? 5.180 22.138 22.338 1.00 18.42 407 ASN A O 1
ATOM 3074 N N . GLN A 1 385 ? 4.789 22.651 20.174 1.00 17.64 408 GLN A N 1
ATOM 3075 C CA . GLN A 1 385 ? 3.341 22.484 20.251 1.00 19.02 408 GLN A CA 1
ATOM 3076 C C . GLN A 1 385 ? 2.869 21.046 19.974 1.00 19.70 408 GLN A C 1
ATOM 3077 O O . GLN A 1 385 ? 1.673 20.792 19.873 1.00 20.99 408 GLN A O 1
ATOM 3083 N N . ASP A 1 386 ? 3.800 20.103 19.858 1.00 20.02 409 ASP A N 1
ATOM 3084 C CA . ASP A 1 386 ? 3.422 18.718 19.577 1.00 21.84 409 ASP A CA 1
ATOM 3085 C C . ASP A 1 386 ? 2.419 18.215 20.614 1.00 22.79 409 ASP A C 1
ATOM 3086 O O . ASP A 1 386 ? 2.640 18.373 21.810 1.00 22.64 409 ASP A O 1
ATOM 3091 N N . VAL A 1 387 ? 1.344 17.584 20.143 1.00 24.41 410 VAL A N 1
ATOM 3092 C CA A VAL A 1 387 ? 0.229 17.214 21.023 0.50 25.46 410 VAL A CA 1
ATOM 3093 C CA B VAL A 1 387 ? 0.215 17.181 20.996 0.50 25.73 410 VAL A CA 1
ATOM 3094 C C . VAL A 1 387 ? 0.596 16.179 22.095 1.00 25.68 410 VAL A C 1
ATOM 3095 O O . VAL A 1 387 ? -0.071 16.092 23.123 1.00 26.67 410 VAL A O 1
ATOM 3102 N N . LEU A 1 388 ? 1.652 15.403 21.881 1.00 25.12 411 LEU A N 1
ATOM 3103 C CA . LEU A 1 388 ? 2.069 14.443 22.908 1.00 25.78 411 LEU A CA 1
ATOM 3104 C C . LEU A 1 388 ? 2.561 15.181 24.162 1.00 24.75 411 LEU A C 1
ATOM 3105 O O . LEU A 1 388 ? 2.387 14.697 25.278 1.00 25.97 411 LEU A O 1
ATOM 3110 N N . GLY A 1 389 ? 3.154 16.351 23.969 1.00 23.23 412 GLY A N 1
ATOM 3111 C CA . GLY A 1 389 ? 3.492 17.238 25.076 1.00 22.20 412 GLY A CA 1
ATOM 3112 C C . GLY A 1 389 ? 4.634 16.759 25.946 1.00 23.21 412 GLY A C 1
ATOM 3113 O O . GLY A 1 389 ? 4.674 17.057 27.138 1.00 24.28 412 GLY A O 1
ATOM 3114 N N . ARG A 1 390 ? 5.573 16.026 25.358 1.00 22.69 413 ARG A N 1
ATOM 3115 C CA A ARG A 1 390 ? 6.725 15.528 26.104 0.50 23.41 413 ARG A CA 1
ATOM 3116 C CA B ARG A 1 390 ? 6.725 15.533 26.104 0.50 23.22 413 ARG A CA 1
ATOM 3117 C C . ARG A 1 390 ? 7.810 16.600 26.181 1.00 21.34 413 ARG A C 1
ATOM 3118 O O . ARG A 1 390 ? 8.191 17.188 25.167 1.00 20.60 413 ARG A O 1
ATOM 3133 N N . GLN A 1 391 ? 8.302 16.861 27.387 1.00 19.34 414 GLN A N 1
ATOM 3134 C CA . GLN A 1 391 ? 9.479 17.689 27.567 1.00 18.34 414 GLN A CA 1
ATOM 3135 C C . GLN A 1 391 ? 10.688 16.841 27.190 1.00 18.19 414 GLN A C 1
ATOM 3136 O O . GLN A 1 391 ? 10.857 15.742 27.707 1.00 19.25 414 GLN A O 1
ATOM 3142 N N . ALA A 1 392 ? 11.518 17.342 26.283 1.00 17.69 415 ALA A N 1
ATOM 3143 C CA . ALA A 1 392 ? 12.711 16.599 25.866 1.00 17.88 415 ALA A CA 1
ATOM 3144 C C . ALA A 1 392 ? 13.576 16.214 27.058 1.00 18.96 415 ALA A C 1
ATOM 3145 O O . ALA A 1 392 ? 13.742 16.999 27.992 1.00 19.10 415 ALA A O 1
ATOM 3147 N N . GLU A 1 393 ? 14.124 15.008 27.006 1.00 18.98 416 GLU A N 1
ATOM 3148 C CA . GLU A 1 393 ? 15.124 14.568 27.963 1.00 20.89 416 GLU A CA 1
ATOM 3149 C C . GLU A 1 393 ? 16.491 14.926 27.419 1.00 20.31 416 GLU A C 1
ATOM 3150 O O . GLU A 1 393 ? 16.726 14.829 26.210 1.00 20.84 416 GLU A O 1
ATOM 3156 N N . ARG A 1 394 ? 17.397 15.329 28.305 1.00 18.93 417 ARG A N 1
ATOM 3157 C CA . ARG A 1 394 ? 18.787 15.505 27.919 1.00 19.37 417 ARG A CA 1
ATOM 3158 C C . ARG A 1 394 ? 19.461 14.155 28.111 1.00 20.65 417 ARG A C 1
ATOM 3159 O O . ARG A 1 394 ? 19.955 13.828 29.196 1.00 21.56 417 ARG A O 1
ATOM 3167 N N . SER A 1 395 ? 19.449 13.362 27.043 1.00 20.20 418 SER A N 1
ATOM 3168 C CA . SER A 1 395 ? 19.930 11.986 27.081 1.00 21.18 418 SER A CA 1
ATOM 3169 C C . SER A 1 395 ? 21.434 11.896 27.290 1.00 19.60 418 SER A C 1
ATOM 3170 O O . SER A 1 395 ? 21.926 10.936 27.897 1.00 19.80 418 SER A O 1
ATOM 3173 N N . ILE A 1 396 ? 22.164 12.863 26.744 1.00 18.10 419 ILE A N 1
ATOM 3174 C CA . ILE A 1 396 ? 23.603 12.948 26.923 1.00 19.10 419 ILE A CA 1
ATOM 3175 C C . ILE A 1 396 ? 24.008 14.389 27.227 1.00 18.66 419 ILE A C 1
ATOM 3176 O O . ILE A 1 396 ? 23.623 15.309 26.509 1.00 18.28 419 ILE A O 1
ATOM 3181 N N . ARG A 1 397 ? 24.783 14.566 28.295 1.00 18.90 420 ARG A N 1
ATOM 3182 C CA . ARG A 1 397 ? 25.460 15.831 28.568 1.00 18.84 420 ARG A CA 1
ATOM 3183 C C . ARG A 1 397 ? 26.950 15.545 28.547 1.00 19.35 420 ARG A C 1
ATOM 3184 O O . ARG A 1 397 ? 27.529 15.113 29.547 1.00 20.34 420 ARG A O 1
ATOM 3192 N N . SER A 1 398 ? 27.573 15.761 27.393 1.00 20.71 421 SER A N 1
ATOM 3193 C CA . SER A 1 398 ? 28.989 15.485 27.237 1.00 22.37 421 SER A CA 1
ATOM 3194 C C . SER A 1 398 ? 29.799 16.726 27.608 1.00 21.88 421 SER A C 1
ATOM 3195 O O . SER A 1 398 ? 29.242 17.752 28.008 1.00 20.96 421 SER A O 1
ATOM 3198 N N . ASP A 1 399 ? 31.115 16.632 27.483 1.00 24.77 422 ASP A N 1
ATOM 3199 C CA . ASP A 1 399 ? 31.989 17.737 27.867 1.00 25.88 422 ASP A CA 1
ATOM 3200 C C . ASP A 1 399 ? 31.637 19.028 27.122 1.00 25.83 422 ASP A C 1
ATOM 3201 O O . ASP A 1 399 ? 31.600 20.095 27.726 1.00 26.49 422 ASP A O 1
ATOM 3206 N N . HIS A 1 400 ? 31.339 18.925 25.828 1.00 25.30 423 HIS A N 1
ATOM 3207 C CA . HIS A 1 400 ? 31.104 20.112 25.001 1.00 25.86 423 HIS A CA 1
ATOM 3208 C C . HIS A 1 400 ? 29.688 20.256 24.455 1.00 23.40 423 HIS A C 1
ATOM 3209 O O . HIS A 1 400 ? 29.291 21.359 24.073 1.00 25.51 423 HIS A O 1
ATOM 3216 N N . TYR A 1 401 ? 28.927 19.162 24.412 1.00 20.45 424 TYR A N 1
ATOM 3217 C CA . TYR A 1 401 ? 27.611 19.192 23.789 1.00 19.84 424 TYR A CA 1
ATOM 3218 C C . TYR A 1 401 ? 26.565 18.333 24.496 1.00 19.11 424 TYR A C 1
ATOM 3219 O O . TYR A 1 401 ? 26.896 17.364 25.195 1.00 19.60 424 TYR A O 1
ATOM 3228 N N . ASP A 1 402 ? 25.306 18.709 24.289 1.00 19.21 425 ASP A N 1
ATOM 3229 C CA . ASP A 1 402 ? 24.160 17.957 24.759 1.00 18.89 425 ASP A CA 1
ATOM 3230 C C . ASP A 1 402 ? 23.479 17.278 23.578 1.00 19.53 425 ASP A C 1
ATOM 3231 O O . ASP A 1 402 ? 23.481 17.810 22.458 1.00 19.90 425 ASP A O 1
ATOM 3236 N N . ILE A 1 403 ? 22.858 16.137 23.853 1.00 18.87 426 ILE A N 1
ATOM 3237 C CA A ILE A 1 403 ? 21.874 15.535 22.959 0.50 19.25 426 ILE A CA 1
ATOM 3238 C CA B ILE A 1 403 ? 21.868 15.579 22.949 0.50 19.18 426 ILE A CA 1
ATOM 3239 C C . ILE A 1 403 ? 20.548 15.494 23.708 1.00 19.22 426 ILE A C 1
ATOM 3240 O O . ILE A 1 403 ? 20.449 14.830 24.741 1.00 19.00 426 ILE A O 1
ATOM 3249 N N . TRP A 1 404 ? 19.551 16.216 23.202 1.00 17.88 427 TRP A N 1
ATOM 3250 C CA . TRP A 1 404 ? 18.211 16.233 23.782 1.00 17.80 427 TRP A CA 1
ATOM 3251 C C . TRP A 1 404 ? 17.278 15.472 22.855 1.00 19.89 427 TRP A C 1
ATOM 3252 O O . TRP A 1 404 ? 17.398 15.577 21.637 1.00 19.14 427 TRP A O 1
ATOM 3263 N N . VAL A 1 405 ? 16.335 14.730 23.427 1.00 18.49 428 VAL A N 1
ATOM 3264 C CA . VAL A 1 405 ? 15.461 13.855 22.649 1.00 20.07 428 VAL A CA 1
ATOM 3265 C C . VAL A 1 405 ? 14.015 14.031 23.090 1.00 20.56 428 VAL A C 1
ATOM 3266 O O . VAL A 1 405 ? 13.705 13.913 24.278 1.00 20.28 428 VAL A O 1
ATOM 3270 N N . LYS A 1 406 ? 13.140 14.301 22.123 1.00 21.00 429 LYS A N 1
ATOM 3271 C CA . LYS A 1 406 ? 11.720 14.547 22.377 1.00 20.38 429 LYS A CA 1
ATOM 3272 C C . LYS A 1 406 ? 10.868 13.612 21.513 1.00 21.68 429 LYS A C 1
ATOM 3273 O O . LYS A 1 406 ? 10.780 13.805 20.300 1.00 22.45 429 LYS A O 1
ATOM 3279 N N . PRO A 1 407 ? 10.228 12.606 22.127 1.00 23.01 430 PRO A N 1
ATOM 3280 C CA . PRO A 1 407 ? 9.273 11.792 21.373 1.00 24.28 430 PRO A CA 1
ATOM 3281 C C . PRO A 1 407 ? 8.094 12.637 20.900 1.00 23.98 430 PRO A C 1
ATOM 3282 O O . PRO A 1 407 ? 7.671 13.538 21.618 1.00 22.87 430 PRO A O 1
ATOM 3286 N N . LEU A 1 408 ? 7.598 12.364 19.695 1.00 24.50 431 LEU A N 1
ATOM 3287 C CA . LEU A 1 408 ? 6.488 13.113 19.095 1.00 25.53 431 LEU A CA 1
ATOM 3288 C C . LEU A 1 408 ? 5.254 12.225 18.948 1.00 27.43 431 LEU A C 1
ATOM 3289 O O . LEU A 1 408 ? 5.358 11.000 18.966 1.00 29.46 431 LEU A O 1
ATOM 3294 N N . ALA A 1 409 ? 4.086 12.842 18.793 1.00 27.22 432 ALA A N 1
ATOM 3295 C CA . ALA A 1 409 ? 2.822 12.100 18.772 1.00 30.02 432 ALA A CA 1
ATOM 3296 C C . ALA A 1 409 ? 2.747 11.084 17.631 1.00 32.27 432 ALA A C 1
ATOM 3297 O O . ALA A 1 409 ? 2.150 10.013 17.786 1.00 35.03 432 ALA A O 1
ATOM 3299 N N . ASP A 1 410 ? 3.364 11.419 16.498 1.00 32.88 433 ASP A N 1
ATOM 3300 C CA . ASP A 1 410 ? 3.336 10.556 15.308 1.00 36.05 433 ASP A CA 1
ATOM 3301 C C . ASP A 1 410 ? 4.312 9.376 15.372 1.00 35.99 433 ASP A C 1
ATOM 3302 O O . ASP A 1 410 ? 4.413 8.608 14.416 1.00 37.74 433 ASP A O 1
ATOM 3307 N N . GLY A 1 411 ? 5.030 9.240 16.484 1.00 33.53 434 GLY A N 1
ATOM 3308 C CA . GLY A 1 411 ? 5.945 8.119 16.689 1.00 34.20 434 GLY A CA 1
ATOM 3309 C C . GLY A 1 411 ? 7.397 8.447 16.392 1.00 32.20 434 GLY A C 1
ATOM 3310 O O . GLY A 1 411 ? 8.287 7.670 16.724 1.00 34.96 434 GLY A O 1
ATOM 3311 N N . ARG A 1 412 ? 7.642 9.594 15.766 1.00 30.14 435 ARG A N 1
ATOM 3312 C CA . ARG A 1 412 ? 9.002 10.033 15.475 1.00 28.97 435 ARG A CA 1
ATOM 3313 C C . ARG A 1 412 ? 9.649 10.633 16.727 1.00 27.27 435 ARG A C 1
ATOM 3314 O O . ARG A 1 412 ? 8.990 10.811 17.752 1.00 26.12 435 ARG A O 1
ATOM 3322 N N . LYS A 1 413 ? 10.944 10.925 16.632 1.00 27.02 436 LYS A N 1
ATOM 3323 C CA A LYS A 1 413 ? 11.700 11.537 17.723 0.50 25.60 436 LYS A CA 1
ATOM 3324 C CA B LYS A 1 413 ? 11.688 11.546 17.723 0.50 25.90 436 LYS A CA 1
ATOM 3325 C C . LYS A 1 413 ? 12.438 12.765 17.206 1.00 23.69 436 LYS A C 1
ATOM 3326 O O . LYS A 1 413 ? 13.177 12.676 16.225 1.00 24.43 436 LYS A O 1
ATOM 3337 N N . ALA A 1 414 ? 12.238 13.906 17.857 1.00 22.67 437 ALA A N 1
ATOM 3338 C CA . ALA A 1 414 ? 13.039 15.088 17.568 1.00 21.82 437 ALA A CA 1
ATOM 3339 C C . ALA A 1 414 ? 14.334 14.971 18.370 1.00 22.06 437 ALA A C 1
ATOM 3340 O O . ALA A 1 414 ? 14.309 14.603 19.546 1.00 20.78 437 ALA A O 1
ATOM 3342 N N . VAL A 1 415 ? 15.460 15.260 17.720 1.00 21.26 438 VAL A N 1
ATOM 3343 C CA . VAL A 1 415 ? 16.772 15.168 18.343 1.00 20.93 438 VAL A CA 1
ATOM 3344 C C . VAL A 1 415 ? 17.488 16.497 18.153 1.00 20.95 438 VAL A C 1
ATOM 3345 O O . VAL A 1 415 ? 17.641 16.959 17.024 1.00 21.97 438 VAL A O 1
ATOM 3349 N N . ALA A 1 416 ? 17.920 17.107 19.253 1.00 19.20 439 ALA A N 1
ATOM 3350 C CA . ALA A 1 416 ? 18.661 18.364 19.198 1.00 19.52 439 ALA A CA 1
ATOM 3351 C C . ALA A 1 416 ? 20.090 18.128 19.651 1.00 20.73 439 ALA A C 1
ATOM 3352 O O . ALA A 1 416 ? 20.313 17.607 20.745 1.00 20.07 439 ALA A O 1
ATOM 3354 N N . CYS A 1 417 ? 21.042 18.509 18.805 1.00 19.48 440 CYS A N 1
ATOM 3355 C CA . CYS A 1 417 ? 22.462 18.452 19.131 1.00 20.08 440 CYS A CA 1
ATOM 3356 C C . CYS A 1 417 ? 22.911 19.862 19.446 1.00 19.77 440 CYS A C 1
ATOM 3357 O O . CYS A 1 417 ? 22.900 20.723 18.572 1.00 18.74 440 CYS A O 1
ATOM 3360 N N . PHE A 1 418 ? 23.280 20.102 20.700 1.00 18.51 441 PHE A N 1
ATOM 3361 C CA . PHE A 1 418 ? 23.535 21.451 21.176 1.00 17.68 441 PHE A CA 1
ATOM 3362 C C . PHE A 1 418 ? 24.966 21.600 21.645 1.00 18.72 441 PHE A C 1
ATOM 3363 O O . PHE A 1 418 ? 25.384 20.966 22.608 1.00 18.69 441 PHE A O 1
ATOM 3371 N N . ASN A 1 419 ? 25.713 22.426 20.926 1.00 18.79 442 ASN A N 1
ATOM 3372 C CA . ASN A 1 419 ? 27.082 22.749 21.265 1.00 19.71 442 ASN A CA 1
ATOM 3373 C C . ASN A 1 419 ? 27.126 23.880 22.288 1.00 22.28 442 ASN A C 1
ATOM 3374 O O . ASN A 1 419 ? 26.846 25.024 21.958 1.00 24.18 442 ASN A O 1
ATOM 3379 N N . ARG A 1 420 ? 27.474 23.550 23.530 1.00 24.52 443 ARG A N 1
ATOM 3380 C CA . ARG A 1 420 ? 27.666 24.554 24.582 1.00 28.40 443 ARG A CA 1
ATOM 3381 C C . ARG A 1 420 ? 28.918 25.388 24.374 1.00 30.46 443 ARG A C 1
ATOM 3382 O O . ARG A 1 420 ? 28.977 26.538 24.809 1.00 36.65 443 ARG A O 1
ATOM 3390 N N . ALA A 1 421 ? 29.912 24.792 23.725 1.00 29.35 444 ALA A N 1
ATOM 3391 C CA . ALA A 1 421 ? 31.266 25.328 23.690 1.00 28.68 444 ALA A CA 1
ATOM 3392 C C . ALA A 1 421 ? 31.435 26.535 22.770 1.00 26.65 444 ALA A C 1
ATOM 3393 O O . ALA A 1 421 ? 30.637 26.778 21.862 1.00 23.95 444 ALA A O 1
ATOM 3395 N N . SER A 1 422 ? 32.519 27.258 23.020 1.00 25.77 445 SER A N 1
ATOM 3396 C CA . SER A 1 422 ? 32.873 28.451 22.273 1.00 26.07 445 SER A CA 1
ATOM 3397 C C . SER A 1 422 ? 33.659 28.126 21.003 1.00 25.50 445 SER A C 1
ATOM 3398 O O . SER A 1 422 ? 34.054 29.036 20.281 1.00 26.45 445 SER A O 1
ATOM 3401 N N . SER A 1 423 ? 33.900 26.842 20.744 1.00 25.30 446 SER A N 1
ATOM 3402 C CA . SER A 1 423 ? 34.570 26.406 19.522 1.00 25.39 446 SER A CA 1
ATOM 3403 C C . SER A 1 423 ? 33.666 25.448 18.754 1.00 24.24 446 SER A C 1
ATOM 3404 O O . SER A 1 423 ? 32.769 24.842 19.340 1.00 22.57 446 SER A O 1
ATOM 3407 N N . PRO A 1 424 ? 33.911 25.292 17.438 1.00 25.76 447 PRO A N 1
ATOM 3408 C CA . PRO A 1 424 ? 33.094 24.342 16.691 1.00 25.36 447 PRO A CA 1
ATOM 3409 C C . PRO A 1 424 ? 33.274 22.916 17.191 1.00 25.58 447 PRO A C 1
ATOM 3410 O O . PRO A 1 424 ? 34.352 22.544 17.655 1.00 26.39 447 PRO A O 1
ATOM 3414 N N . GLN A 1 425 ? 32.206 22.137 17.107 1.00 25.04 448 GLN A N 1
ATOM 3415 C CA . GLN A 1 425 ? 32.231 20.750 17.534 1.00 26.73 448 GLN A CA 1
ATOM 3416 C C . GLN A 1 425 ? 31.491 19.908 16.510 1.00 27.36 448 GLN A C 1
ATOM 3417 O O . GLN A 1 425 ? 30.537 20.376 15.879 1.00 26.18 448 GLN A O 1
ATOM 3423 N N . THR A 1 426 ? 31.939 18.669 16.351 1.00 28.36 449 THR A N 1
ATOM 3424 C CA . THR A 1 426 ? 31.291 17.712 15.470 1.00 31.43 449 THR A CA 1
ATOM 3425 C C . THR A 1 426 ? 30.659 16.625 16.328 1.00 31.57 449 THR A C 1
ATOM 3426 O O . THR A 1 426 ? 31.303 16.081 17.224 1.00 32.87 449 THR A O 1
ATOM 3430 N N . VAL A 1 427 ? 29.392 16.333 16.062 1.00 29.22 450 VAL A N 1
ATOM 3431 C CA . VAL A 1 427 ? 28.689 15.236 16.712 1.00 30.41 450 VAL A CA 1
ATOM 3432 C C . VAL A 1 427 ? 28.361 14.186 15.657 1.00 31.21 450 VAL A C 1
ATOM 3433 O O . VAL A 1 427 ? 27.788 14.507 14.617 1.00 30.17 450 VAL A O 1
ATOM 3437 N N . ILE A 1 428 ? 28.736 12.939 15.918 1.00 31.52 451 ILE A N 1
ATOM 3438 C CA . ILE A 1 428 ? 28.407 11.834 15.019 1.00 33.75 451 ILE A CA 1
ATOM 3439 C C . ILE A 1 428 ? 27.250 11.049 15.624 1.00 33.02 451 ILE A C 1
ATOM 3440 O O . ILE A 1 428 ? 27.427 10.319 16.597 1.00 36.74 451 ILE A O 1
ATOM 3445 N N . LEU A 1 429 ? 26.060 11.223 15.063 1.00 29.74 452 LEU A N 1
ATOM 3446 C CA . LEU A 1 429 ? 24.907 10.444 15.485 1.00 28.92 452 LEU A CA 1
ATOM 3447 C C . LEU A 1 429 ? 24.961 9.097 14.776 1.00 29.92 452 LEU A C 1
ATOM 3448 O O . LEU A 1 429 ? 25.187 9.034 13.569 1.00 30.55 452 LEU A O 1
ATOM 3453 N N . ASN A 1 430 ? 24.797 8.022 15.536 1.00 29.39 453 ASN A N 1
ATOM 3454 C CA . ASN A 1 430 ? 24.719 6.681 14.966 1.00 32.23 453 ASN A CA 1
ATOM 3455 C C . ASN A 1 430 ? 23.665 5.863 15.710 1.00 30.74 453 ASN A C 1
ATOM 3456 O O . ASN A 1 430 ? 23.020 6.375 16.621 1.00 28.49 453 ASN A O 1
ATOM 3461 N N . GLU A 1 431 ? 23.486 4.604 15.314 1.00 33.88 454 GLU A N 1
ATOM 3462 C CA A GLU A 1 431 ? 22.447 3.769 15.917 0.50 35.65 454 GLU A CA 1
ATOM 3463 C CA B GLU A 1 431 ? 22.462 3.742 15.908 0.50 35.79 454 GLU A CA 1
ATOM 3464 C C . GLU A 1 431 ? 22.690 3.499 17.405 1.00 35.80 454 GLU A C 1
ATOM 3465 O O . GLU A 1 431 ? 21.770 3.102 18.116 1.00 37.05 454 GLU A O 1
ATOM 3476 N N . ASN A 1 432 ? 23.915 3.734 17.878 1.00 34.37 455 ASN A N 1
ATOM 3477 C CA . ASN A 1 432 ? 24.230 3.572 19.301 1.00 33.91 455 ASN A CA 1
ATOM 3478 C C . ASN A 1 432 ? 24.213 4.859 20.130 1.00 31.40 455 ASN A C 1
ATOM 3479 O O . ASN A 1 432 ? 24.445 4.812 21.337 1.00 31.22 455 ASN A O 1
ATOM 3484 N N . THR A 1 433 ? 23.929 6.002 19.514 1.00 28.63 456 THR A N 1
ATOM 3485 C CA . THR A 1 433 ? 23.950 7.262 20.262 1.00 28.06 456 THR A CA 1
ATOM 3486 C C . THR A 1 433 ? 22.831 7.311 21.302 1.00 28.92 456 THR A C 1
ATOM 3487 O O . THR A 1 433 ? 23.074 7.615 22.476 1.00 26.29 456 THR A O 1
ATOM 3491 N N . ILE A 1 434 ? 21.615 7.017 20.845 1.00 29.70 457 ILE A N 1
ATOM 3492 C CA A ILE A 1 434 ? 20.388 7.034 21.647 0.50 29.98 457 ILE A CA 1
ATOM 3493 C CA B ILE A 1 434 ? 20.471 6.933 21.740 0.50 30.20 457 ILE A CA 1
ATOM 3494 C C . ILE A 1 434 ? 19.598 5.757 21.350 1.00 31.67 457 ILE A C 1
ATOM 3495 O O . ILE A 1 434 ? 19.618 5.288 20.213 1.00 32.34 457 ILE A O 1
ATOM 3504 N N . ALA A 1 435 ? 18.871 5.240 22.332 1.00 31.99 458 ALA A N 1
ATOM 3505 C CA . ALA A 1 435 ? 18.065 4.042 22.131 1.00 34.63 458 ALA A CA 1
ATOM 3506 C C . ALA A 1 435 ? 16.895 4.336 21.196 1.00 34.69 458 ALA A C 1
ATOM 3507 O O . ALA A 1 435 ? 16.313 5.421 21.247 1.00 33.93 458 ALA A O 1
ATOM 3509 N N . ASP A 1 436 ? 16.583 3.372 20.331 1.00 37.24 459 ASP A N 1
ATOM 3510 C CA . ASP A 1 436 ? 15.385 3.415 19.482 1.00 40.84 459 ASP A CA 1
ATOM 3511 C C . ASP A 1 436 ? 15.338 4.633 18.563 1.00 39.42 459 ASP A C 1
ATOM 3512 O O . ASP A 1 436 ? 14.295 5.272 18.423 1.00 39.73 459 ASP A O 1
ATOM 3517 N N . LEU A 1 437 ? 16.467 4.943 17.933 1.00 39.02 460 LEU A N 1
ATOM 3518 C CA . LEU A 1 437 ? 16.543 6.055 16.994 1.00 39.91 460 LEU A CA 1
ATOM 3519 C C . LEU A 1 437 ? 16.537 5.518 15.566 1.00 40.26 460 LEU A C 1
ATOM 3520 O O . LEU A 1 437 ? 17.460 4.817 15.157 1.00 40.17 460 LEU A O 1
ATOM 3525 N N . SER A 1 438 ? 15.494 5.859 14.812 1.00 39.83 461 SER A N 1
ATOM 3526 C CA . SER A 1 438 ? 15.292 5.314 13.467 1.00 41.24 461 SER A CA 1
ATOM 3527 C C . SER A 1 438 ? 15.985 6.160 12.393 1.00 39.44 461 SER A C 1
ATOM 3528 O O . SER A 1 438 ? 15.635 7.320 12.205 1.00 39.60 461 SER A O 1
ATOM 3531 N N . PHE A 1 439 ? 16.956 5.569 11.696 1.00 39.69 462 PHE A N 1
ATOM 3532 C CA . PHE A 1 439 ? 17.710 6.257 10.634 1.00 40.05 462 PHE A CA 1
ATOM 3533 C C . PHE A 1 439 ? 17.121 6.092 9.228 1.00 43.14 462 PHE A C 1
ATOM 3534 O O . PHE A 1 439 ? 17.676 6.622 8.261 1.00 42.40 462 PHE A O 1
ATOM 3542 N N . GLU A 1 440 ? 16.014 5.365 9.101 1.00 45.14 463 GLU A N 1
ATOM 3543 C CA . GLU A 1 440 ? 15.445 5.102 7.773 1.00 48.73 463 GLU A CA 1
ATOM 3544 C C . GLU A 1 440 ? 14.870 6.376 7.147 1.00 45.14 463 GLU A C 1
ATOM 3545 O O . GLU A 1 440 ? 14.782 6.487 5.925 1.00 45.50 463 GLU A O 1
ATOM 3551 N N . GLN A 1 441 ? 14.498 7.336 7.988 1.00 41.74 464 GLN A N 1
ATOM 3552 C CA . GLN A 1 441 ? 14.039 8.629 7.514 1.00 41.22 464 GLN A CA 1
ATOM 3553 C C . GLN A 1 441 ? 14.455 9.733 8.479 1.00 36.20 464 GLN A C 1
ATOM 3554 O O . GLN A 1 441 ? 14.216 9.632 9.682 1.00 33.83 464 GLN A O 1
ATOM 3560 N N . ILE A 1 442 ? 15.085 10.779 7.947 1.00 33.99 465 ILE A N 1
ATOM 3561 C CA . ILE A 1 442 ? 15.548 11.904 8.758 1.00 31.38 465 ILE A CA 1
ATOM 3562 C C . ILE A 1 442 ? 15.154 13.229 8.107 1.00 30.94 465 ILE A C 1
ATOM 3563 O O . ILE A 1 442 ? 15.460 13.461 6.938 1.00 33.01 465 ILE A O 1
ATOM 3568 N N . TYR A 1 443 ? 14.467 14.078 8.866 1.00 29.68 466 TYR A N 1
ATOM 3569 C CA . TYR A 1 443 ? 14.183 15.450 8.450 1.00 29.59 466 TYR A CA 1
ATOM 3570 C C . TYR A 1 443 ? 15.163 16.385 9.149 1.00 28.32 466 TYR A C 1
ATOM 3571 O O . TYR A 1 443 ? 15.289 16.346 10.375 1.00 26.71 466 TYR A O 1
ATOM 3580 N N . CYS A 1 444 ? 15.849 17.215 8.362 1.00 28.51 467 CYS A N 1
ATOM 3581 C CA A CYS A 1 444 ? 16.814 18.172 8.895 0.80 28.31 467 CYS A CA 1
ATOM 3582 C CA B CYS A 1 444 ? 16.818 18.178 8.883 0.20 27.67 467 CYS A CA 1
ATOM 3583 C C . CYS A 1 444 ? 16.200 19.573 8.902 1.00 27.18 467 CYS A C 1
ATOM 3584 O O . CYS A 1 444 ? 15.821 20.105 7.855 1.00 28.28 467 CYS A O 1
ATOM 3589 N N . LEU A 1 445 ? 16.091 20.167 10.083 1.00 26.03 468 LEU A N 1
ATOM 3590 C CA . LEU A 1 445 ? 15.508 21.502 10.193 1.00 25.77 468 LEU A CA 1
ATOM 3591 C C . LEU A 1 445 ? 16.420 22.598 9.627 1.00 29.62 468 LEU A C 1
ATOM 3592 O O . LEU A 1 445 ? 15.928 23.651 9.226 1.00 29.14 468 LEU A O 1
ATOM 3597 N N . ASP A 1 446 ? 17.733 22.358 9.604 1.00 30.53 469 ASP A N 1
ATOM 3598 C CA A ASP A 1 446 ? 18.693 23.361 9.139 0.50 34.08 469 ASP A CA 1
ATOM 3599 C CA B ASP A 1 446 ? 18.688 23.371 9.141 0.50 32.68 469 ASP A CA 1
ATOM 3600 C C . ASP A 1 446 ? 18.470 23.732 7.671 1.00 36.01 469 ASP A C 1
ATOM 3601 O O . ASP A 1 446 ? 18.581 24.900 7.295 1.00 38.38 469 ASP A O 1
ATOM 3610 N N . ASN A 1 447 ? 18.154 22.733 6.847 1.00 36.45 470 ASN A N 1
ATOM 3611 C CA . ASN A 1 447 ? 17.946 22.941 5.409 1.00 39.17 470 ASN A CA 1
ATOM 3612 C C . ASN A 1 447 ? 16.583 22.470 4.877 1.00 37.42 470 ASN A C 1
ATOM 3613 O O . ASN A 1 447 ? 16.341 22.528 3.670 1.00 39.71 470 ASN A O 1
ATOM 3618 N N . HIS A 1 448 ? 15.712 22.007 5.775 1.00 35.66 471 HIS A N 1
ATOM 3619 C CA . HIS A 1 448 ? 14.342 21.582 5.440 1.00 36.74 471 HIS A CA 1
ATOM 3620 C C . HIS A 1 448 ? 14.288 20.397 4.474 1.00 37.55 471 HIS A C 1
ATOM 3621 O O . HIS A 1 448 ? 13.333 20.248 3.705 1.00 39.94 471 HIS A O 1
ATOM 3628 N N . LEU A 1 449 ? 15.311 19.547 4.529 1.00 37.10 472 LEU A N 1
ATOM 3629 C CA . LEU A 1 449 ? 15.414 18.403 3.629 1.00 40.19 472 LEU A CA 1
ATOM 3630 C C . LEU A 1 449 ? 15.137 17.101 4.360 1.00 38.86 472 LEU A C 1
ATOM 3631 O O . LEU A 1 449 ? 15.439 16.968 5.546 1.00 35.80 472 LEU A O 1
ATOM 3636 N N . THR A 1 450 ? 14.569 16.146 3.630 1.00 41.05 473 THR A N 1
ATOM 3637 C CA . THR A 1 450 ? 14.308 14.811 4.143 1.00 41.87 473 THR A CA 1
ATOM 3638 C C . THR A 1 450 ? 15.165 13.806 3.387 1.00 43.38 473 THR A C 1
ATOM 3639 O O . THR A 1 450 ? 15.171 13.796 2.157 1.00 45.18 473 THR A O 1
ATOM 3643 N N . LYS A 1 451 ? 15.897 12.977 4.126 1.00 42.70 474 LYS A N 1
ATOM 3644 C CA . LYS A 1 451 ? 16.620 11.847 3.548 1.00 45.14 474 LYS A CA 1
ATOM 3645 C C . LYS A 1 451 ? 15.827 10.589 3.865 1.00 48.39 474 LYS A C 1
ATOM 3646 O O . LYS A 1 451 ? 15.609 10.281 5.038 1.00 45.41 474 LYS A O 1
ATOM 3648 N N . SER A 1 452 ? 15.394 9.880 2.820 1.00 55.42 475 SER A N 1
ATOM 3649 C CA . SER A 1 452 ? 14.510 8.717 2.950 1.00 60.92 475 SER A CA 1
ATOM 3650 C C . SER A 1 452 ? 15.145 7.466 2.356 1.00 67.29 475 SER A C 1
ATOM 3651 O O . SER A 1 452 ? 15.829 7.541 1.335 1.00 69.54 475 SER A O 1
ATOM 3654 N N . GLY A 1 453 ? 14.896 6.322 2.990 1.00 72.71 476 GLY A N 1
ATOM 3655 C CA . GLY A 1 453 ? 15.355 5.024 2.487 1.00 78.76 476 GLY A CA 1
ATOM 3656 C C . GLY A 1 453 ? 16.860 4.938 2.316 1.00 80.67 476 GLY A C 1
ATOM 3657 O O . GLY A 1 453 ? 17.347 4.384 1.330 1.00 82.98 476 GLY A O 1
ATOM 3658 N N . SER A 1 454 ? 17.591 5.484 3.285 1.00 80.26 477 SER A N 1
ATOM 3659 C CA . SER A 1 454 ? 19.049 5.547 3.222 1.00 82.04 477 SER A CA 1
ATOM 3660 C C . SER A 1 454 ? 19.695 4.280 3.787 1.00 81.11 477 SER A C 1
ATOM 3661 O O . SER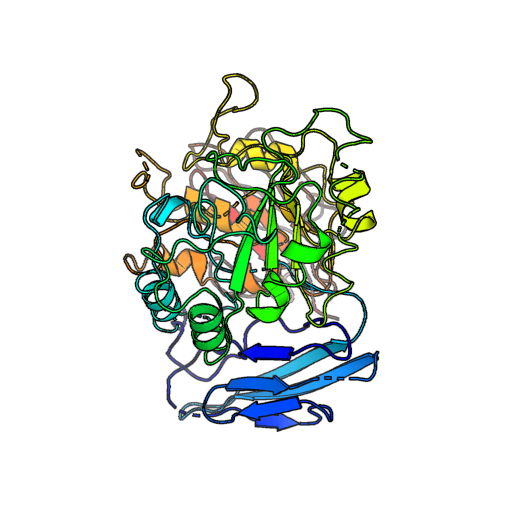 A 1 454 ? 19.166 3.662 4.714 1.00 82.66 477 SER A O 1
ATOM 3664 N N . ASP A 1 455 ? 20.841 3.909 3.220 1.00 79.04 478 ASP A N 1
ATOM 3665 C CA . ASP A 1 455 ? 21.637 2.782 3.713 1.00 78.54 478 ASP A CA 1
ATOM 3666 C C . ASP A 1 455 ? 22.496 3.200 4.904 1.00 70.84 478 ASP A C 1
ATOM 3667 O O . ASP A 1 455 ? 22.939 2.355 5.684 1.00 69.42 478 ASP A O 1
ATOM 3672 N N . SER A 1 456 ? 22.736 4.503 5.029 1.00 65.38 479 SER A N 1
ATOM 3673 C CA . SER A 1 456 ? 23.589 5.045 6.080 1.00 60.72 479 SER A CA 1
ATOM 3674 C C . SER A 1 456 ? 22.923 4.939 7.451 1.00 56.17 479 SER A C 1
ATOM 3675 O O . SER A 1 456 ? 21.737 5.239 7.595 1.00 55.99 479 SER A O 1
ATOM 3678 N N . LYS A 1 457 ? 23.695 4.507 8.446 1.00 51.91 480 LYS A N 1
ATOM 3679 C CA . LYS A 1 457 ? 23.245 4.479 9.837 1.00 49.28 480 LYS A CA 1
ATOM 3680 C C . LYS A 1 457 ? 24.022 5.515 10.650 1.00 44.05 480 LYS A C 1
ATOM 3681 O O . LYS A 1 457 ? 24.248 5.341 11.846 1.00 41.48 480 LYS A O 1
ATOM 3687 N N . GLU A 1 458 ? 24.411 6.604 9.995 1.00 41.14 481 GLU A N 1
ATOM 3688 C CA . GLU A 1 458 ? 25.253 7.619 10.613 1.00 39.30 481 GLU A CA 1
ATOM 3689 C C . GLU A 1 458 ? 24.878 9.000 10.089 1.00 36.95 481 GLU A C 1
ATOM 3690 O O . GLU A 1 458 ? 24.527 9.148 8.921 1.00 38.73 481 GLU A O 1
ATOM 3696 N N . LEU A 1 459 ? 24.948 10.004 10.955 1.00 32.68 482 LEU A N 1
ATOM 3697 C CA . LEU A 1 459 ? 24.739 11.384 10.548 1.00 32.84 482 LEU A CA 1
ATOM 3698 C C . LEU A 1 459 ? 25.787 12.273 11.206 1.00 31.59 482 LEU A C 1
ATOM 3699 O O . LEU A 1 459 ? 25.867 12.349 12.433 1.00 29.75 482 LEU A O 1
ATOM 3704 N N . ILE A 1 460 ? 26.595 12.926 10.376 1.00 32.59 483 ILE A N 1
ATOM 3705 C CA A ILE A 1 460 ? 27.612 13.852 10.856 0.50 31.67 483 ILE A CA 1
ATOM 3706 C CA B ILE A 1 460 ? 27.614 13.855 10.850 0.50 32.31 483 ILE A CA 1
ATOM 3707 C C . ILE A 1 460 ? 26.970 15.220 11.056 1.00 30.45 483 ILE A C 1
ATOM 3708 O O . ILE A 1 460 ? 26.423 15.803 10.119 1.00 31.00 483 ILE A O 1
ATOM 3717 N N . VAL A 1 461 ? 27.028 15.724 12.286 1.00 27.64 484 VAL A N 1
ATOM 3718 C CA . VAL A 1 461 ? 26.440 17.006 12.636 1.00 25.78 484 VAL A CA 1
ATOM 3719 C C . VAL A 1 461 ? 27.554 17.990 12.978 1.00 27.05 484 VAL A C 1
ATOM 3720 O O . VAL A 1 461 ? 28.272 17.798 13.960 1.00 27.32 484 VAL A O 1
ATOM 3724 N N . LYS A 1 462 ? 27.707 19.017 12.142 1.00 26.45 485 LYS A N 1
ATOM 3725 C CA A LYS A 1 462 ? 28.734 20.040 12.323 0.50 27.20 485 LYS A CA 1
ATOM 3726 C CA B LYS A 1 462 ? 28.738 20.027 12.345 0.50 27.23 485 LYS A CA 1
ATOM 3727 C C . LYS A 1 462 ? 28.115 21.255 12.994 1.00 25.91 485 LYS A C 1
ATOM 3728 O O . LYS A 1 462 ? 27.165 21.837 12.469 1.00 25.81 485 LYS A O 1
ATOM 3739 N N . LEU A 1 463 ? 28.638 21.629 14.159 1.00 24.29 486 LEU A N 1
ATOM 3740 C CA . LEU A 1 463 ? 28.076 22.720 14.941 1.00 22.53 486 LEU A CA 1
ATOM 3741 C C . LEU A 1 463 ? 29.062 23.872 15.094 1.00 22.49 486 LEU A C 1
ATOM 3742 O O . LEU A 1 463 ? 30.218 23.667 15.457 1.00 23.21 486 LEU A O 1
ATOM 3747 N N . ALA A 1 464 ? 28.591 25.080 14.804 1.00 22.64 487 ALA A N 1
ATOM 3748 C CA . ALA A 1 464 ? 29.334 26.296 15.117 1.00 22.89 487 ALA A CA 1
ATOM 3749 C C . ALA A 1 464 ? 29.300 26.500 16.634 1.00 21.70 487 ALA A C 1
ATOM 3750 O O . ALA A 1 464 ? 28.530 25.828 17.330 1.00 20.83 487 ALA A O 1
ATOM 3752 N N . PRO A 1 465 ? 30.129 27.427 17.151 1.00 22.48 488 PRO A N 1
ATOM 3753 C CA . PRO A 1 465 ? 30.043 27.720 18.581 1.00 22.36 488 PRO A CA 1
ATOM 3754 C C . PRO A 1 465 ? 28.609 28.042 19.000 1.00 21.12 488 PRO A C 1
ATOM 3755 O O . PRO A 1 465 ? 27.906 28.775 18.296 1.00 20.75 488 PRO A O 1
ATOM 3759 N N . TYR A 1 466 ? 28.169 27.452 20.109 1.00 20.58 489 TYR A N 1
ATOM 3760 C CA . TYR A 1 466 ? 26.856 27.728 20.682 1.00 19.53 489 TYR A CA 1
ATOM 3761 C C . TYR A 1 466 ? 25.666 27.233 19.860 1.00 18.99 489 TYR A C 1
ATOM 3762 O O . TYR A 1 466 ? 24.532 27.484 20.237 1.00 20.44 489 TYR A O 1
ATOM 3771 N N . GLN A 1 467 ? 25.911 26.517 18.762 1.00 18.58 490 GLN A N 1
ATOM 3772 C CA . GLN A 1 467 ? 24.844 26.175 17.830 1.00 18.61 490 GLN A CA 1
ATOM 3773 C C . GLN A 1 467 ? 24.069 24.923 18.247 1.00 19.64 490 GLN A C 1
ATOM 3774 O O . GLN A 1 467 ? 24.635 23.959 18.772 1.00 20.26 490 GLN A O 1
ATOM 3780 N N . CYS A 1 468 ? 22.771 24.948 17.966 1.00 18.94 491 CYS A N 1
ATOM 3781 C CA . CYS A 1 468 ? 21.896 23.813 18.163 1.00 20.15 491 CYS A CA 1
ATOM 3782 C C . CYS A 1 468 ? 21.277 23.458 16.819 1.00 21.21 491 CYS A C 1
ATOM 3783 O O . CYS A 1 468 ? 20.622 24.304 16.200 1.00 21.49 491 CYS A O 1
ATOM 3786 N N . LYS A 1 469 ? 21.530 22.242 16.342 1.00 21.97 492 LYS A N 1
ATOM 3787 C CA . LYS A 1 469 ? 20.863 21.735 15.147 1.00 21.55 492 LYS A CA 1
ATOM 3788 C C . LYS A 1 469 ? 19.870 20.663 15.547 1.00 22.03 492 LYS A C 1
ATOM 3789 O O . LYS A 1 469 ? 20.150 19.835 16.423 1.00 21.60 492 LYS A O 1
ATOM 3795 N N . VAL A 1 470 ? 18.710 20.686 14.903 1.00 20.43 493 VAL A N 1
ATOM 3796 C CA . VAL A 1 470 ? 17.612 19.797 15.252 1.00 21.38 493 VAL A CA 1
ATOM 3797 C C . VAL A 1 470 ? 17.218 18.937 14.056 1.00 21.15 493 VAL A C 1
ATOM 3798 O O . VAL A 1 470 ? 17.233 19.386 12.898 1.00 21.35 493 VAL A O 1
ATOM 3802 N N . TYR A 1 471 ? 16.877 17.689 14.358 1.00 21.79 494 TYR A N 1
ATOM 3803 C CA . TYR A 1 471 ? 16.514 16.687 13.376 1.00 23.15 494 TYR A CA 1
ATOM 3804 C C . TYR A 1 471 ? 15.293 15.928 13.865 1.00 23.67 494 TYR A C 1
ATOM 3805 O O . TYR A 1 471 ? 15.065 15.836 15.067 1.00 23.38 494 TYR A O 1
ATOM 3814 N N . ILE A 1 472 ? 14.495 15.406 12.941 1.00 22.90 495 ILE A N 1
ATOM 3815 C CA . ILE A 1 472 ? 13.392 14.521 13.313 1.00 23.48 495 ILE A CA 1
ATOM 3816 C C . ILE A 1 472 ? 13.631 13.156 12.682 1.00 24.81 495 ILE A C 1
ATOM 3817 O O . ILE A 1 472 ? 13.682 13.025 11.458 1.00 25.63 495 ILE A O 1
ATOM 3822 N N . PHE A 1 473 ? 13.783 12.142 13.533 1.00 24.77 496 PHE A N 1
ATOM 3823 C CA . PHE A 1 473 ? 14.107 10.792 13.093 1.00 26.83 496 PHE A CA 1
ATOM 3824 C C . PHE A 1 473 ? 12.863 9.917 13.034 1.00 29.13 496 PHE A C 1
ATOM 3825 O O . PHE A 1 473 ? 12.043 9.939 13.951 1.00 28.86 496 PHE A O 1
ATOM 3833 N N . GLY A 1 474 ? 12.731 9.158 11.949 1.00 31.32 497 GLY A N 1
ATOM 3834 C CA . GLY A 1 474 ? 11.711 8.116 11.830 1.00 35.31 497 GLY A CA 1
ATOM 3835 C C . GLY A 1 474 ? 10.647 8.395 10.786 1.00 38.50 497 GLY A C 1
ATOM 3836 O O . GLY A 1 474 ? 10.546 9.503 10.265 1.00 36.80 497 GLY A O 1
ATOM 3837 N N . LYS A 1 475 ? 9.864 7.366 10.472 1.00 43.09 498 LYS A N 1
ATOM 3838 C CA . LYS A 1 475 ? 8.698 7.501 9.603 1.00 49.12 498 LYS A CA 1
ATOM 3839 C C . LYS A 1 475 ? 7.454 7.688 10.465 1.00 53.62 498 LYS A C 1
ATOM 3840 O O . LYS A 1 475 ? 7.391 7.190 11.592 1.00 55.96 498 LYS A O 1
ATOM 3843 N N . THR A 1 476 ? 6.470 8.406 9.935 1.00 58.62 499 THR A N 1
ATOM 3844 C CA . THR A 1 476 ? 5.222 8.661 10.656 1.00 64.36 499 THR A CA 1
ATOM 3845 C C . THR A 1 476 ? 4.336 7.414 10.690 1.00 71.52 499 THR A C 1
ATOM 3846 O O . THR A 1 476 ? 4.439 6.546 9.819 1.00 73.33 499 THR A O 1
ATOM 3850 N N . ASP A 1 477 ? 3.465 7.336 11.696 1.00 77.03 500 ASP A N 1
ATOM 3851 C CA . ASP A 1 477 ? 2.519 6.222 11.819 1.00 83.69 500 ASP A CA 1
ATOM 3852 C C . ASP A 1 477 ? 1.370 6.384 10.828 1.00 83.96 500 ASP A C 1
ATOM 3853 O O . ASP A 1 477 ? 0.839 5.400 10.313 1.00 88.68 500 ASP A O 1
#

Foldseek 3Di:
DDDDQAAAWKDFADDQEFEWEAQAKDKAAGQIGHHDDFKDKDQPDPQWDADGRQRMIIGGHDFDKTKMWMWDGDPRGIDIGIHIYGHHLFGCLAFAAAEACLPQNLRAALVLLLLLLVLVVLRVNLHHAEREYEPNQFALAADPVLHTHGPCVRYVPDLLVSLVSSRVNRHAYHYEAECAQADPVRGGHQNPNLLVHLQVCVVSRHAEYEYAYPPHDPDQVRLCSLLVLVSNVPYSHNYAYEAEDALSNVCLVPNVVSNHQEYENHPAADLAQADQCVPVNDHGHLVNLCVRCQVSQVSWGGSYHYASHQAQPVCPVSVGDDLQLSLVSLLLCLCHRDYYHHRSNDDPSSSCRVSLRVSVCSNSASRGTRWHQPDDDPFWTWTWAQGPQGKIKIKIWGQAQAKDKDKDFPPPDDPFAAQWKAWSVVRDIDHRDPDRIDIDIAGHGHMTMMITDDGD

Radius of gyration: 21.8 Å; Cα contacts (8 Å, |Δi|>4): 1167; chains: 1; bounding box: 57×54×59 Å

InterPro domains:
  IPR002241 Glycoside hydrolase, family 27 [PF16499] (122-409)
  IPR002241 Glycoside hydrolase, family 27 [PR00740] (117-136)
  IPR002241 Glycoside hydrolase, family 27 [PR00740] (153-168)
  IPR002241 Glycoside hydrolase, family 27 [PR00740] (194-215)
  IPR002241 Glycoside hydrolase, family 27 [PR00740] (228-245)
  IPR002241 Glycoside hydrolase, family 27 [PR00740] (257-275)
  IPR002241 Glycoside hydrolase, family 27 [PR00740] (365-386)
  IPR002241 Glycoside hydrolase, family 27 [PTHR11452] (24-496)
  IPR002241 Glycoside hydrolase, family 27 [cd14792] (123-409)
  IPR013780 Glycosyl hydrolase, all-beta [G3DSA:2.60.40.1180] (414-497)
  IPR013783 Immunoglobulin-like fold [G3DSA:2.60.40.10] (24-117)
  IPR013785 Aldolase-type TIM barrel [G3DSA:3.20.20.70] (118-413)
  IPR015919 Cadherin-like superfamily [SSF49313] (46-109)
  IPR017853 Glycoside hydrolase superfamily [SSF51445] (115-409)
  IPR041233 Alpha galactosidase, C-terminal domain [PF17801] (422-494)

Organism: Bacteroides fragilis (strain ATCC 25285 / DSM 2151 / CCUG 4856 / JCM 11019 / LMG 10263 / NCTC 9343 / Onslow / VPI 2553 / EN-2) (NCBI:txid272559)

B-factor: mean 27.16, std 10.58, range [15.05, 95.61]

Secondary structure (DSSP, 8-state):
-PPPTTSSS-EEPSP-EEEE-TTS-EEEE--EESS---EEEESPPTTEEEETTTTEEEE----EEEEEEEEEEETTEEEEEEEEEEESS---SS---EESHHHHGGG--HHHHHHHHH------TTS--EEE--TTSB-SS--TTSS--B-TTT-TTHHHHHHHHHHHTT-EEEEEEESSSB-TTSSB--TT-HHHHHHHHHHHT--EEEEE-TTS-S-TTT--TTT--HHHHTSSS--EEEEESTTTT-GGGTTTTTT-SEEE-SS-B-SSS---HHHHSS-B-HHHHHHHHGGGGGG-BTTBEEE----TT-TT------HHHHHHHHHHH------B-S-TT--HHHHHHHT-HHHHHHHT-TT-PPPEEEEE-SSEEEEEEE-TTS-EEEEEEE-SSS-EEEEEETTTSTT---SEEEETTTTEEEES-S--EEEEEE-TT-EEEEEES---

CATH classification: 2.60.40.10 (+2 more: 3.20.20.70, 2.60.40.1180)

Nearest PDB structures (foldseek):
  4nzj-assembly1_A  TM=1.002E+00  e=1.438E-99  Bacteroides fragilis NCTC 9343
  4ogz-assembly2_B  TM=9.654E-01  e=9.806E-79  Bacteroides fragilis NCTC 9343
  1uas-assembly1_A  TM=9.199E-01  e=2.271E-41  Oryza sativa
  1ktb-assembly1_A  TM=8.973E-01  e=1.680E-34  Gallus gallus
  1t0o-assembly1_A  TM=8.730E-01  e=9.698E-33  Trichoderma reesei